Protein AF-A0A2A6BJJ4-F1 (afdb_monomer_lite)

pLDDT: mean 72.89, std 19.57, range [26.64, 95.56]

Organism: Pristionchus pacificus (NCBI:txid54126)

Structure (mmCIF, N/CA/C/O backbone):
data_AF-A0A2A6BJJ4-F1
#
_entry.id   AF-A0A2A6BJJ4-F1
#
loop_
_atom_site.group_PDB
_atom_site.id
_atom_site.type_symbol
_atom_site.label_atom_id
_atom_site.label_alt_id
_atom_site.label_comp_id
_atom_site.label_asym_id
_atom_site.label_entity_id
_atom_site.label_seq_id
_atom_site.pdbx_PDB_ins_code
_atom_site.Cartn_x
_atom_site.Cartn_y
_atom_site.Cartn_z
_atom_site.occupancy
_atom_site.B_iso_or_equiv
_atom_site.auth_seq_id
_atom_site.auth_comp_id
_atom_site.auth_asym_id
_atom_site.auth_atom_id
_atom_site.pdbx_PDB_model_num
ATOM 1 N N . MET A 1 1 ? 28.368 -10.271 -25.961 1.00 36.19 1 MET A N 1
ATOM 2 C CA . MET A 1 1 ? 27.502 -10.555 -27.125 1.00 36.19 1 MET A CA 1
ATOM 3 C C . MET A 1 1 ? 26.217 -11.191 -26.620 1.00 36.19 1 MET A C 1
ATOM 5 O O . MET A 1 1 ? 26.244 -12.324 -26.158 1.00 36.19 1 MET A O 1
ATOM 9 N N . THR A 1 2 ? 25.119 -10.441 -26.602 1.00 39.84 2 THR A N 1
ATOM 10 C CA . THR A 1 2 ? 23.781 -10.942 -26.261 1.00 39.84 2 THR A CA 1
ATOM 11 C C . THR A 1 2 ? 23.322 -11.896 -27.361 1.00 39.84 2 THR A C 1
ATOM 13 O O . THR A 1 2 ? 23.259 -11.510 -28.524 1.00 39.84 2 THR A O 1
ATOM 16 N N . ARG A 1 3 ? 23.049 -13.162 -27.019 1.00 44.22 3 ARG A N 1
ATOM 17 C CA . ARG A 1 3 ? 22.435 -14.106 -27.965 1.00 44.22 3 ARG A CA 1
ATOM 18 C C . ARG A 1 3 ? 21.060 -13.555 -28.358 1.00 44.22 3 ARG A C 1
ATOM 20 O O . ARG A 1 3 ? 20.275 -13.235 -27.464 1.00 44.22 3 ARG A O 1
ATOM 27 N N . ALA A 1 4 ? 20.800 -13.428 -29.660 1.00 49.19 4 ALA A N 1
ATOM 28 C CA . ALA A 1 4 ? 19.480 -13.083 -30.183 1.00 49.19 4 ALA A CA 1
ATOM 29 C C . ALA A 1 4 ? 18.442 -14.075 -29.632 1.00 49.19 4 ALA A C 1
ATOM 31 O O . ALA A 1 4 ? 18.725 -15.270 -29.518 1.00 49.19 4 ALA A O 1
ATOM 32 N N . ARG A 1 5 ? 17.281 -13.570 -29.212 1.00 67.06 5 ARG A N 1
ATOM 33 C CA . ARG A 1 5 ? 16.186 -14.374 -28.660 1.00 67.06 5 ARG A CA 1
ATOM 34 C C . ARG A 1 5 ? 14.905 -13.855 -29.272 1.00 67.06 5 ARG A C 1
ATOM 36 O O . ARG A 1 5 ? 14.560 -12.710 -28.998 1.00 67.06 5 ARG A O 1
ATOM 43 N N . ASP A 1 6 ? 14.204 -14.684 -30.031 1.00 73.25 6 ASP A N 1
ATOM 44 C CA . ASP A 1 6 ? 12.979 -14.218 -30.664 1.00 73.25 6 ASP A CA 1
ATOM 45 C C . ASP A 1 6 ? 11.884 -13.955 -29.617 1.00 73.25 6 ASP A C 1
ATOM 47 O O . ASP A 1 6 ? 11.794 -14.608 -28.566 1.00 73.25 6 ASP A O 1
ATOM 51 N N . TYR A 1 7 ? 11.080 -12.940 -29.900 1.00 79.81 7 TYR A N 1
ATOM 52 C CA . TYR A 1 7 ? 9.912 -12.521 -29.146 1.00 79.81 7 TYR A CA 1
ATOM 53 C C . TYR A 1 7 ? 8.687 -12.614 -30.045 1.00 79.81 7 TYR A C 1
ATOM 55 O O . TYR A 1 7 ? 8.763 -12.366 -31.246 1.00 79.81 7 TYR A O 1
ATOM 63 N N . TYR A 1 8 ? 7.563 -12.950 -29.429 1.00 82.75 8 TYR A N 1
ATOM 64 C CA . TYR A 1 8 ? 6.312 -13.290 -30.085 1.00 82.75 8 TYR A CA 1
ATOM 65 C C . TYR A 1 8 ? 5.222 -12.402 -29.495 1.00 82.75 8 TYR A C 1
ATOM 67 O O . TYR A 1 8 ? 5.025 -12.409 -28.278 1.00 82.75 8 TYR A O 1
ATOM 75 N N . LEU A 1 9 ? 4.555 -11.614 -30.332 1.00 84.00 9 LEU A N 1
ATOM 76 C CA . LEU A 1 9 ? 3.432 -10.765 -29.939 1.00 84.00 9 LEU A CA 1
ATOM 77 C C . LEU A 1 9 ? 2.126 -11.436 -30.349 1.00 84.00 9 LEU A C 1
ATOM 79 O O . LEU A 1 9 ? 1.928 -11.735 -31.525 1.00 84.00 9 LEU A O 1
ATOM 83 N N . PHE A 1 10 ? 1.244 -11.630 -29.379 1.00 87.12 10 PHE A N 1
ATOM 84 C CA . PHE A 1 10 ? -0.080 -12.204 -29.546 1.00 87.12 10 PHE A CA 1
ATOM 85 C C . PHE A 1 10 ? -1.157 -11.134 -29.423 1.00 87.12 10 PHE A C 1
ATOM 87 O O . PHE A 1 10 ? -0.989 -10.178 -28.668 1.00 87.12 10 PHE A O 1
ATOM 94 N N . TYR A 1 11 ? -2.250 -11.339 -30.149 1.00 84.38 11 TYR A N 1
ATOM 95 C CA . TYR A 1 11 ? -3.506 -10.615 -30.040 1.00 84.38 11 TYR A CA 1
ATOM 96 C C . TYR A 1 11 ? -4.592 -11.531 -29.465 1.00 84.38 11 TYR A C 1
ATOM 98 O O . TYR A 1 11 ? -4.704 -12.668 -29.912 1.00 84.38 11 TYR A O 1
ATOM 106 N N . PHE A 1 12 ? -5.402 -11.054 -28.525 1.00 82.88 12 PHE A N 1
ATOM 107 C CA . PHE A 1 12 ? -6.503 -11.794 -27.913 1.00 82.88 12 PHE A CA 1
ATOM 108 C C . PHE A 1 12 ? -7.832 -11.150 -28.300 1.00 82.88 12 PHE A C 1
ATOM 110 O O . PHE A 1 12 ? -8.146 -10.052 -27.849 1.00 82.88 12 PHE A O 1
ATOM 117 N N . SER A 1 13 ? -8.613 -11.819 -29.149 1.00 77.19 13 SER A N 1
ATOM 118 C CA . SER A 1 13 ? -9.833 -11.238 -29.734 1.00 77.19 13 SER A CA 1
ATOM 119 C C . SER A 1 13 ? -10.964 -11.034 -28.731 1.00 77.19 13 SER A C 1
ATOM 121 O O . SER A 1 13 ? -11.836 -10.195 -28.945 1.00 77.19 13 SER A O 1
ATOM 123 N N . ASP A 1 14 ? -10.961 -11.825 -27.661 1.00 75.31 14 ASP A N 1
ATOM 124 C CA . ASP A 1 14 ? -12.081 -11.922 -26.724 1.00 75.31 14 ASP A CA 1
ATOM 125 C C . ASP A 1 14 ? -11.911 -10.977 -25.520 1.00 75.31 14 ASP A C 1
ATOM 127 O O . ASP A 1 14 ? -12.805 -10.849 -24.683 1.00 75.31 14 ASP A O 1
ATOM 131 N N . GLU A 1 15 ? -10.778 -10.273 -25.452 1.00 75.12 15 GLU A N 1
ATOM 132 C CA . GLU A 1 15 ? -10.477 -9.317 -24.393 1.00 75.12 15 GLU A CA 1
ATOM 133 C C . GLU A 1 15 ? -11.175 -7.976 -24.634 1.00 75.12 15 GLU A C 1
ATOM 135 O O . GLU A 1 15 ? -11.113 -7.381 -25.715 1.00 75.12 15 GLU A O 1
ATOM 140 N N . CYS A 1 16 ? -11.852 -7.480 -23.596 1.00 54.28 16 CYS A N 1
ATOM 141 C CA . CYS A 1 16 ? -12.682 -6.277 -23.690 1.00 54.28 16 CYS A CA 1
ATOM 142 C C . CYS A 1 16 ? -11.870 -4.974 -23.692 1.00 54.28 16 CYS A C 1
ATOM 144 O O . CYS A 1 16 ? -12.397 -3.939 -24.105 1.00 54.28 16 CYS A O 1
ATOM 146 N N . SER A 1 17 ? -10.626 -4.987 -23.203 1.00 61.78 17 SER A N 1
ATOM 147 C CA . SER A 1 17 ? -9.784 -3.793 -23.126 1.00 61.78 17 SER A CA 1
ATOM 148 C C . SER A 1 17 ? -8.572 -3.888 -24.054 1.00 61.78 17 SER A C 1
ATOM 150 O O . SER A 1 17 ? -7.916 -4.922 -24.149 1.00 61.78 17 SER A O 1
ATOM 152 N N . LEU A 1 18 ? -8.273 -2.787 -24.753 1.00 59.34 18 LEU A N 1
ATOM 153 C CA . LEU A 1 18 ? -7.217 -2.705 -25.777 1.00 59.34 18 LEU A CA 1
ATOM 154 C C . LEU A 1 18 ? -5.825 -3.096 -25.260 1.00 59.34 18 LEU A C 1
ATOM 156 O O . LEU A 1 18 ? -4.995 -3.566 -26.025 1.00 59.34 18 LEU A O 1
ATOM 160 N N . ASP A 1 19 ? -5.559 -2.908 -23.974 1.00 57.94 19 ASP A N 1
ATOM 161 C CA . ASP A 1 19 ? -4.316 -3.286 -23.300 1.00 57.94 19 ASP A CA 1
ATOM 162 C C . ASP A 1 19 ? -4.248 -4.779 -22.945 1.00 57.94 19 ASP A C 1
ATOM 164 O O . ASP A 1 19 ? -3.161 -5.351 -22.914 1.00 57.94 19 ASP A O 1
ATOM 168 N N . GLN A 1 20 ? -5.395 -5.426 -22.723 1.00 62.53 20 GLN A N 1
ATOM 169 C CA . GLN A 1 20 ? -5.496 -6.871 -22.481 1.00 62.53 20 GLN A CA 1
ATOM 170 C C . GLN A 1 20 ? -5.524 -7.669 -23.782 1.00 62.53 20 GLN A C 1
ATOM 172 O O . GLN A 1 20 ? -5.158 -8.840 -23.801 1.00 62.53 20 GLN A O 1
ATOM 177 N N . GLN A 1 21 ? -5.869 -7.013 -24.889 1.00 74.44 21 GLN A N 1
ATOM 178 C CA . GLN A 1 21 ? -5.858 -7.598 -26.220 1.00 74.44 21 GLN A CA 1
ATOM 179 C C . GLN A 1 21 ? -4.461 -7.964 -26.726 1.00 74.44 21 GLN A C 1
ATOM 181 O O . GLN A 1 21 ? -4.383 -8.600 -27.768 1.00 74.44 21 GLN A O 1
ATOM 186 N N . PHE A 1 22 ? -3.361 -7.623 -26.042 1.00 81.00 22 PHE A N 1
ATOM 187 C CA . PHE A 1 22 ? -2.014 -7.939 -26.523 1.00 81.00 22 PHE A CA 1
ATOM 188 C C . PHE A 1 22 ? -1.105 -8.559 -25.458 1.00 81.00 22 PHE A C 1
ATOM 190 O O . PHE A 1 22 ? -1.091 -8.152 -24.299 1.00 81.00 22 PHE A O 1
ATOM 197 N N . GLY A 1 23 ? -0.281 -9.531 -25.860 1.00 77.44 23 GLY A N 1
ATOM 198 C CA . GLY A 1 23 ? 0.625 -10.241 -24.951 1.00 77.44 23 GLY A CA 1
ATOM 199 C C . GLY A 1 23 ? 1.945 -10.643 -25.596 1.00 77.44 23 GLY A C 1
ATOM 200 O O . GLY A 1 23 ? 2.010 -10.937 -26.784 1.00 77.44 23 GLY A O 1
ATOM 201 N N . PHE A 1 24 ? 3.020 -10.687 -24.804 1.00 82.94 24 PHE A N 1
ATOM 202 C CA . PHE A 1 24 ? 4.353 -11.063 -25.285 1.00 82.94 24 PHE A CA 1
ATOM 203 C C . PHE A 1 24 ? 4.812 -12.399 -24.713 1.00 82.94 24 PHE A C 1
ATOM 205 O O . PHE A 1 24 ? 4.800 -12.579 -23.496 1.00 82.94 24 PHE A O 1
ATOM 212 N N . LEU A 1 25 ? 5.352 -13.265 -25.571 1.00 76.81 25 LEU A N 1
ATOM 213 C CA . LEU A 1 25 ? 6.128 -14.439 -25.173 1.00 76.81 25 LEU A CA 1
ATOM 214 C C . LEU A 1 25 ? 7.572 -14.328 -25.665 1.00 76.81 25 LEU A C 1
ATOM 216 O O . LEU A 1 25 ? 7.857 -13.806 -26.740 1.00 76.81 25 LEU A O 1
ATOM 220 N N . SER A 1 26 ? 8.507 -14.845 -24.874 1.00 79.56 26 SER A N 1
ATOM 221 C CA . SER A 1 26 ? 9.865 -15.152 -25.338 1.00 79.56 26 SER A CA 1
ATOM 222 C C . SER A 1 26 ? 9.900 -16.491 -26.084 1.00 79.56 26 SER A C 1
ATOM 224 O O . SER A 1 26 ? 9.038 -17.338 -25.852 1.00 79.56 26 SER A O 1
ATOM 226 N N . GLN A 1 27 ? 10.944 -16.747 -26.883 1.00 76.06 27 GLN A N 1
ATOM 227 C CA . GLN A 1 27 ? 11.178 -18.035 -27.562 1.00 76.06 27 GLN A CA 1
ATOM 228 C C . GLN A 1 27 ? 10.952 -19.258 -26.670 1.00 76.06 27 GLN A C 1
ATOM 230 O O . GLN A 1 27 ? 10.309 -20.220 -27.072 1.00 76.06 27 GLN A O 1
ATOM 235 N N . LYS A 1 28 ? 11.466 -19.233 -25.436 1.00 75.38 28 LYS A N 1
ATOM 236 C CA . LYS A 1 28 ? 11.336 -20.365 -24.508 1.00 75.38 28 LYS A CA 1
ATOM 237 C C . LYS A 1 28 ? 9.881 -20.615 -24.107 1.00 75.38 28 LYS A C 1
ATOM 239 O O . LYS A 1 28 ? 9.503 -21.758 -23.890 1.00 75.38 28 LYS A O 1
ATOM 244 N N . GLN A 1 29 ? 9.090 -19.556 -23.954 1.00 76.44 29 GLN A N 1
ATOM 245 C CA . GLN A 1 29 ? 7.679 -19.659 -23.577 1.00 76.44 29 GLN A CA 1
ATOM 246 C C . GLN A 1 29 ? 6.823 -20.062 -24.765 1.00 76.44 29 GLN A C 1
ATOM 248 O O . GLN A 1 29 ? 5.957 -20.910 -24.614 1.00 76.44 29 GLN A O 1
ATOM 253 N N . PHE A 1 30 ? 7.124 -19.509 -25.937 1.00 80.50 30 PHE A N 1
ATOM 254 C CA . PHE A 1 30 ? 6.500 -19.912 -27.184 1.00 80.50 30 PHE A CA 1
ATOM 255 C C . PHE A 1 30 ? 6.719 -21.406 -27.465 1.00 80.50 30 PHE A C 1
ATOM 257 O O . PHE A 1 30 ? 5.762 -22.130 -27.700 1.00 80.50 30 PHE A O 1
ATOM 264 N N . ASN A 1 31 ? 7.951 -21.903 -27.308 1.00 78.06 31 ASN A N 1
ATOM 265 C CA . ASN A 1 31 ? 8.271 -23.327 -27.475 1.00 78.06 31 ASN A CA 1
ATOM 266 C C . ASN A 1 31 ? 7.625 -24.238 -26.420 1.00 78.06 31 ASN A C 1
ATOM 268 O O . ASN A 1 31 ? 7.590 -25.449 -26.610 1.00 78.06 31 ASN A O 1
ATOM 272 N N . ALA A 1 32 ? 7.186 -23.679 -25.290 1.00 75.38 32 ALA A N 1
ATOM 273 C CA . ALA A 1 32 ? 6.495 -24.423 -24.243 1.00 75.38 32 ALA A CA 1
ATOM 274 C C . ALA A 1 32 ? 4.976 -24.484 -24.469 1.00 75.38 32 ALA A C 1
ATOM 276 O O . ALA A 1 32 ? 4.293 -25.196 -23.733 1.00 75.38 32 ALA A O 1
ATOM 277 N N . LEU A 1 33 ? 4.443 -23.748 -25.452 1.00 76.06 33 LEU A N 1
ATOM 278 C CA . LEU A 1 33 ? 3.058 -23.913 -25.872 1.00 76.06 33 LEU A CA 1
ATOM 279 C C . LEU A 1 33 ? 2.910 -25.289 -26.522 1.00 76.06 33 LEU A C 1
ATOM 281 O O . LEU A 1 33 ? 3.712 -25.679 -27.370 1.00 76.06 33 LEU A O 1
ATOM 285 N N . LYS A 1 34 ? 1.879 -26.023 -26.094 1.00 59.88 34 LYS A N 1
ATOM 286 C CA . LYS A 1 34 ? 1.576 -27.371 -26.592 1.00 59.88 34 LYS A CA 1
ATOM 287 C C . LYS A 1 34 ? 1.364 -27.374 -28.109 1.00 59.88 34 LYS A C 1
ATOM 289 O O . LYS A 1 34 ? 1.784 -28.312 -28.778 1.00 59.88 34 LYS A O 1
ATOM 294 N N . ASP A 1 35 ? 0.784 -26.289 -28.616 1.00 66.38 35 ASP A N 1
ATOM 295 C CA . ASP A 1 35 ? 0.578 -26.028 -30.030 1.00 66.38 35 ASP A CA 1
ATOM 296 C C . ASP A 1 35 ? 1.406 -24.806 -30.434 1.00 66.38 35 ASP A C 1
ATOM 298 O O . ASP A 1 35 ? 1.242 -23.711 -29.890 1.00 66.38 35 ASP A O 1
ATOM 302 N N . GLN A 1 36 ? 2.318 -24.990 -31.387 1.00 69.62 36 GLN A N 1
ATOM 303 C CA . GLN A 1 36 ? 3.026 -23.868 -31.995 1.00 69.62 36 GLN A CA 1
ATOM 304 C C . GLN A 1 36 ? 2.065 -23.088 -32.903 1.00 69.62 36 GLN A C 1
ATOM 306 O O . GLN A 1 36 ? 1.150 -23.655 -33.512 1.00 69.62 36 GLN A O 1
ATOM 311 N N . PHE A 1 37 ? 2.275 -21.778 -32.975 1.00 77.56 37 PHE A N 1
ATOM 312 C CA . PHE A 1 37 ? 1.482 -20.863 -33.791 1.00 77.56 37 PHE A CA 1
ATOM 313 C C . PHE A 1 37 ? 2.234 -20.521 -35.070 1.00 77.56 37 PHE A C 1
ATOM 315 O O . PHE A 1 37 ? 3.406 -20.148 -35.016 1.00 77.56 37 PHE A O 1
ATOM 322 N N . ALA A 1 38 ? 1.557 -20.566 -36.210 1.00 77.62 38 ALA A N 1
ATOM 323 C CA . ALA A 1 38 ? 2.018 -19.814 -37.366 1.00 77.62 38 ALA A CA 1
ATOM 324 C C . ALA A 1 38 ? 1.688 -18.321 -37.188 1.00 77.62 38 ALA A C 1
ATOM 326 O O . ALA A 1 38 ? 0.741 -17.946 -36.494 1.00 77.62 38 ALA A O 1
ATOM 327 N N . LEU A 1 39 ? 2.485 -17.446 -37.803 1.00 77.75 39 LEU A N 1
ATOM 328 C CA . LEU A 1 39 ? 2.179 -16.017 -37.834 1.00 77.75 39 LEU A CA 1
ATOM 329 C C . LEU A 1 39 ? 0.832 -15.806 -38.554 1.00 77.75 39 LEU A C 1
ATOM 331 O O . LEU A 1 39 ? 0.622 -16.337 -39.639 1.00 77.75 39 LEU A O 1
ATOM 335 N N . GLY A 1 40 ? -0.078 -15.063 -37.929 1.00 74.62 40 GLY A N 1
ATOM 336 C CA . GLY A 1 40 ? -1.454 -14.831 -38.376 1.00 74.62 40 GLY A CA 1
ATOM 337 C C . GLY A 1 40 ? -2.459 -15.888 -37.923 1.00 74.62 40 GLY A C 1
ATOM 338 O O . GLY A 1 40 ? -3.663 -15.659 -38.021 1.00 74.62 40 GLY A O 1
ATOM 339 N N . GLU A 1 41 ? -1.999 -17.023 -37.397 1.00 80.06 41 GLU A N 1
ATOM 340 C CA . GLU A 1 41 ? -2.869 -18.120 -36.987 1.00 80.06 41 GLU A CA 1
ATOM 341 C C . GLU A 1 41 ? -3.529 -17.833 -35.638 1.00 80.06 41 GLU A C 1
ATOM 343 O O . GLU A 1 41 ? -2.868 -17.414 -34.686 1.00 80.06 41 GLU A O 1
ATOM 348 N N . GLU A 1 42 ? -4.835 -18.091 -35.561 1.00 83.88 42 GLU A N 1
ATOM 349 C CA . GLU A 1 42 ? -5.639 -17.936 -34.354 1.00 83.88 42 GLU A CA 1
ATOM 350 C C . GLU A 1 42 ? -6.002 -19.304 -33.770 1.00 83.88 42 GLU A C 1
ATOM 352 O O . GLU A 1 42 ? -6.613 -20.137 -34.442 1.00 83.88 42 GLU A O 1
ATOM 357 N N . LYS A 1 43 ? -5.634 -19.538 -32.510 1.00 85.94 43 LYS A N 1
ATOM 358 C CA . LYS A 1 43 ? -5.922 -20.774 -31.771 1.00 85.94 43 LYS A CA 1
ATOM 359 C C . LYS A 1 43 ? -6.290 -20.452 -30.330 1.00 85.94 43 LYS A C 1
ATOM 361 O O . LYS A 1 43 ? -5.965 -19.388 -29.809 1.00 85.94 43 LYS A O 1
ATOM 366 N N . VAL A 1 44 ? -6.945 -21.402 -29.676 1.00 83.31 44 VAL A N 1
ATOM 367 C CA . VAL A 1 44 ? -7.147 -21.351 -28.228 1.00 83.31 44 VAL A CA 1
ATOM 368 C C . VAL A 1 44 ? -5.861 -21.804 -27.546 1.00 83.31 44 VAL A C 1
ATOM 370 O O . VAL A 1 44 ? -5.326 -22.856 -27.891 1.00 83.31 44 VAL A O 1
ATOM 373 N N . LEU A 1 45 ? -5.355 -21.019 -26.598 1.00 79.81 45 LEU A N 1
ATOM 374 C CA . LEU A 1 45 ? -4.187 -21.380 -25.805 1.00 79.81 45 LEU A CA 1
ATOM 375 C C . LEU A 1 45 ? -4.383 -21.026 -24.336 1.00 79.81 45 LEU A C 1
ATOM 377 O O . LEU A 1 45 ? -4.914 -19.974 -23.989 1.00 79.81 45 LEU A O 1
ATOM 381 N N . THR A 1 46 ? -3.851 -21.885 -23.480 1.00 79.06 46 THR A N 1
ATOM 382 C CA . THR A 1 46 ? -3.698 -21.609 -22.057 1.00 79.06 46 THR A CA 1
ATOM 383 C C . THR A 1 46 ? -2.507 -20.671 -21.851 1.00 79.06 46 THR A C 1
ATOM 385 O O . THR A 1 46 ? -1.354 -21.060 -22.077 1.00 79.06 46 THR A O 1
ATOM 388 N N . TRP A 1 47 ? -2.760 -19.409 -21.493 1.00 77.31 47 TRP A N 1
ATOM 389 C CA . TRP A 1 47 ? -1.699 -18.397 -21.468 1.00 77.31 47 TRP A CA 1
ATOM 390 C C . TRP A 1 47 ? -0.682 -18.722 -20.364 1.00 77.31 47 TRP A C 1
ATOM 392 O O . TRP A 1 47 ? -1.082 -18.920 -19.218 1.00 77.31 47 TRP A O 1
ATOM 402 N N . PRO A 1 48 ? 0.641 -18.747 -20.639 1.00 66.19 48 PRO A N 1
ATOM 403 C CA . PRO A 1 48 ? 1.640 -19.204 -19.663 1.00 66.19 48 PRO A CA 1
ATOM 404 C C . PRO A 1 48 ? 1.674 -18.412 -18.351 1.00 66.19 48 PRO A C 1
ATOM 406 O O . PRO A 1 48 ? 2.254 -18.871 -17.371 1.00 66.19 48 PRO A O 1
ATOM 409 N N . TYR A 1 49 ? 1.103 -17.207 -18.349 1.00 59.59 49 TYR A N 1
ATOM 410 C CA . TYR A 1 49 ? 1.015 -16.334 -17.182 1.00 59.59 49 TYR A CA 1
ATOM 411 C C . TYR A 1 49 ? -0.325 -16.444 -16.435 1.00 59.59 49 TYR A C 1
ATOM 413 O O . TYR A 1 49 ? -0.437 -15.914 -15.335 1.00 59.59 49 TYR A O 1
ATOM 421 N N . MET A 1 50 ? -1.323 -17.115 -17.019 1.00 63.22 50 MET A N 1
ATOM 422 C CA . MET A 1 50 ? -2.650 -17.367 -16.442 1.00 63.22 50 MET A CA 1
ATOM 423 C C . MET A 1 50 ? -3.103 -18.795 -16.805 1.00 63.22 50 MET A C 1
ATOM 425 O O . MET A 1 50 ? -4.016 -18.968 -17.611 1.00 63.22 50 MET A O 1
ATOM 429 N N . PRO A 1 51 ? -2.455 -19.838 -16.246 1.00 65.94 51 PRO A N 1
ATOM 430 C CA . PRO A 1 51 ? -2.660 -21.231 -16.652 1.00 65.94 51 PRO A CA 1
ATOM 431 C C . PRO A 1 51 ? -4.068 -21.789 -16.376 1.00 65.94 51 PRO A C 1
ATOM 433 O O . PRO A 1 51 ? -4.390 -22.894 -16.799 1.00 65.94 51 PRO A O 1
ATOM 436 N N . GLN A 1 52 ? -4.895 -21.044 -15.648 1.00 61.06 52 GLN A N 1
ATOM 437 C CA . GLN A 1 52 ? -6.276 -21.379 -15.320 1.00 61.06 52 GLN A CA 1
ATOM 438 C C . GLN A 1 52 ? -7.306 -20.891 -16.355 1.00 61.06 52 GLN A C 1
ATOM 440 O O . GLN A 1 52 ? -8.494 -21.152 -16.176 1.00 61.06 52 GLN A O 1
ATOM 445 N N . LEU A 1 53 ? -6.882 -20.170 -17.401 1.00 64.38 53 LEU A N 1
ATOM 446 C CA . LEU A 1 53 ? -7.764 -19.599 -18.421 1.00 64.38 53 LEU A CA 1
ATOM 447 C C . LEU A 1 53 ? -7.259 -19.912 -19.834 1.00 64.38 53 LEU A C 1
ATOM 449 O O . LEU A 1 53 ? -6.063 -19.833 -20.123 1.00 64.38 53 LEU A O 1
ATOM 453 N N . ASP A 1 54 ? -8.208 -20.225 -20.712 1.00 79.12 54 ASP A N 1
ATOM 454 C CA . ASP A 1 54 ? -7.977 -20.434 -22.135 1.00 79.12 54 ASP A CA 1
ATOM 455 C C . ASP A 1 54 ? -8.360 -19.172 -22.909 1.00 79.12 54 ASP A C 1
ATOM 457 O O . ASP A 1 54 ? -9.458 -18.639 -22.748 1.00 79.12 54 ASP A O 1
ATOM 461 N N . TYR A 1 55 ? -7.455 -18.712 -23.769 1.00 78.06 55 TYR A N 1
ATOM 462 C CA . TYR A 1 55 ? -7.612 -17.495 -24.556 1.00 78.06 55 TYR A CA 1
ATOM 463 C C . TYR A 1 55 ? -7.625 -17.820 -26.037 1.00 78.06 55 TYR A C 1
ATOM 465 O O . TYR A 1 55 ? -6.772 -18.565 -26.521 1.00 78.06 55 TYR A O 1
ATOM 473 N N . LYS A 1 56 ? -8.536 -17.199 -26.786 1.00 83.44 56 LYS A N 1
ATOM 474 C CA . LYS A 1 56 ? -8.462 -17.177 -28.244 1.00 83.44 56 LYS A CA 1
ATOM 475 C C . LYS A 1 56 ? -7.407 -16.156 -28.663 1.00 83.44 56 LYS A C 1
ATOM 477 O O . LYS A 1 56 ? -7.597 -14.953 -28.501 1.00 83.44 56 LYS A O 1
ATOM 482 N N . ALA A 1 57 ? -6.272 -16.646 -29.143 1.00 85.06 57 ALA A N 1
ATOM 483 C CA . ALA A 1 57 ? -5.083 -15.846 -29.376 1.00 85.06 57 ALA A CA 1
ATOM 484 C C . ALA A 1 57 ? -4.583 -15.995 -30.814 1.00 85.06 57 ALA A C 1
ATOM 486 O O . ALA A 1 57 ? -4.592 -17.091 -31.370 1.00 85.06 57 ALA A O 1
ATOM 487 N N . ARG A 1 58 ? -4.089 -14.903 -31.396 1.00 86.06 58 ARG A N 1
ATOM 488 C CA . ARG A 1 58 ? -3.489 -14.841 -32.729 1.00 86.06 58 ARG A CA 1
ATOM 489 C C . ARG A 1 58 ? -2.048 -14.365 -32.633 1.00 86.06 58 ARG A C 1
ATOM 491 O O . ARG A 1 58 ? -1.802 -13.312 -32.055 1.00 86.06 58 ARG A O 1
ATOM 498 N N . LEU A 1 59 ? -1.089 -15.092 -33.202 1.00 85.75 59 LEU A N 1
ATOM 499 C CA . LEU A 1 59 ? 0.295 -14.604 -33.279 1.00 85.75 59 LEU A CA 1
ATOM 500 C C . LEU A 1 59 ? 0.380 -13.520 -34.360 1.00 85.75 59 LEU A C 1
ATOM 502 O O . LEU A 1 59 ? 0.137 -13.812 -35.521 1.00 85.75 59 LEU A O 1
ATOM 506 N N . ILE A 1 60 ? 0.732 -12.283 -34.017 1.00 85.19 60 ILE A N 1
ATOM 507 C CA . ILE A 1 60 ? 0.682 -11.144 -34.956 1.00 85.19 60 ILE A CA 1
ATOM 508 C C . ILE A 1 60 ? 2.050 -10.549 -35.301 1.00 85.19 60 ILE A C 1
ATOM 510 O O . ILE A 1 60 ? 2.164 -9.814 -36.276 1.00 85.19 60 ILE A O 1
ATOM 514 N N . SER A 1 61 ? 3.108 -10.863 -34.546 1.00 83.12 61 SER A N 1
ATOM 515 C CA . SER A 1 61 ? 4.477 -10.469 -34.907 1.00 83.12 61 SER A CA 1
ATOM 516 C C . SER A 1 61 ? 5.524 -11.365 -34.251 1.00 83.12 61 SER A C 1
ATOM 518 O O . SER A 1 61 ? 5.367 -11.772 -33.099 1.00 83.12 61 SER A O 1
ATOM 520 N N . VAL A 1 62 ? 6.637 -11.585 -34.957 1.00 82.50 62 VAL A N 1
ATOM 521 C CA . VAL A 1 62 ? 7.858 -12.216 -34.431 1.00 82.50 62 VAL A CA 1
ATOM 522 C C . VAL A 1 62 ? 9.041 -11.289 -34.694 1.00 82.50 62 VAL A C 1
ATOM 524 O O . VAL A 1 62 ? 9.176 -10.756 -35.791 1.00 82.50 62 VAL A O 1
ATOM 527 N N . GLY A 1 63 ? 9.889 -11.068 -33.696 1.00 75.56 63 GLY A N 1
ATOM 528 C CA . GLY A 1 63 ? 11.065 -10.198 -33.809 1.00 75.56 63 GLY A CA 1
ATOM 529 C C . GLY A 1 63 ? 12.236 -10.749 -33.012 1.00 75.56 63 GLY A C 1
ATOM 530 O O . GLY A 1 63 ? 12.034 -11.383 -31.980 1.00 75.56 63 GLY A O 1
ATOM 531 N N . LYS A 1 64 ? 13.468 -10.495 -33.462 1.00 67.81 64 LYS A N 1
ATOM 532 C CA . LYS A 1 64 ? 14.691 -11.043 -32.841 1.00 67.81 64 LYS A CA 1
ATOM 533 C C . LYS A 1 64 ? 15.024 -10.390 -31.506 1.00 67.81 64 LYS A C 1
ATOM 535 O O . LYS A 1 64 ? 15.814 -10.925 -30.723 1.00 67.81 64 LYS A O 1
ATOM 540 N N . TYR A 1 65 ? 14.439 -9.221 -31.257 1.00 70.25 65 TYR A N 1
ATOM 541 C CA . TYR A 1 65 ? 14.527 -8.497 -30.000 1.00 70.25 65 TYR A CA 1
ATOM 542 C C . TYR A 1 65 ? 13.172 -7.891 -29.652 1.00 70.25 65 TYR A C 1
ATOM 544 O O . TYR A 1 65 ? 12.440 -7.420 -30.518 1.00 70.25 65 TYR A O 1
ATOM 552 N N . LYS A 1 66 ? 12.867 -7.811 -28.353 1.00 69.25 66 LYS A N 1
ATOM 553 C CA . LYS A 1 66 ? 11.632 -7.183 -27.868 1.00 69.25 66 LYS A CA 1
ATOM 554 C C . LYS A 1 66 ? 11.474 -5.748 -28.386 1.00 69.25 66 LYS A C 1
ATOM 556 O O . LYS A 1 66 ? 10.364 -5.334 -28.699 1.00 69.25 66 LYS A O 1
ATOM 561 N N . GLU A 1 67 ? 12.578 -5.009 -28.499 1.00 72.00 67 GLU A N 1
ATOM 562 C CA . GLU A 1 67 ? 12.589 -3.619 -28.977 1.00 72.00 67 GLU A CA 1
ATOM 563 C C . GLU A 1 67 ? 12.147 -3.466 -30.438 1.00 72.00 67 GLU A C 1
ATOM 565 O O . GLU A 1 67 ? 11.670 -2.399 -30.804 1.00 72.00 67 GLU A O 1
ATOM 570 N N . GLU A 1 68 ? 12.238 -4.519 -31.254 1.00 69.75 68 GLU A N 1
ATOM 571 C CA . GLU A 1 68 ? 11.758 -4.490 -32.643 1.00 69.75 68 GLU A CA 1
ATOM 572 C C . GLU A 1 68 ? 10.225 -4.548 -32.714 1.00 69.75 68 GLU A C 1
ATOM 574 O O . GLU A 1 68 ? 9.626 -4.015 -33.642 1.00 69.75 68 GLU A O 1
ATOM 579 N N . ILE A 1 69 ? 9.578 -5.145 -31.707 1.00 75.88 69 ILE A N 1
ATOM 580 C CA . ILE A 1 69 ? 8.127 -5.384 -31.689 1.00 75.88 69 ILE A CA 1
ATOM 581 C C . ILE A 1 69 ? 7.384 -4.338 -30.841 1.00 75.88 69 ILE A C 1
ATOM 583 O O . ILE A 1 69 ? 6.201 -4.074 -31.052 1.00 75.88 69 ILE A O 1
ATOM 587 N N . LYS A 1 70 ? 8.069 -3.695 -29.884 1.00 73.56 70 LYS A N 1
ATOM 588 C CA . LYS A 1 70 ? 7.475 -2.6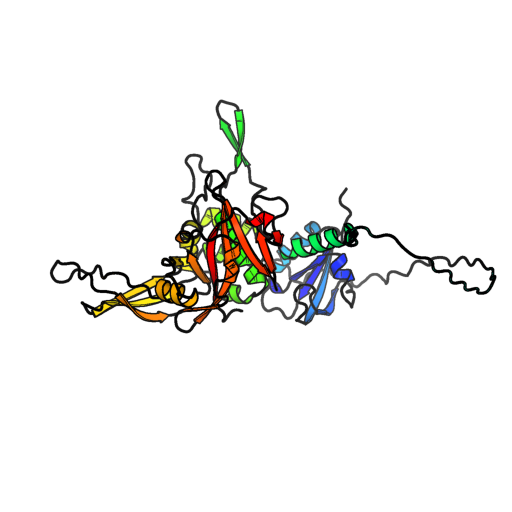51 -29.028 1.00 73.56 70 LYS A CA 1
ATOM 589 C C . LYS A 1 70 ? 6.835 -1.484 -29.795 1.00 73.56 70 LYS A C 1
ATOM 591 O O . LYS A 1 70 ? 5.770 -1.055 -29.352 1.00 73.56 70 LYS A O 1
ATOM 596 N N . PRO A 1 71 ? 7.424 -0.947 -30.883 1.00 77.94 71 PRO A N 1
ATOM 597 C CA . PRO A 1 71 ? 6.789 0.119 -31.653 1.00 77.94 71 PRO A CA 1
ATOM 598 C C . PRO A 1 71 ? 5.439 -0.319 -32.225 1.00 77.94 71 PRO A C 1
ATOM 600 O O . PRO A 1 71 ? 4.463 0.409 -32.099 1.00 77.94 71 PRO A O 1
ATOM 603 N N . LEU A 1 72 ? 5.360 -1.548 -32.748 1.00 74.94 72 LEU A N 1
ATOM 604 C CA . LEU A 1 72 ? 4.125 -2.104 -33.294 1.00 74.94 72 LEU A CA 1
ATOM 605 C C . LEU A 1 72 ? 3.046 -2.271 -32.220 1.00 74.94 72 LEU A C 1
ATOM 607 O O . LEU A 1 72 ? 1.915 -1.843 -32.409 1.00 74.94 72 LEU A O 1
ATOM 611 N N . HIS A 1 73 ? 3.411 -2.836 -31.069 1.00 76.69 73 HIS A N 1
ATOM 612 C CA . HIS A 1 73 ? 2.504 -2.956 -29.927 1.00 76.69 73 HIS A CA 1
ATOM 613 C C . HIS A 1 73 ? 1.982 -1.593 -29.456 1.00 76.69 73 HIS A C 1
ATOM 615 O O . HIS A 1 73 ? 0.796 -1.443 -29.188 1.00 76.69 73 HIS A O 1
ATOM 621 N N . ARG A 1 74 ? 2.856 -0.581 -29.389 1.00 76.94 74 ARG A N 1
ATOM 622 C CA . ARG A 1 74 ? 2.466 0.788 -29.031 1.00 76.94 74 ARG A CA 1
ATOM 623 C C . ARG A 1 74 ? 1.470 1.368 -30.035 1.00 76.94 74 ARG A C 1
ATOM 625 O O . ARG A 1 74 ? 0.506 2.000 -29.615 1.00 76.94 74 ARG A O 1
ATOM 632 N N . ASP A 1 75 ? 1.695 1.165 -31.329 1.00 75.50 75 ASP A N 1
ATOM 633 C CA . ASP A 1 75 ? 0.781 1.639 -32.370 1.00 75.50 75 ASP A CA 1
ATOM 634 C C . ASP A 1 75 ? -0.591 0.957 -32.278 1.00 75.50 75 ASP A C 1
ATOM 636 O O . ASP A 1 75 ? -1.608 1.632 -32.420 1.00 75.50 75 ASP A O 1
ATOM 640 N N . LEU A 1 76 ? -0.622 -0.346 -31.985 1.00 77.25 76 LEU A N 1
ATOM 641 C CA . LEU A 1 76 ? -1.854 -1.125 -31.827 1.00 77.25 76 LEU A CA 1
ATOM 642 C C . LEU A 1 76 ? -2.649 -0.717 -30.573 1.00 77.25 76 LEU A C 1
ATOM 644 O O . LEU A 1 76 ? -3.841 -0.440 -30.665 1.00 77.25 76 LEU A O 1
ATOM 648 N N . VAL A 1 77 ? -1.992 -0.600 -29.413 1.00 73.81 77 VAL A N 1
ATOM 649 C CA . VAL A 1 77 ? -2.644 -0.211 -28.144 1.00 73.81 77 VAL A CA 1
ATOM 650 C C . VAL A 1 77 ? -3.172 1.226 -28.188 1.00 73.81 77 VAL A C 1
ATOM 652 O O . VAL A 1 77 ? -4.230 1.515 -27.635 1.00 73.81 77 VAL A O 1
ATOM 655 N N . ASN A 1 78 ? -2.469 2.128 -28.877 1.00 75.44 78 ASN A N 1
ATOM 656 C CA . ASN A 1 78 ? -2.904 3.517 -29.043 1.00 75.44 78 ASN A CA 1
ATOM 657 C C . ASN A 1 78 ? -3.957 3.702 -30.151 1.00 75.44 78 ASN A C 1
ATOM 659 O O . ASN A 1 78 ? -4.398 4.828 -30.376 1.00 75.44 78 ASN A O 1
ATOM 663 N N . GLY A 1 79 ? -4.339 2.634 -30.862 1.00 72.38 79 GLY A N 1
ATOM 664 C CA . GLY A 1 79 ? -5.280 2.699 -31.984 1.00 72.38 79 GLY A CA 1
ATOM 665 C C . GLY A 1 79 ? -4.735 3.419 -33.223 1.00 72.38 79 GLY A C 1
ATOM 666 O O . GLY A 1 79 ? -5.507 3.802 -34.097 1.00 72.38 79 GLY A O 1
ATOM 667 N N . ASN A 1 80 ? -3.415 3.610 -33.315 1.00 74.19 80 ASN A N 1
ATOM 668 C CA . ASN A 1 80 ? -2.752 4.173 -34.497 1.00 74.19 80 ASN A CA 1
ATOM 669 C C . ASN A 1 80 ? -2.673 3.158 -35.650 1.00 74.19 80 ASN A C 1
ATOM 671 O O . ASN A 1 80 ? -2.453 3.548 -36.796 1.00 74.19 80 ASN A O 1
ATOM 675 N N . LYS A 1 81 ? -2.816 1.866 -35.334 1.00 74.69 81 LYS A N 1
ATOM 676 C CA . LYS A 1 81 ? -2.966 0.742 -36.264 1.00 74.69 81 LYS A CA 1
ATOM 677 C C . LYS A 1 81 ? -4.003 -0.226 -35.710 1.00 74.69 81 LYS A C 1
ATOM 679 O O . LYS A 1 81 ? -4.104 -0.374 -34.493 1.00 74.69 81 LYS A O 1
ATOM 684 N N . THR A 1 82 ? -4.726 -0.915 -36.580 1.00 77.38 82 THR A N 1
ATOM 685 C CA . THR A 1 82 ? -5.554 -2.064 -36.200 1.00 77.38 82 THR A CA 1
ATOM 686 C C . THR A 1 82 ? -4.835 -3.371 -36.523 1.00 77.38 82 THR A C 1
ATOM 688 O O . THR A 1 82 ? -3.876 -3.397 -37.295 1.00 77.38 82 THR A O 1
ATOM 691 N N . VAL A 1 83 ? -5.276 -4.472 -35.913 1.00 71.62 83 VAL A N 1
ATOM 692 C CA . VAL A 1 83 ? -4.736 -5.809 -36.216 1.00 71.62 83 VAL A CA 1
ATOM 693 C C . VAL A 1 83 ? -5.008 -6.196 -37.672 1.00 71.62 83 VAL A C 1
ATOM 695 O O . VAL A 1 83 ? -4.192 -6.890 -38.272 1.00 71.62 83 VAL A O 1
ATOM 698 N N . ASP A 1 84 ? -6.102 -5.695 -38.249 1.00 74.50 84 ASP A N 1
ATOM 699 C CA . ASP A 1 84 ? -6.477 -5.923 -39.647 1.00 74.50 84 ASP A CA 1
ATOM 700 C C . ASP A 1 84 ? -5.609 -5.116 -40.635 1.00 74.50 84 ASP A C 1
ATOM 702 O O . ASP A 1 84 ? -5.531 -5.472 -41.807 1.00 74.50 84 ASP A O 1
ATOM 706 N N . ASP A 1 85 ? -4.910 -4.073 -40.165 1.00 69.31 85 ASP A N 1
ATOM 707 C CA . ASP A 1 85 ? -3.957 -3.280 -40.963 1.00 69.31 85 ASP A CA 1
ATOM 708 C C . ASP A 1 85 ? -2.554 -3.911 -41.026 1.00 69.31 85 ASP A C 1
ATOM 710 O O . ASP A 1 85 ? -1.632 -3.350 -41.628 1.00 69.31 85 ASP A O 1
ATOM 714 N N . LEU A 1 86 ? -2.340 -5.041 -40.346 1.00 73.00 86 LEU A N 1
ATOM 715 C CA . LEU A 1 86 ? -1.064 -5.742 -40.371 1.00 73.00 86 LEU A CA 1
ATOM 716 C C . LEU A 1 86 ? -0.983 -6.582 -41.648 1.00 73.00 86 LEU A C 1
ATOM 718 O O . LEU A 1 86 ? -1.725 -7.550 -41.798 1.00 73.00 86 LEU A O 1
ATOM 722 N N . ASP A 1 87 ? -0.032 -6.253 -42.530 1.00 59.25 87 ASP A N 1
ATOM 723 C CA . ASP A 1 87 ? 0.405 -7.135 -43.620 1.00 59.25 87 ASP A CA 1
ATOM 724 C C . ASP A 1 87 ? 1.072 -8.375 -43.006 1.00 59.25 87 ASP A C 1
ATOM 726 O O . ASP A 1 87 ? 2.297 -8.476 -42.893 1.00 59.25 87 ASP A O 1
ATOM 730 N N . VAL A 1 88 ? 0.253 -9.312 -42.534 1.00 55.53 88 VAL A N 1
ATOM 731 C CA . VAL A 1 88 ? 0.714 -10.615 -42.084 1.00 55.53 88 VAL A CA 1
ATOM 732 C C . VAL A 1 88 ? 0.916 -11.464 -43.336 1.00 55.53 88 VAL A C 1
ATOM 734 O O . VAL A 1 88 ? -0.067 -11.779 -44.008 1.00 55.53 88 VAL A O 1
ATOM 737 N N . PRO A 1 89 ? 2.158 -11.824 -43.706 1.00 44.84 89 PRO A N 1
ATOM 738 C CA . PRO A 1 89 ? 2.373 -12.653 -44.881 1.00 44.84 89 PRO A CA 1
ATOM 739 C C . PRO A 1 89 ? 1.652 -13.995 -44.701 1.00 44.84 89 PRO A C 1
ATOM 741 O O . PRO A 1 89 ? 1.887 -14.695 -43.715 1.00 44.84 89 PRO A O 1
ATOM 744 N N . GLU A 1 90 ? 0.800 -14.364 -45.662 1.00 42.06 90 GLU A N 1
ATOM 745 C CA . GLU A 1 90 ? 0.248 -15.717 -45.785 1.00 42.06 90 GLU A CA 1
ATOM 746 C C . GLU A 1 90 ? 1.399 -16.702 -46.085 1.00 42.06 90 GLU A C 1
ATOM 748 O O . GLU A 1 90 ? 1.688 -17.007 -47.236 1.00 42.06 90 GLU A O 1
ATOM 753 N N . PHE A 1 91 ? 2.065 -17.177 -45.027 1.00 32.00 91 PHE A N 1
ATOM 754 C CA . PHE A 1 91 ? 3.104 -18.221 -44.990 1.00 32.00 91 PHE A CA 1
ATOM 755 C C . PHE A 1 91 ? 4.407 -18.023 -45.799 1.00 32.00 91 PHE A C 1
ATOM 757 O O . PHE A 1 91 ? 4.457 -17.505 -46.912 1.00 32.00 91 PHE A O 1
ATOM 764 N N . PRO A 1 92 ? 5.509 -18.563 -45.246 1.00 29.31 92 PRO A N 1
ATOM 765 C CA . PRO A 1 92 ? 6.295 -19.564 -45.977 1.00 29.31 92 PRO A CA 1
ATOM 766 C C . PRO A 1 92 ? 6.525 -20.853 -45.129 1.00 29.31 92 PRO A C 1
ATOM 768 O O . PRO A 1 92 ? 6.137 -20.892 -43.963 1.00 29.31 92 PRO A O 1
ATOM 771 N N . PRO A 1 93 ? 7.055 -21.945 -45.726 1.00 29.22 93 PRO A N 1
ATOM 772 C CA . PRO A 1 93 ? 6.642 -23.343 -45.515 1.00 29.22 93 PRO A CA 1
ATOM 773 C C . PRO A 1 93 ? 7.217 -24.004 -44.243 1.00 29.22 93 PRO A C 1
ATOM 775 O O . PRO A 1 93 ? 8.044 -23.396 -43.561 1.00 29.22 93 PRO A O 1
ATOM 778 N N . PRO A 1 94 ? 6.812 -25.256 -43.919 1.00 30.75 94 PRO A N 1
ATOM 779 C CA . PRO A 1 94 ? 7.311 -25.977 -42.753 1.00 30.75 94 PRO A CA 1
ATOM 780 C C . PRO A 1 94 ? 8.834 -26.064 -42.783 1.00 30.75 94 PRO A C 1
ATOM 782 O O . PRO A 1 94 ? 9.434 -26.334 -43.826 1.00 30.75 94 PRO A O 1
ATOM 785 N N . ILE A 1 95 ? 9.456 -25.879 -41.622 1.00 31.59 95 ILE A N 1
ATOM 786 C CA . ILE A 1 95 ? 10.860 -26.224 -41.423 1.00 31.59 95 ILE A CA 1
ATOM 787 C C . ILE A 1 95 ? 10.946 -27.748 -41.570 1.00 31.59 95 ILE A C 1
ATOM 789 O O . ILE A 1 95 ? 10.555 -28.483 -40.665 1.00 31.59 95 ILE A O 1
ATOM 793 N N . ASN A 1 96 ? 11.405 -28.220 -42.732 1.00 31.89 96 ASN A N 1
ATOM 794 C CA . ASN A 1 96 ? 11.806 -29.610 -42.912 1.00 31.89 96 ASN A CA 1
ATOM 795 C C . ASN A 1 96 ? 12.854 -29.948 -41.847 1.00 31.89 96 ASN A C 1
ATOM 797 O O . ASN A 1 96 ? 13.835 -29.218 -41.679 1.00 31.89 96 ASN A O 1
ATOM 801 N N . HIS A 1 97 ? 12.630 -31.059 -41.148 1.00 33.44 97 HIS A N 1
ATOM 802 C CA . HIS A 1 97 ? 13.654 -31.744 -40.376 1.00 33.44 97 HIS A CA 1
ATOM 803 C C . HIS A 1 97 ? 14.899 -31.887 -41.258 1.00 33.44 97 HIS A C 1
ATOM 805 O O . HIS A 1 97 ? 14.831 -32.482 -42.329 1.00 33.44 97 HIS A O 1
ATOM 811 N N . MET A 1 98 ? 16.013 -31.284 -40.844 1.00 27.39 98 MET A N 1
ATOM 812 C CA . MET A 1 98 ? 17.307 -31.668 -41.386 1.00 27.39 98 MET A CA 1
ATOM 813 C C . MET A 1 98 ? 17.586 -33.082 -40.893 1.00 27.39 98 MET A C 1
ATOM 815 O O . MET A 1 98 ? 17.655 -33.309 -39.682 1.00 27.39 98 MET A O 1
ATOM 819 N N . ASP A 1 99 ? 17.689 -33.992 -41.856 1.00 33.62 99 ASP A N 1
ATOM 820 C CA . ASP A 1 99 ? 18.209 -35.343 -41.718 1.00 33.62 99 ASP A CA 1
ATOM 821 C C . ASP A 1 99 ? 19.491 -35.317 -40.875 1.00 33.62 99 ASP A C 1
ATOM 823 O O . ASP A 1 99 ? 20.475 -34.657 -41.219 1.00 33.62 99 ASP A O 1
ATOM 827 N N . VA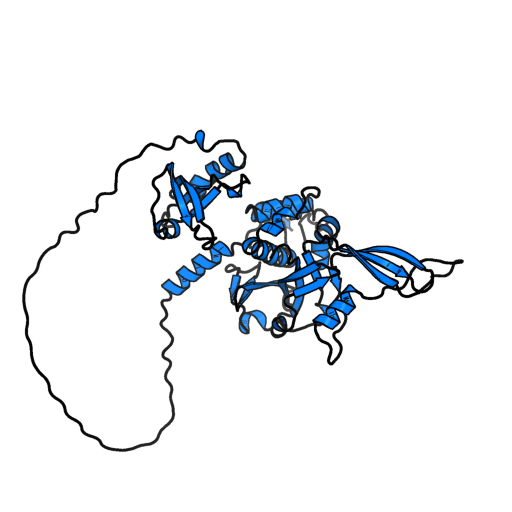L A 1 100 ? 19.456 -36.006 -39.736 1.00 34.12 100 VAL A N 1
ATOM 828 C CA . VAL A 1 100 ? 20.671 -36.434 -39.048 1.00 34.12 100 VAL A CA 1
ATOM 829 C C . VAL A 1 100 ? 20.952 -37.820 -39.599 1.00 34.12 100 VAL A C 1
ATOM 831 O O . VAL A 1 100 ? 20.164 -38.733 -39.375 1.00 34.12 100 VAL A O 1
ATOM 834 N N . ASP A 1 101 ? 22.033 -37.928 -40.368 1.00 31.22 101 ASP A N 1
ATOM 835 C CA . ASP A 1 101 ? 22.558 -39.186 -40.887 1.00 31.22 101 ASP A CA 1
ATOM 836 C C . ASP A 1 101 ? 22.717 -40.207 -39.748 1.00 31.22 101 ASP A C 1
ATOM 838 O O . ASP A 1 101 ? 23.572 -40.057 -38.869 1.00 31.22 101 ASP A O 1
ATOM 842 N N . ASP A 1 102 ? 21.906 -41.263 -39.801 1.00 34.97 102 ASP A N 1
ATOM 843 C CA . ASP A 1 102 ? 22.192 -42.540 -39.161 1.00 34.97 102 ASP A CA 1
ATOM 844 C C . ASP A 1 102 ? 23.413 -43.146 -39.870 1.00 34.97 102 ASP A C 1
ATOM 846 O O . ASP A 1 102 ? 23.313 -43.682 -40.975 1.00 34.97 102 ASP A O 1
ATOM 850 N N . GLN A 1 103 ? 24.589 -43.055 -39.247 1.00 35.31 103 GLN A N 1
ATOM 851 C CA . GLN A 1 103 ? 25.669 -43.995 -39.534 1.00 35.31 103 GLN A CA 1
ATOM 852 C C . GLN A 1 103 ? 25.639 -45.116 -38.504 1.00 35.31 103 GLN A C 1
ATOM 854 O O . GLN A 1 103 ? 26.106 -44.986 -37.373 1.00 35.31 103 GLN A O 1
ATOM 859 N N . GLU A 1 104 ? 25.056 -46.217 -38.970 1.00 35.38 104 GLU A N 1
ATOM 860 C CA . GLU A 1 104 ? 25.223 -47.577 -38.486 1.00 35.38 104 GLU A CA 1
ATOM 861 C C . GLU A 1 104 ? 26.700 -47.886 -38.197 1.00 35.38 104 GLU A C 1
ATOM 863 O O . GLU A 1 104 ? 27.569 -47.754 -39.062 1.00 35.38 104 GLU A O 1
ATOM 868 N N . HIS A 1 105 ? 26.966 -48.377 -36.989 1.00 33.84 105 HIS A N 1
ATOM 869 C CA . HIS A 1 105 ? 28.055 -49.313 -36.757 1.00 33.84 105 HIS A CA 1
ATOM 870 C C . HIS A 1 105 ? 27.562 -50.419 -35.817 1.00 33.84 105 HIS A C 1
ATOM 872 O O . HIS A 1 105 ? 27.493 -50.242 -34.601 1.00 33.84 105 HIS A O 1
ATOM 878 N N . ASP A 1 106 ? 27.219 -51.552 -36.435 1.00 31.70 106 ASP A N 1
ATOM 879 C CA . ASP A 1 106 ? 27.339 -52.912 -35.891 1.00 31.70 106 ASP A CA 1
ATOM 880 C C . ASP A 1 106 ? 28.741 -53.072 -35.254 1.00 31.70 106 ASP A C 1
ATOM 882 O O . ASP A 1 106 ? 29.716 -52.512 -35.762 1.00 31.70 106 ASP A O 1
ATOM 886 N N . ASP A 1 107 ? 28.978 -53.755 -34.131 1.00 33.22 107 ASP A N 1
ATOM 887 C CA . ASP A 1 107 ? 28.706 -55.165 -33.790 1.00 33.22 107 ASP A CA 1
ATOM 888 C C . ASP A 1 107 ? 29.411 -55.438 -32.406 1.00 33.22 107 ASP A C 1
ATOM 890 O O . ASP A 1 107 ? 30.123 -54.555 -31.919 1.00 33.22 107 ASP A O 1
ATOM 894 N N . PRO A 1 108 ? 29.404 -56.639 -31.781 1.00 40.88 108 PRO A N 1
ATOM 895 C CA . PRO A 1 108 ? 28.322 -57.282 -31.039 1.00 40.88 108 PRO A CA 1
ATOM 896 C C . PRO A 1 108 ? 28.720 -57.677 -29.581 1.00 40.88 108 PRO A C 1
ATOM 898 O O . PRO A 1 108 ? 29.782 -57.341 -29.064 1.00 40.88 108 PRO A O 1
ATOM 901 N N . MET A 1 109 ? 27.796 -58.397 -28.932 1.00 36.28 109 MET A N 1
ATOM 902 C CA . MET A 1 109 ? 27.766 -58.971 -27.574 1.00 36.28 109 MET A CA 1
ATOM 903 C C . MET A 1 109 ? 29.049 -59.597 -26.991 1.00 36.28 109 MET A C 1
ATOM 905 O O . MET A 1 109 ? 29.774 -60.292 -27.693 1.00 36.28 109 MET A O 1
ATOM 909 N N . GLU A 1 110 ? 29.145 -59.575 -25.652 1.00 30.88 110 GLU A N 1
ATOM 910 C CA . GLU A 1 110 ? 29.570 -60.745 -24.861 1.00 30.88 110 GLU A CA 1
ATOM 911 C C . GLU A 1 110 ? 28.900 -60.768 -23.465 1.00 30.88 110 GLU A C 1
ATOM 913 O O . GLU A 1 110 ? 28.945 -59.799 -22.707 1.00 30.88 110 GLU A O 1
ATOM 918 N N . GLU A 1 111 ? 28.238 -61.889 -23.155 1.00 33.44 111 GLU A N 1
ATOM 919 C CA . GLU A 1 111 ? 27.716 -62.280 -21.837 1.00 33.44 111 GLU A CA 1
ATOM 920 C C . GLU A 1 111 ? 28.841 -62.831 -20.942 1.00 33.44 111 GLU A C 1
ATOM 922 O O . GLU A 1 111 ? 29.678 -63.579 -21.438 1.00 33.44 111 GLU A O 1
ATOM 927 N N . ALA A 1 112 ? 28.783 -62.603 -19.619 1.00 29.30 112 ALA A N 1
ATOM 928 C CA . ALA A 1 112 ? 29.222 -63.588 -18.612 1.00 29.30 112 ALA A CA 1
ATOM 929 C C . ALA A 1 112 ? 28.797 -63.223 -17.166 1.00 29.30 112 ALA A C 1
ATOM 931 O O . ALA A 1 112 ? 29.337 -62.313 -16.547 1.00 29.30 112 ALA A O 1
ATOM 932 N N . THR A 1 113 ? 27.809 -63.975 -16.665 1.00 29.89 113 THR A N 1
ATOM 933 C CA . THR A 1 113 ? 27.748 -64.719 -15.379 1.00 29.89 113 THR A CA 1
ATOM 934 C C . THR A 1 113 ? 28.181 -64.111 -14.025 1.00 29.89 113 THR A C 1
ATOM 936 O O . THR A 1 113 ? 29.320 -63.706 -13.826 1.00 29.89 113 THR A O 1
ATOM 939 N N . ASN A 1 114 ? 27.241 -64.238 -13.072 1.00 30.31 114 ASN A N 1
ATOM 940 C CA . ASN A 1 114 ? 27.312 -64.483 -11.614 1.00 30.31 114 ASN A CA 1
ATOM 941 C C . ASN A 1 114 ? 28.679 -64.760 -10.947 1.00 30.31 114 ASN A C 1
ATOM 943 O O . ASN A 1 114 ? 29.437 -65.588 -11.433 1.00 30.31 114 ASN A O 1
ATOM 947 N N . ASP A 1 115 ? 28.880 -64.228 -9.731 1.00 28.80 115 ASP A N 1
ATOM 948 C CA . ASP A 1 115 ? 28.842 -65.043 -8.498 1.00 28.80 115 ASP A CA 1
ATOM 949 C C . ASP A 1 115 ? 28.907 -64.202 -7.205 1.00 28.80 115 ASP A C 1
ATOM 951 O O . ASP A 1 115 ? 29.520 -63.138 -7.122 1.00 28.80 115 ASP A O 1
ATOM 955 N N . THR A 1 116 ? 28.197 -64.708 -6.199 1.00 33.59 116 THR A N 1
ATOM 956 C CA . THR A 1 116 ? 28.146 -64.309 -4.786 1.00 33.59 116 THR A CA 1
ATOM 957 C C . THR A 1 116 ? 29.457 -64.578 -4.046 1.00 33.59 116 THR A C 1
ATOM 959 O O . THR A 1 116 ? 30.071 -65.601 -4.311 1.00 33.59 116 THR A O 1
ATOM 962 N N . ASP A 1 117 ? 29.794 -63.778 -3.022 1.00 29.22 117 ASP A N 1
ATOM 963 C CA . ASP A 1 117 ? 30.112 -64.345 -1.700 1.00 29.22 117 ASP A CA 1
ATOM 964 C C . ASP A 1 117 ? 30.167 -63.325 -0.550 1.00 29.22 117 ASP A C 1
ATOM 966 O O . ASP A 1 117 ? 30.573 -62.171 -0.680 1.00 29.22 117 ASP A O 1
ATOM 970 N N . VAL A 1 118 ? 29.711 -63.822 0.599 1.00 34.25 118 VAL A N 1
ATOM 971 C CA . VAL A 1 118 ? 29.564 -63.183 1.909 1.00 34.25 118 VAL A CA 1
ATOM 972 C C . VAL A 1 118 ? 30.786 -63.506 2.769 1.00 34.25 118 VAL A C 1
ATOM 974 O O . VAL A 1 118 ? 31.076 -64.682 2.959 1.00 34.25 118 VAL A O 1
ATOM 977 N N . VAL A 1 119 ? 31.408 -62.510 3.415 1.00 32.69 119 VAL A N 1
ATOM 978 C CA . VAL A 1 119 ? 32.165 -62.722 4.668 1.00 32.69 119 VAL A CA 1
ATOM 979 C C . VAL A 1 119 ? 31.964 -61.535 5.620 1.00 32.69 119 VAL A C 1
ATOM 981 O O . VAL A 1 119 ? 32.334 -60.402 5.323 1.00 32.69 119 VAL A O 1
ATOM 984 N N . ASN A 1 120 ? 31.382 -61.832 6.784 1.00 30.19 120 ASN A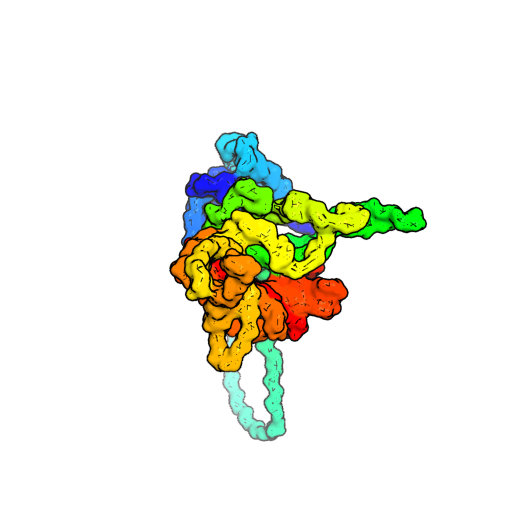 N 1
ATOM 985 C CA . ASN A 1 120 ? 31.341 -60.993 7.985 1.00 30.19 120 ASN A CA 1
ATOM 986 C C . ASN A 1 120 ? 32.694 -61.023 8.714 1.00 30.19 120 ASN A C 1
ATOM 988 O O . ASN A 1 120 ? 33.241 -62.112 8.869 1.00 30.19 120 ASN A O 1
ATOM 992 N N . GLN A 1 121 ? 33.127 -59.899 9.304 1.00 28.94 121 GLN A N 1
ATOM 993 C CA . GLN A 1 121 ? 33.644 -59.880 10.685 1.00 28.94 121 GLN A CA 1
ATOM 994 C C . GLN A 1 121 ? 33.760 -58.457 11.277 1.00 28.94 121 GLN A C 1
ATOM 996 O O . GLN A 1 121 ? 34.520 -57.616 10.814 1.00 28.94 121 GLN A O 1
ATOM 1001 N N . GLU A 1 122 ? 32.918 -58.242 12.290 1.00 27.30 122 GLU A N 1
ATOM 1002 C CA . GLU A 1 122 ? 33.067 -57.510 13.560 1.00 27.30 122 GLU A CA 1
ATOM 1003 C C . GLU A 1 122 ? 34.081 -56.352 13.725 1.00 27.30 122 GLU A C 1
ATOM 1005 O O . GLU A 1 122 ? 35.288 -56.549 13.792 1.00 27.30 122 GLU A O 1
ATOM 1010 N N . GLY A 1 123 ? 33.521 -55.178 14.059 1.00 26.64 123 GLY A N 1
ATOM 1011 C CA . GLY A 1 123 ? 33.811 -54.495 15.329 1.00 26.64 123 GLY A CA 1
ATOM 1012 C C . GLY A 1 123 ? 34.778 -53.307 15.301 1.00 26.64 123 GLY A C 1
ATOM 1013 O O . GLY A 1 123 ? 35.984 -53.505 15.299 1.00 26.64 123 GLY A O 1
ATOM 1014 N N . SER A 1 124 ? 34.258 -52.077 15.432 1.00 29.44 124 SER A N 1
ATOM 1015 C CA . SER A 1 124 ? 34.784 -51.046 16.354 1.00 29.44 124 SER A CA 1
ATOM 1016 C C . SER A 1 124 ? 33.962 -49.752 16.256 1.00 29.44 124 SER A C 1
ATOM 1018 O O . SER A 1 124 ? 33.677 -49.249 15.174 1.00 29.44 124 SER A O 1
ATOM 1020 N N . GLU A 1 125 ? 33.568 -49.236 17.415 1.00 36.81 125 GLU A N 1
ATOM 1021 C CA . GLU A 1 125 ? 32.827 -47.998 17.646 1.00 36.81 125 GLU A CA 1
ATOM 1022 C C . GLU A 1 125 ? 33.549 -46.756 17.090 1.00 36.81 125 GLU A C 1
ATOM 1024 O O . GLU A 1 125 ? 34.698 -46.504 17.459 1.00 36.81 125 GLU A O 1
ATOM 1029 N N . ARG A 1 126 ? 32.858 -45.902 16.314 1.00 29.33 126 ARG A N 1
ATOM 1030 C CA . ARG A 1 126 ? 33.064 -44.440 16.364 1.00 29.33 126 ARG A CA 1
ATOM 1031 C C . ARG A 1 126 ? 32.052 -43.643 15.534 1.00 29.33 126 ARG A C 1
ATOM 1033 O O . ARG A 1 126 ? 31.942 -43.857 14.340 1.00 29.33 126 ARG A O 1
ATOM 1040 N N . ALA A 1 127 ? 31.422 -42.692 16.226 1.00 29.14 127 ALA A N 1
ATOM 1041 C CA . ALA A 1 127 ? 30.922 -41.389 15.777 1.00 29.14 127 ALA A CA 1
ATOM 1042 C C . ALA A 1 127 ? 30.108 -41.315 14.469 1.00 29.14 127 ALA A C 1
ATOM 1044 O O . ALA A 1 127 ? 30.626 -41.464 13.369 1.00 29.14 127 ALA A O 1
ATOM 1045 N N . GLU A 1 128 ? 28.833 -40.956 14.625 1.00 31.89 128 GLU A N 1
ATOM 1046 C CA . GLU A 1 128 ? 27.952 -40.471 13.563 1.00 31.89 128 GLU A CA 1
ATOM 1047 C C . GLU A 1 128 ? 28.574 -39.261 12.844 1.00 31.89 128 GLU A C 1
ATOM 1049 O O . GLU A 1 128 ? 28.653 -38.161 13.390 1.00 31.89 128 GLU A O 1
ATOM 1054 N N . GLU A 1 129 ? 28.990 -39.473 11.599 1.00 29.06 129 GLU A N 1
ATOM 1055 C CA . GLU A 1 129 ? 29.289 -38.433 10.619 1.00 29.06 129 GLU A CA 1
ATOM 1056 C C . GLU A 1 129 ? 28.287 -38.628 9.469 1.00 29.06 129 GLU A C 1
ATOM 1058 O O . GLU A 1 129 ? 28.483 -39.433 8.559 1.00 29.06 129 GLU A O 1
ATOM 1063 N N . VAL A 1 130 ? 27.131 -37.962 9.566 1.00 29.62 130 VAL A N 1
ATOM 1064 C CA . VAL A 1 130 ? 26.161 -37.889 8.466 1.00 29.62 130 VAL A CA 1
ATOM 1065 C C . VAL A 1 130 ? 26.723 -36.894 7.458 1.00 29.62 130 VAL A C 1
ATOM 1067 O O . VAL A 1 130 ? 26.596 -35.684 7.617 1.00 29.62 130 VAL A O 1
ATOM 1070 N N . VAL A 1 131 ? 27.424 -37.431 6.464 1.00 32.47 131 VAL A N 1
ATOM 1071 C CA . VAL A 1 131 ? 28.010 -36.687 5.351 1.00 32.47 131 VAL A CA 1
ATOM 1072 C C . VAL A 1 131 ? 26.903 -36.127 4.459 1.00 32.47 131 VAL A C 1
ATOM 1074 O O . VAL A 1 131 ? 26.050 -36.871 3.969 1.00 32.47 131 VAL A O 1
ATOM 1077 N N . ASP A 1 132 ? 26.981 -34.813 4.242 1.00 36.12 132 ASP A N 1
ATOM 1078 C CA . ASP A 1 132 ? 26.273 -34.018 3.241 1.00 36.12 132 ASP A CA 1
ATOM 1079 C C . ASP A 1 132 ? 26.076 -34.767 1.915 1.00 36.12 132 ASP A C 1
ATOM 1081 O O . ASP A 1 132 ? 27.015 -35.052 1.166 1.00 36.12 132 ASP A O 1
ATOM 1085 N N . ARG A 1 133 ? 24.814 -35.033 1.585 1.00 32.41 133 ARG A N 1
ATOM 1086 C CA . ARG A 1 133 ? 24.364 -35.359 0.231 1.00 32.41 133 ARG A CA 1
ATOM 1087 C C . ARG A 1 133 ? 23.140 -34.517 -0.080 1.00 32.41 133 ARG A C 1
ATOM 1089 O O . ARG A 1 133 ? 22.047 -35.051 -0.088 1.00 32.41 133 ARG A O 1
ATOM 1096 N N . ASP A 1 134 ? 23.339 -33.220 -0.298 1.00 36.47 134 ASP A N 1
ATOM 1097 C CA . ASP A 1 134 ? 22.349 -32.342 -0.940 1.00 36.47 134 ASP A CA 1
ATOM 1098 C C . ASP A 1 134 ? 22.997 -31.041 -1.459 1.00 36.47 134 ASP A C 1
ATOM 1100 O O . ASP A 1 134 ? 22.482 -29.945 -1.290 1.00 36.47 134 ASP A O 1
ATOM 1104 N N . GLU A 1 135 ? 24.141 -31.132 -2.143 1.00 41.69 135 GLU A N 1
ATOM 1105 C CA . GLU A 1 135 ? 24.648 -30.011 -2.949 1.00 41.69 135 GLU A CA 1
ATOM 1106 C C . GLU A 1 135 ? 25.165 -30.517 -4.291 1.00 41.69 135 GLU A C 1
ATOM 1108 O O . GLU A 1 135 ? 26.354 -30.746 -4.495 1.00 41.69 135 GLU A O 1
ATOM 1113 N N . LYS A 1 136 ? 24.224 -30.731 -5.212 1.00 34.47 136 LYS A N 1
ATOM 1114 C CA . LYS A 1 136 ? 24.420 -30.617 -6.667 1.00 34.47 136 LYS A CA 1
ATOM 1115 C C . LYS A 1 136 ? 23.055 -30.588 -7.356 1.00 34.47 136 LYS A C 1
ATOM 1117 O O . LYS A 1 136 ? 22.737 -31.405 -8.211 1.00 34.47 136 LYS A O 1
ATOM 1122 N N . ILE A 1 137 ? 22.219 -29.638 -6.943 1.00 36.91 137 ILE A N 1
ATOM 1123 C CA . ILE A 1 137 ? 21.110 -29.189 -7.784 1.00 36.91 137 ILE A CA 1
ATOM 1124 C C . ILE A 1 137 ? 21.712 -28.166 -8.744 1.00 36.91 137 ILE A C 1
ATOM 1126 O O . ILE A 1 137 ? 22.189 -27.119 -8.314 1.00 36.91 137 ILE A O 1
ATOM 1130 N N . ASP A 1 138 ? 21.727 -28.533 -10.023 1.00 39.38 138 ASP A N 1
ATOM 1131 C CA . ASP A 1 138 ? 22.237 -27.781 -11.171 1.00 39.38 138 ASP A CA 1
ATOM 1132 C C . ASP A 1 138 ? 22.118 -26.254 -11.019 1.00 39.38 138 ASP A C 1
ATOM 1134 O O . ASP A 1 138 ? 21.021 -25.677 -11.009 1.00 39.38 138 ASP A O 1
ATOM 1138 N N . GLU A 1 139 ? 23.268 -25.578 -10.969 1.00 37.09 139 GLU A N 1
ATOM 1139 C CA . GLU A 1 139 ? 23.360 -24.114 -10.941 1.00 37.09 139 GLU A CA 1
ATOM 1140 C C . GLU A 1 139 ? 22.676 -23.471 -12.165 1.00 37.09 139 GLU A C 1
ATOM 1142 O O . GLU A 1 139 ? 22.156 -22.355 -12.075 1.00 37.09 139 GLU A O 1
ATOM 1147 N N . GLU A 1 140 ? 22.584 -24.186 -13.293 1.00 33.03 140 GLU A N 1
ATOM 1148 C CA . GLU A 1 140 ? 21.884 -23.732 -14.501 1.00 33.03 140 GLU A CA 1
ATOM 1149 C C . GLU A 1 140 ? 20.353 -23.837 -14.392 1.00 33.03 140 GLU A C 1
ATOM 1151 O O . GLU A 1 140 ? 19.640 -22.937 -14.852 1.00 33.03 140 GLU A O 1
ATOM 1156 N N . GLY A 1 141 ? 19.833 -24.862 -13.708 1.00 29.97 141 GLY A N 1
ATOM 1157 C CA . GLY A 1 141 ? 18.406 -25.005 -13.401 1.00 29.97 141 GLY A CA 1
ATOM 1158 C C . GLY A 1 141 ? 17.921 -23.939 -12.413 1.00 29.97 141 GLY A C 1
ATOM 1159 O O . GLY A 1 141 ? 16.882 -23.312 -12.634 1.00 29.97 141 GLY A O 1
ATOM 1160 N N . SER A 1 142 ? 18.728 -23.643 -11.386 1.00 38.75 142 SER A N 1
ATOM 1161 C CA . SER A 1 142 ? 18.468 -22.569 -10.412 1.00 38.75 142 SER A CA 1
ATOM 1162 C C . SER A 1 142 ? 18.478 -21.181 -11.063 1.00 38.75 142 SER A C 1
ATOM 1164 O O . SER A 1 142 ? 17.647 -20.333 -10.743 1.00 38.75 142 SER A O 1
ATOM 1166 N N . LYS A 1 143 ? 19.380 -20.937 -12.020 1.00 33.69 143 LYS A N 1
ATOM 1167 C CA . LYS A 1 143 ? 19.480 -19.657 -12.737 1.00 33.69 143 LYS A CA 1
ATOM 1168 C C . LYS A 1 143 ? 18.333 -19.448 -13.732 1.00 33.69 143 LYS A C 1
ATOM 1170 O O . LYS A 1 143 ? 17.798 -18.348 -13.820 1.00 33.69 143 LYS A O 1
ATOM 1175 N N . ALA A 1 144 ? 17.894 -20.502 -14.421 1.00 31.06 144 ALA A N 1
ATOM 1176 C CA . ALA A 1 144 ? 16.769 -20.440 -15.355 1.00 31.06 144 ALA A CA 1
ATOM 1177 C C . ALA A 1 144 ? 15.391 -20.329 -14.669 1.00 31.06 144 ALA A C 1
ATOM 1179 O O . ALA A 1 144 ? 14.458 -19.804 -15.283 1.00 31.06 144 ALA A O 1
ATOM 1180 N N . LEU A 1 145 ? 15.258 -20.815 -13.428 1.00 32.00 145 LEU A N 1
ATOM 1181 C CA . LEU A 1 145 ? 14.111 -20.562 -12.543 1.00 32.00 145 LEU A CA 1
ATOM 1182 C C . LEU A 1 145 ? 14.145 -19.134 -11.980 1.00 32.00 145 LEU A C 1
ATOM 1184 O O . LEU A 1 145 ? 13.141 -18.434 -12.088 1.00 32.00 145 LEU A O 1
ATOM 1188 N N . LYS A 1 146 ? 15.315 -18.654 -11.527 1.00 38.34 146 LYS A N 1
ATOM 1189 C CA . LYS A 1 146 ? 15.522 -17.253 -11.113 1.00 38.34 146 LYS A CA 1
ATOM 1190 C C . LYS A 1 146 ? 15.161 -16.268 -12.230 1.00 38.34 146 LYS A C 1
ATOM 1192 O O . LYS A 1 146 ? 14.391 -15.347 -11.996 1.00 38.34 146 LYS A O 1
ATOM 1197 N N . ASP A 1 147 ? 15.612 -16.493 -13.464 1.00 32.44 147 ASP A N 1
ATOM 1198 C CA . ASP A 1 147 ? 15.292 -15.618 -14.605 1.00 32.44 147 ASP A CA 1
ATOM 1199 C C . ASP A 1 147 ? 13.803 -15.675 -15.025 1.00 32.44 147 ASP A C 1
ATOM 1201 O O . ASP A 1 147 ? 13.279 -14.701 -15.573 1.00 32.44 147 ASP A O 1
ATOM 1205 N N . ARG A 1 148 ? 13.104 -16.796 -14.767 1.00 34.75 148 ARG A N 1
ATOM 1206 C CA . ARG A 1 148 ? 11.654 -16.966 -15.007 1.00 34.75 148 ARG A CA 1
ATOM 1207 C C . ARG A 1 148 ? 10.808 -16.243 -13.952 1.00 34.75 148 ARG A C 1
ATOM 1209 O O . ARG A 1 148 ? 9.835 -15.591 -14.323 1.00 34.75 148 ARG A O 1
ATOM 1216 N N . GLU A 1 149 ? 11.195 -16.312 -12.679 1.00 39.91 149 GLU A N 1
ATOM 1217 C CA . GLU A 1 149 ? 10.542 -15.591 -11.577 1.00 39.91 149 GLU A CA 1
ATOM 1218 C C . GLU A 1 149 ? 10.778 -14.072 -11.692 1.00 39.91 149 GLU A C 1
ATOM 1220 O O . GLU A 1 149 ? 9.835 -13.289 -11.602 1.00 39.91 149 GLU A O 1
ATOM 1225 N N . ILE A 1 150 ? 11.995 -13.620 -12.019 1.00 39.50 150 ILE A N 1
ATOM 1226 C CA . ILE A 1 150 ? 12.345 -12.185 -12.113 1.00 39.50 150 ILE A CA 1
ATOM 1227 C C . ILE A 1 150 ? 11.508 -11.425 -13.168 1.00 39.50 150 ILE A C 1
ATOM 1229 O O . ILE A 1 150 ? 11.274 -10.223 -13.026 1.00 39.50 150 ILE A O 1
ATOM 1233 N N . GLY A 1 151 ? 11.018 -12.101 -14.214 1.00 39.19 151 GLY A N 1
ATOM 1234 C CA . GLY A 1 151 ? 10.141 -11.505 -15.230 1.00 39.19 151 GLY A CA 1
ATOM 1235 C C . GLY A 1 151 ? 8.719 -11.217 -14.731 1.00 39.19 151 GLY A C 1
ATOM 1236 O O . GLY A 1 151 ? 8.220 -10.111 -14.946 1.00 39.19 151 GLY A O 1
ATOM 1237 N N . PHE A 1 152 ? 8.095 -12.176 -14.032 1.00 43.31 152 PHE A N 1
ATOM 1238 C CA . PHE A 1 152 ? 6.787 -12.000 -13.377 1.00 43.31 152 PHE A CA 1
ATOM 1239 C C . PHE A 1 152 ? 6.851 -10.943 -12.273 1.00 43.31 152 PHE A C 1
ATOM 1241 O O . PHE A 1 152 ? 5.864 -10.272 -12.005 1.00 43.31 152 PHE A O 1
ATOM 1248 N N . TRP A 1 153 ? 8.031 -10.750 -11.684 1.00 52.91 153 TRP A N 1
ATOM 1249 C CA . TRP A 1 153 ? 8.309 -9.811 -10.604 1.00 52.91 153 TRP A CA 1
ATOM 1250 C C . TRP A 1 153 ? 9.057 -8.552 -11.059 1.00 52.91 153 TRP A C 1
ATOM 1252 O O . TRP A 1 153 ? 9.678 -7.881 -10.235 1.00 52.91 153 TRP A O 1
ATOM 1262 N N . ARG A 1 154 ? 8.999 -8.176 -12.350 1.00 55.38 154 ARG A N 1
ATOM 1263 C CA . ARG A 1 154 ? 9.548 -6.886 -12.804 1.00 55.38 154 ARG A CA 1
ATOM 1264 C C . ARG A 1 154 ? 8.797 -5.751 -12.112 1.00 55.38 154 ARG A C 1
ATOM 1266 O O . ARG A 1 154 ? 7.713 -5.350 -12.522 1.00 55.38 154 ARG A O 1
ATOM 1273 N N . VAL A 1 155 ? 9.372 -5.297 -11.018 1.00 57.59 155 VAL A N 1
ATOM 1274 C CA . VAL A 1 155 ? 9.009 -4.122 -10.240 1.00 57.59 155 VAL A CA 1
ATOM 1275 C C . VAL A 1 155 ? 10.164 -3.136 -10.444 1.00 57.59 155 VAL A C 1
ATOM 1277 O O . VAL A 1 155 ? 11.306 -3.578 -10.670 1.00 57.59 155 VAL A O 1
ATOM 1280 N N . PRO A 1 156 ? 9.908 -1.820 -10.511 1.00 52.41 156 PRO A N 1
ATOM 1281 C CA . PRO A 1 156 ? 10.953 -0.872 -10.884 1.00 52.41 156 PRO A CA 1
ATOM 1282 C C . PRO A 1 156 ? 12.123 -0.984 -9.894 1.00 52.41 156 PRO A C 1
ATOM 1284 O O . PRO A 1 156 ? 11.913 -1.282 -8.728 1.00 52.41 156 PRO A O 1
ATOM 1287 N N . SER A 1 157 ? 13.368 -0.836 -10.348 1.00 53.66 157 SER A N 1
ATOM 1288 C CA . SER A 1 157 ? 14.514 -0.594 -9.451 1.00 53.66 157 SER A CA 1
ATOM 1289 C C . SER A 1 157 ? 14.872 0.836 -9.707 1.00 53.66 157 SER A C 1
ATOM 1291 O O . SER A 1 157 ? 15.010 1.229 -10.863 1.00 53.66 157 SER A O 1
ATOM 1293 N N . TRP A 1 158 ? 15.040 1.608 -8.653 1.00 58.53 158 TRP A N 1
ATOM 1294 C CA . TRP A 1 158 ? 15.549 2.957 -8.802 1.00 58.53 158 TRP A CA 1
ATOM 1295 C C . TRP A 1 158 ? 17.038 2.978 -8.489 1.00 58.53 158 TRP A C 1
ATOM 1297 O O . TRP A 1 158 ? 17.520 3.700 -7.626 1.00 58.53 158 TRP A O 1
ATOM 1307 N N . GLY A 1 159 ? 17.760 2.165 -9.267 1.00 42.81 159 GLY A N 1
ATOM 1308 C CA . GLY A 1 159 ? 19.211 2.236 -9.426 1.00 42.81 159 GLY A CA 1
ATOM 1309 C C . GLY A 1 159 ? 19.649 2.974 -10.701 1.00 42.81 159 GLY A C 1
ATOM 1310 O O . GLY A 1 159 ? 20.802 3.373 -10.796 1.00 42.81 159 GLY A O 1
ATOM 1311 N N . GLY A 1 160 ? 18.753 3.191 -11.675 1.00 45.69 160 GLY A N 1
ATOM 1312 C CA . GLY A 1 160 ? 19.056 3.899 -12.925 1.00 45.69 160 GLY A CA 1
ATOM 1313 C C . GLY A 1 160 ? 18.361 5.251 -12.956 1.00 45.69 160 GLY A C 1
ATOM 1314 O O . GLY A 1 160 ? 17.185 5.319 -13.290 1.00 45.69 160 GLY A O 1
ATOM 1315 N N . MET A 1 161 ? 19.052 6.316 -12.558 1.00 53.56 161 MET A N 1
ATOM 1316 C CA . MET A 1 161 ? 18.463 7.652 -12.475 1.00 53.56 161 MET A CA 1
ATOM 1317 C C . MET A 1 161 ? 18.938 8.529 -13.622 1.00 53.56 161 MET A C 1
ATOM 1319 O O . MET A 1 161 ? 20.087 8.455 -14.050 1.00 53.56 161 MET A O 1
ATOM 1323 N N . LYS A 1 162 ? 18.035 9.394 -14.085 1.00 55.59 162 LYS A N 1
ATOM 1324 C CA . LYS A 1 162 ? 18.389 10.582 -14.847 1.00 55.59 162 LYS A CA 1
ATOM 1325 C C . LYS A 1 162 ? 19.301 11.418 -13.949 1.00 55.59 162 LYS A C 1
ATOM 1327 O O . LYS A 1 162 ? 18.884 11.919 -12.902 1.00 55.59 162 LYS A O 1
ATOM 1332 N N . GLU A 1 163 ? 20.580 11.434 -14.289 1.00 65.31 163 GLU A N 1
ATOM 1333 C CA . GLU A 1 163 ? 21.569 12.228 -13.582 1.00 65.31 163 GLU A CA 1
ATOM 1334 C C . GLU A 1 163 ? 21.514 13.649 -14.131 1.00 65.31 163 GLU A C 1
ATOM 1336 O O . GLU A 1 163 ? 21.519 13.871 -15.343 1.00 65.31 163 GLU A O 1
ATOM 1341 N N . VAL A 1 164 ? 21.425 14.616 -13.229 1.00 64.00 164 VAL A N 1
ATOM 1342 C CA . VAL A 1 164 ? 21.596 16.022 -13.564 1.00 64.00 164 VAL A CA 1
ATOM 1343 C C . VAL A 1 164 ? 23.047 16.396 -13.320 1.00 64.00 164 VAL A C 1
ATOM 1345 O O . VAL A 1 164 ? 23.614 16.121 -12.260 1.00 64.00 164 VAL A O 1
ATOM 1348 N N . GLU A 1 165 ? 23.658 17.023 -14.319 1.00 72.06 165 GLU A N 1
ATOM 1349 C CA . GLU A 1 165 ? 24.951 17.666 -14.150 1.00 72.06 165 GLU A CA 1
ATOM 1350 C C . GLU A 1 165 ? 24.770 18.917 -13.295 1.00 72.06 165 GLU A C 1
ATOM 1352 O O . GLU A 1 165 ? 24.095 19.872 -13.684 1.00 72.06 165 GLU A O 1
ATOM 1357 N N . ILE A 1 166 ? 25.401 18.923 -12.129 1.00 66.31 166 ILE A N 1
ATOM 1358 C CA . ILE A 1 166 ? 25.524 20.110 -11.296 1.00 66.31 166 ILE A CA 1
ATOM 1359 C C . ILE A 1 166 ? 26.984 20.544 -11.243 1.00 66.31 166 ILE A C 1
ATOM 1361 O O . ILE A 1 166 ? 27.900 19.723 -11.218 1.00 66.31 166 ILE A O 1
ATOM 1365 N N . VAL A 1 167 ? 27.222 21.853 -11.215 1.00 68.38 167 VAL A N 1
ATOM 1366 C CA . VAL A 1 167 ? 28.573 22.405 -11.083 1.00 68.38 167 VAL A CA 1
ATOM 1367 C C . VAL A 1 167 ? 28.759 22.893 -9.654 1.00 68.38 167 VAL A C 1
ATOM 1369 O O . VAL A 1 167 ? 28.149 23.878 -9.248 1.00 68.38 167 VAL A O 1
ATOM 1372 N N . VAL A 1 168 ? 29.626 22.219 -8.900 1.00 66.81 168 VAL A N 1
ATOM 1373 C CA . VAL A 1 168 ? 30.006 22.605 -7.534 1.00 66.81 168 VAL A CA 1
ATOM 1374 C C . VAL A 1 168 ? 31.498 22.915 -7.534 1.00 66.81 168 VAL A C 1
ATOM 1376 O O . VAL A 1 168 ? 32.304 22.071 -7.925 1.00 66.81 168 VAL A O 1
ATOM 1379 N N . ASP A 1 169 ? 31.870 24.138 -7.151 1.00 77.81 169 ASP A N 1
ATOM 1380 C CA . ASP A 1 169 ? 33.263 24.619 -7.140 1.00 77.81 169 ASP A CA 1
ATOM 1381 C C . ASP A 1 169 ? 34.007 24.417 -8.478 1.00 77.81 169 ASP A C 1
ATOM 1383 O O . ASP A 1 169 ? 35.186 24.063 -8.519 1.00 77.81 169 ASP A O 1
ATOM 1387 N N . GLY A 1 170 ? 33.301 24.599 -9.601 1.00 72.56 170 GLY A N 1
ATOM 1388 C CA . GLY A 1 170 ? 33.855 24.420 -10.949 1.00 72.56 170 GLY A CA 1
ATOM 1389 C C . GLY A 1 170 ? 34.038 22.960 -11.386 1.00 72.56 170 GLY A C 1
ATOM 1390 O O . GLY A 1 170 ? 34.601 22.718 -12.453 1.00 72.56 170 GLY A O 1
ATOM 1391 N N . LYS A 1 171 ? 33.563 21.984 -10.601 1.00 68.38 171 LYS A N 1
ATOM 1392 C CA . LYS A 1 171 ? 33.548 20.560 -10.962 1.00 68.38 171 LYS A CA 1
ATOM 1393 C C . LYS A 1 171 ? 32.131 20.112 -11.296 1.00 68.38 171 LYS A C 1
ATOM 1395 O O . LYS A 1 171 ? 31.216 20.335 -10.506 1.00 68.38 171 LYS A O 1
ATOM 1400 N N . VAL A 1 172 ? 31.977 19.447 -12.439 1.00 74.88 172 VAL A N 1
ATOM 1401 C CA . VAL A 1 172 ? 30.739 18.743 -12.792 1.00 74.88 172 VAL A CA 1
ATOM 1402 C C . VAL A 1 172 ? 30.611 17.524 -11.881 1.00 74.88 172 VAL A C 1
ATOM 1404 O O . VAL A 1 172 ? 31.518 16.691 -11.816 1.00 74.88 172 VAL A O 1
ATOM 1407 N N . LYS A 1 173 ? 29.499 17.435 -11.160 1.00 72.56 173 LYS A N 1
ATOM 1408 C CA . LYS A 1 173 ? 29.042 16.238 -10.461 1.00 72.56 173 LYS A CA 1
ATOM 1409 C C . LYS A 1 173 ? 27.738 15.790 -11.099 1.00 72.56 173 LYS A C 1
ATOM 1411 O O . LYS A 1 173 ? 26.874 16.614 -11.381 1.00 72.56 173 LYS A O 1
ATOM 1416 N N . LEU A 1 174 ? 27.615 14.490 -11.303 1.00 65.56 174 LEU A N 1
ATOM 1417 C CA . LEU A 1 174 ? 26.363 13.861 -11.687 1.00 65.56 174 LEU A CA 1
ATOM 1418 C C . LEU A 1 174 ? 25.615 13.525 -10.402 1.00 65.56 174 LEU A C 1
ATOM 1420 O O . LEU A 1 174 ? 26.132 12.799 -9.551 1.00 65.56 174 LEU A O 1
ATOM 1424 N N . GLU A 1 175 ? 24.436 14.112 -10.228 1.00 68.25 175 GLU A N 1
ATOM 1425 C CA . GLU A 1 175 ? 23.580 13.843 -9.078 1.00 68.25 175 GLU A CA 1
ATOM 1426 C C . GLU A 1 175 ? 22.206 13.350 -9.516 1.00 68.25 175 GLU A C 1
ATOM 1428 O O . GLU A 1 175 ? 21.704 13.666 -10.591 1.00 68.25 175 GLU A O 1
ATOM 1433 N N . LYS A 1 176 ? 21.590 12.547 -8.654 1.00 73.00 176 LYS A N 1
ATOM 1434 C CA . LYS A 1 176 ? 20.287 11.928 -8.886 1.00 73.00 176 LYS A CA 1
ATOM 1435 C C . LYS A 1 176 ? 19.184 12.998 -8.894 1.00 73.00 176 LYS A C 1
ATOM 1437 O O . LYS A 1 176 ? 19.013 13.693 -7.895 1.00 73.00 176 LYS A O 1
ATOM 1442 N N . GLU A 1 177 ? 18.416 13.119 -9.984 1.00 77.44 177 GLU A N 1
ATOM 1443 C CA . GLU A 1 177 ? 17.294 14.080 -10.085 1.00 77.44 177 GLU A CA 1
ATOM 1444 C C . GLU A 1 177 ? 16.156 13.768 -9.093 1.00 77.44 177 GLU A C 1
ATOM 1446 O O . GLU A 1 177 ? 15.439 14.661 -8.641 1.00 77.44 177 GLU A O 1
ATOM 1451 N N . ILE A 1 178 ? 16.001 12.497 -8.727 1.00 80.31 178 ILE A N 1
ATOM 1452 C CA . ILE A 1 178 ? 14.984 11.979 -7.810 1.00 80.31 178 ILE A CA 1
ATOM 1453 C C . ILE A 1 178 ? 15.692 10.998 -6.874 1.00 80.31 178 ILE A C 1
ATOM 1455 O O . ILE A 1 178 ? 16.441 10.154 -7.348 1.00 80.31 178 ILE A O 1
ATOM 1459 N N . TYR A 1 179 ? 15.484 11.077 -5.561 1.00 79.75 179 TYR A N 1
ATOM 1460 C CA . TYR A 1 179 ? 16.153 10.204 -4.591 1.00 79.75 179 TYR A CA 1
ATOM 1461 C C . TYR A 1 179 ? 15.286 9.935 -3.349 1.00 79.75 179 TYR A C 1
ATOM 1463 O O . TYR A 1 179 ? 14.238 10.555 -3.150 1.00 79.75 179 TYR A O 1
ATOM 1471 N N . ASN A 1 180 ? 15.719 8.976 -2.518 1.00 82.00 180 ASN A N 1
ATOM 1472 C CA . ASN A 1 180 ? 15.000 8.485 -1.331 1.00 82.00 180 ASN A CA 1
ATOM 1473 C C . ASN A 1 180 ? 13.604 7.909 -1.643 1.00 82.00 180 ASN A C 1
ATOM 1475 O O . ASN A 1 180 ? 12.634 8.178 -0.938 1.00 82.00 180 ASN A O 1
ATOM 1479 N N . THR A 1 181 ? 13.494 7.112 -2.709 1.00 82.88 181 THR A N 1
ATOM 1480 C CA . THR A 1 181 ? 12.219 6.571 -3.217 1.00 82.88 181 THR A CA 1
ATOM 1481 C C . THR A 1 181 ? 11.757 5.283 -2.534 1.00 82.88 181 THR A C 1
ATOM 1483 O O . THR A 1 181 ? 10.630 4.858 -2.762 1.00 82.88 181 THR A O 1
ATOM 1486 N N . CYS A 1 182 ? 12.578 4.672 -1.674 1.00 84.75 182 CYS A N 1
ATOM 1487 C CA . CYS A 1 182 ? 12.389 3.313 -1.144 1.00 84.75 182 CYS A CA 1
ATOM 1488 C C . CYS A 1 182 ? 10.996 3.022 -0.554 1.00 84.75 182 CYS A C 1
ATOM 1490 O O . CYS A 1 182 ? 10.466 1.920 -0.705 1.00 84.75 182 CYS A O 1
ATOM 1492 N N . SER A 1 183 ? 10.381 4.017 0.081 1.00 85.62 183 SER A N 1
ATOM 1493 C CA . SER A 1 183 ? 9.024 3.944 0.622 1.00 85.62 183 SER A CA 1
ATOM 1494 C C . SER A 1 183 ? 7.951 3.807 -0.475 1.00 85.62 183 SER A C 1
ATOM 1496 O O . SER A 1 183 ? 7.114 2.901 -0.435 1.00 85.62 183 SER A O 1
ATOM 1498 N N . LEU A 1 184 ? 8.016 4.660 -1.505 1.00 85.50 184 LEU A N 1
ATOM 1499 C CA . LEU A 1 184 ? 7.137 4.581 -2.674 1.00 85.50 184 LEU A CA 1
ATOM 1500 C C . LEU A 1 184 ? 7.383 3.281 -3.452 1.00 85.50 184 LEU A C 1
ATOM 1502 O O . LEU A 1 184 ? 6.435 2.635 -3.887 1.00 85.50 184 LEU A O 1
ATOM 1506 N N . ASP A 1 185 ? 8.645 2.877 -3.579 1.00 85.94 185 ASP A N 1
ATOM 1507 C CA . ASP A 1 185 ? 9.057 1.672 -4.305 1.00 85.94 185 ASP A CA 1
ATOM 1508 C C . ASP A 1 185 ? 8.469 0.424 -3.668 1.00 85.94 185 ASP A C 1
ATOM 1510 O O . ASP A 1 185 ? 7.882 -0.410 -4.354 1.00 85.94 185 ASP A O 1
ATOM 1514 N N . SER A 1 186 ? 8.565 0.334 -2.343 1.00 88.19 186 SER A N 1
ATOM 1515 C CA . SER A 1 186 ? 8.013 -0.778 -1.579 1.00 88.19 186 SER A CA 1
ATOM 1516 C C . SER A 1 186 ? 6.491 -0.854 -1.719 1.00 88.19 186 SER A C 1
ATOM 1518 O O . SER A 1 186 ? 5.941 -1.936 -1.915 1.00 88.19 186 SER A O 1
ATOM 1520 N N . PHE A 1 187 ? 5.794 0.285 -1.688 1.00 88.44 187 PHE A N 1
ATOM 1521 C CA . PHE A 1 187 ? 4.355 0.308 -1.943 1.00 88.44 187 PHE A CA 1
ATOM 1522 C C . PHE A 1 187 ? 3.999 -0.137 -3.363 1.00 88.44 187 PHE A C 1
ATOM 1524 O O . PHE A 1 187 ? 3.132 -0.994 -3.529 1.00 88.44 187 PHE A O 1
ATOM 1531 N N . LEU A 1 188 ? 4.660 0.415 -4.384 1.00 88.00 188 LEU A N 1
ATOM 1532 C CA . LEU A 1 188 ? 4.397 0.047 -5.774 1.00 88.00 188 LEU A CA 1
ATOM 1533 C C . LEU A 1 188 ? 4.715 -1.429 -6.023 1.00 88.00 188 LEU A C 1
ATOM 1535 O O . LEU A 1 188 ? 3.972 -2.089 -6.741 1.00 88.00 188 LEU A O 1
ATOM 1539 N N . ALA A 1 189 ? 5.751 -1.974 -5.382 1.00 87.44 189 ALA A N 1
ATOM 1540 C CA . ALA A 1 189 ? 6.052 -3.400 -5.408 1.00 87.44 189 ALA A CA 1
ATOM 1541 C C . ALA A 1 189 ? 4.876 -4.239 -4.908 1.00 87.44 189 ALA A C 1
ATOM 1543 O O . ALA A 1 189 ? 4.453 -5.167 -5.596 1.00 87.44 189 ALA A O 1
ATOM 1544 N N . ILE A 1 190 ? 4.323 -3.884 -3.747 1.00 90.50 190 ILE A N 1
ATOM 1545 C CA . ILE A 1 190 ? 3.163 -4.559 -3.157 1.00 90.50 190 ILE A CA 1
ATOM 1546 C C . ILE A 1 190 ? 1.944 -4.426 -4.073 1.00 90.50 190 ILE A C 1
ATOM 1548 O O . ILE A 1 190 ? 1.301 -5.425 -4.379 1.00 90.50 190 ILE A O 1
ATOM 1552 N N . LEU A 1 191 ? 1.647 -3.216 -4.554 1.00 88.69 191 LEU A N 1
ATOM 1553 C CA . LEU A 1 191 ? 0.474 -2.953 -5.385 1.00 88.69 191 LEU A CA 1
ATOM 1554 C C . LEU A 1 191 ? 0.536 -3.680 -6.734 1.00 88.69 191 LEU A C 1
ATOM 1556 O O . LEU A 1 191 ? -0.430 -4.336 -7.110 1.00 88.69 191 LEU A O 1
ATOM 1560 N N . ILE A 1 192 ? 1.658 -3.582 -7.454 1.00 85.75 192 ILE A N 1
ATOM 1561 C CA . ILE A 1 192 ? 1.859 -4.256 -8.746 1.00 85.75 192 ILE A CA 1
ATOM 1562 C C . ILE A 1 192 ? 1.730 -5.768 -8.564 1.00 85.75 192 ILE A C 1
ATOM 1564 O O . ILE A 1 192 ? 1.089 -6.441 -9.366 1.00 85.75 192 ILE A O 1
ATOM 1568 N N . SER A 1 193 ? 2.323 -6.299 -7.498 1.00 85.25 193 SER A N 1
ATOM 1569 C CA . SER A 1 193 ? 2.266 -7.727 -7.196 1.00 85.25 193 SER A CA 1
ATOM 1570 C C . SER A 1 193 ? 0.849 -8.181 -6.886 1.00 85.25 193 SER A C 1
ATOM 1572 O O . SER A 1 193 ? 0.370 -9.143 -7.474 1.00 85.25 193 SER A O 1
ATOM 1574 N N . HIS A 1 194 ? 0.146 -7.443 -6.028 1.00 85.69 194 HIS A N 1
ATOM 1575 C CA . HIS A 1 194 ? -1.243 -7.732 -5.710 1.00 85.69 194 HIS A CA 1
ATOM 1576 C C . HIS A 1 194 ? -2.134 -7.649 -6.957 1.00 85.69 194 HIS A C 1
ATOM 1578 O O . HIS A 1 194 ? -2.936 -8.544 -7.183 1.00 85.69 194 HIS A O 1
ATOM 1584 N N . HIS A 1 195 ? -1.942 -6.645 -7.817 1.00 83.94 195 HIS A N 1
ATOM 1585 C CA . HIS A 1 195 ? -2.663 -6.520 -9.086 1.00 83.94 195 HIS A CA 1
ATOM 1586 C C . HIS A 1 195 ? -2.410 -7.694 -10.042 1.00 83.94 195 HIS A C 1
ATOM 1588 O O . HIS A 1 195 ? -3.331 -8.130 -10.724 1.00 83.94 195 HIS A O 1
ATOM 1594 N N . ARG A 1 196 ? -1.189 -8.239 -10.079 1.00 79.56 196 ARG A N 1
ATOM 1595 C CA . ARG A 1 196 ? -0.874 -9.423 -10.895 1.00 79.56 196 ARG A CA 1
ATOM 1596 C C . ARG A 1 196 ? -1.618 -10.670 -10.426 1.00 79.56 196 ARG A C 1
ATOM 1598 O O . ARG A 1 196 ? -2.004 -11.476 -11.264 1.00 79.56 196 ARG A O 1
ATOM 1605 N N . PHE A 1 197 ? -1.827 -10.818 -9.119 1.00 77.38 197 PHE A N 1
ATOM 1606 C CA . PHE A 1 197 ? -2.662 -11.893 -8.576 1.00 77.38 197 PHE A CA 1
ATOM 1607 C C . PHE A 1 197 ? -4.154 -11.609 -8.753 1.00 77.38 197 PHE A C 1
ATOM 1609 O O . PHE A 1 197 ? -4.925 -12.524 -9.022 1.00 77.38 197 PHE A O 1
ATOM 1616 N N . TYR A 1 198 ? -4.538 -10.337 -8.653 1.00 79.94 198 TYR A N 1
ATOM 1617 C CA . TYR A 1 198 ? -5.924 -9.892 -8.590 1.00 79.94 198 TYR A CA 1
ATOM 1618 C C . TYR A 1 198 ? -6.157 -8.674 -9.499 1.00 79.94 198 TYR A C 1
ATOM 1620 O O . TYR A 1 198 ? -6.198 -7.525 -9.036 1.00 79.94 198 TYR A O 1
ATOM 1628 N N . PRO A 1 199 ? -6.336 -8.885 -10.818 1.00 75.12 199 PRO A N 1
ATOM 1629 C CA . PRO A 1 199 ? -6.411 -7.791 -11.787 1.00 75.12 199 PRO A CA 1
ATOM 1630 C C . PRO A 1 199 ? -7.589 -6.835 -11.563 1.00 75.12 199 PRO A C 1
ATOM 1632 O O . PRO A 1 199 ? -7.513 -5.653 -11.908 1.00 75.12 199 PRO A O 1
ATOM 1635 N N . HIS A 1 200 ? -8.667 -7.312 -10.930 1.00 75.56 200 HIS A N 1
ATOM 1636 C CA . HIS A 1 200 ? -9.910 -6.565 -10.728 1.00 75.56 200 HIS A CA 1
ATOM 1637 C C . HIS A 1 200 ? -9.751 -5.270 -9.922 1.00 75.56 200 HIS A C 1
ATOM 1639 O O . HIS A 1 200 ? -10.552 -4.349 -10.110 1.00 75.56 200 HIS A O 1
ATOM 1645 N N . ILE A 1 201 ? -8.697 -5.141 -9.107 1.00 72.81 201 ILE A N 1
ATOM 1646 C CA . ILE A 1 201 ? -8.354 -3.896 -8.397 1.00 72.81 201 ILE A CA 1
ATOM 1647 C C . ILE A 1 201 ? -8.257 -2.686 -9.345 1.00 72.81 201 ILE A C 1
ATOM 1649 O O . ILE A 1 201 ? -8.672 -1.579 -9.000 1.00 72.81 201 ILE A O 1
ATOM 1653 N N . PHE A 1 202 ? -7.807 -2.908 -10.586 1.00 72.75 202 PHE A N 1
ATOM 1654 C CA . PHE A 1 202 ? -7.667 -1.879 -11.618 1.00 72.75 202 PHE A CA 1
ATOM 1655 C C . PHE A 1 202 ? -8.997 -1.213 -11.990 1.00 72.75 202 PHE A C 1
ATOM 1657 O O . PHE A 1 202 ? -9.036 -0.039 -12.352 1.00 72.75 202 PHE A O 1
ATOM 1664 N N . THR A 1 203 ? -10.116 -1.930 -11.866 1.00 72.31 203 THR A N 1
ATOM 1665 C CA . THR A 1 203 ? -11.455 -1.404 -12.185 1.00 72.31 203 THR A CA 1
ATOM 1666 C C . THR A 1 203 ? -11.973 -0.399 -11.153 1.00 72.31 203 THR A C 1
ATOM 1668 O O . THR A 1 203 ? -12.969 0.280 -11.399 1.00 72.31 203 THR A O 1
ATOM 1671 N N . LYS A 1 204 ? -11.317 -0.305 -9.990 1.00 73.50 204 LYS A N 1
ATOM 1672 C CA . LYS A 1 204 ? -11.721 0.553 -8.866 1.00 73.50 204 LYS A CA 1
ATOM 1673 C C . LYS A 1 204 ? -10.844 1.778 -8.689 1.00 73.50 204 LYS A C 1
ATOM 1675 O O . LYS A 1 204 ? -11.288 2.742 -8.071 1.00 73.50 204 LYS A O 1
ATOM 1680 N N . ILE A 1 205 ? -9.640 1.750 -9.247 1.00 78.75 205 ILE A N 1
ATOM 1681 C CA . ILE A 1 205 ? -8.802 2.937 -9.362 1.00 78.75 205 ILE A CA 1
ATOM 1682 C C . ILE A 1 205 ? -9.471 3.841 -10.396 1.00 78.75 205 ILE A C 1
ATOM 1684 O O . ILE A 1 205 ? -9.601 3.455 -11.562 1.00 78.75 205 ILE A O 1
ATOM 1688 N N . GLY A 1 206 ? -9.941 5.007 -9.950 1.00 75.31 206 GLY A N 1
ATOM 1689 C CA . GLY A 1 206 ? -10.638 5.973 -10.791 1.00 75.31 206 GLY A CA 1
ATOM 1690 C C . GLY A 1 206 ? -9.748 6.553 -11.889 1.00 75.31 206 GLY A C 1
ATOM 1691 O O . GLY A 1 206 ? -8.644 6.088 -12.156 1.00 75.31 206 GLY A O 1
ATOM 1692 N N . THR A 1 207 ? -10.228 7.592 -12.554 1.00 77.31 207 THR A N 1
ATOM 1693 C CA . THR A 1 207 ? -9.456 8.327 -13.574 1.00 77.31 207 THR A CA 1
ATOM 1694 C C . THR A 1 207 ? -9.448 9.829 -13.311 1.00 77.31 207 THR A C 1
ATOM 1696 O O . THR A 1 207 ? -8.996 10.609 -14.151 1.00 77.31 207 THR A O 1
ATOM 1699 N N . ASP A 1 208 ? -9.971 10.237 -12.157 1.00 78.31 208 ASP A N 1
ATOM 1700 C CA . ASP A 1 208 ? -10.304 11.629 -11.876 1.00 78.31 208 ASP A CA 1
ATOM 1701 C C . ASP A 1 208 ? -9.077 12.399 -11.388 1.00 78.31 208 ASP A C 1
ATOM 1703 O O . ASP A 1 208 ? -8.902 13.571 -11.727 1.00 78.31 208 ASP A O 1
ATOM 1707 N N . SER A 1 209 ? -8.199 11.739 -10.629 1.00 81.25 209 SER A N 1
ATOM 1708 C CA . SER A 1 209 ? -6.958 12.337 -10.138 1.00 81.25 209 SER A CA 1
ATOM 1709 C C . SER A 1 209 ? -5.742 11.949 -10.978 1.00 81.25 209 SER A C 1
ATOM 1711 O O . SER A 1 209 ? -5.655 10.847 -11.522 1.00 81.25 209 SER A O 1
ATOM 1713 N N . ASP A 1 210 ? -4.755 12.845 -11.047 1.00 82.81 210 ASP A N 1
ATOM 1714 C CA . ASP A 1 210 ? -3.479 12.570 -11.721 1.00 82.81 210 ASP A CA 1
ATOM 1715 C C . ASP A 1 210 ? -2.756 11.374 -11.093 1.00 82.81 210 ASP A C 1
ATOM 1717 O O . ASP A 1 210 ? -2.154 10.567 -11.798 1.00 82.81 210 ASP A O 1
ATOM 1721 N N . TYR A 1 211 ? -2.921 11.187 -9.781 1.00 83.00 211 TYR A N 1
ATOM 1722 C CA . TYR A 1 211 ? -2.401 10.018 -9.084 1.00 83.00 211 TYR A CA 1
ATOM 1723 C C . TYR A 1 211 ? -3.006 8.719 -9.624 1.00 83.00 211 TYR A C 1
ATOM 1725 O O . TYR A 1 211 ? -2.285 7.766 -9.912 1.00 83.00 211 TYR A O 1
ATOM 1733 N N . GLU A 1 212 ? -4.327 8.665 -9.782 1.00 84.56 212 GLU A N 1
ATOM 1734 C CA . GLU A 1 212 ? -5.006 7.478 -10.296 1.00 84.56 212 GLU A CA 1
ATOM 1735 C C . GLU A 1 212 ? -4.639 7.182 -11.749 1.00 84.56 212 GLU A C 1
ATOM 1737 O O . GLU A 1 212 ? -4.417 6.024 -12.094 1.00 84.56 212 GLU A O 1
ATOM 1742 N N . LYS A 1 213 ? -4.496 8.214 -12.588 1.00 85.38 213 LYS A N 1
ATOM 1743 C CA . LYS A 1 213 ? -4.007 8.049 -13.966 1.00 85.38 213 LYS A CA 1
ATOM 1744 C C . LYS A 1 213 ? -2.600 7.451 -13.984 1.00 85.38 213 LYS A C 1
ATOM 1746 O O . LYS A 1 213 ? -2.360 6.499 -14.724 1.00 85.38 213 LYS A O 1
ATOM 1751 N N . CYS A 1 214 ? -1.701 7.956 -13.136 1.00 86.38 214 CYS A N 1
ATOM 1752 C CA . CYS A 1 214 ? -0.348 7.416 -13.012 1.00 86.38 214 CYS A CA 1
ATOM 1753 C C . CYS A 1 214 ? -0.369 5.967 -12.513 1.00 86.38 214 CYS A C 1
ATOM 1755 O O . CYS A 1 214 ? 0.303 5.116 -13.085 1.00 86.38 214 CYS A O 1
ATOM 1757 N N . LEU A 1 215 ? -1.184 5.647 -11.500 1.00 85.56 215 LEU A N 1
ATOM 1758 C CA . LEU A 1 215 ? -1.348 4.268 -11.036 1.00 85.56 215 LEU A CA 1
ATOM 1759 C C . LEU A 1 215 ? -1.842 3.342 -12.137 1.00 85.56 215 LEU A C 1
ATOM 1761 O O . LEU A 1 215 ? -1.301 2.255 -12.297 1.00 85.56 215 LEU A O 1
ATOM 1765 N N . ARG A 1 216 ? -2.848 3.760 -12.907 1.00 84.00 216 ARG A N 1
ATOM 1766 C CA . ARG A 1 216 ? -3.349 2.954 -14.019 1.00 84.00 216 ARG A CA 1
ATOM 1767 C C . ARG A 1 216 ? -2.267 2.731 -15.074 1.00 84.00 216 ARG A C 1
ATOM 1769 O O . ARG A 1 216 ? -2.128 1.605 -15.528 1.00 84.00 216 ARG A O 1
ATOM 1776 N N . SER A 1 217 ? -1.467 3.750 -15.386 1.00 83.62 217 SER A N 1
ATOM 1777 C CA . SER A 1 217 ? -0.307 3.622 -16.283 1.00 83.62 217 SER A CA 1
ATOM 1778 C C . SER A 1 217 ? 0.724 2.602 -15.767 1.00 83.62 217 SER A C 1
ATOM 1780 O O . SER A 1 217 ? 1.179 1.720 -16.493 1.00 83.62 217 SER A O 1
ATOM 1782 N N . ILE A 1 218 ? 1.035 2.649 -14.468 1.00 84.44 218 ILE A N 1
ATOM 1783 C CA . ILE A 1 218 ? 1.956 1.695 -13.834 1.00 84.44 218 ILE A CA 1
ATOM 1784 C C . ILE A 1 218 ? 1.397 0.269 -13.902 1.00 84.44 218 ILE A C 1
ATOM 1786 O O . ILE A 1 218 ? 2.126 -0.673 -14.217 1.00 84.44 218 ILE A O 1
ATOM 1790 N N . LEU A 1 219 ? 0.107 0.099 -13.608 1.00 82.94 219 LEU A N 1
ATOM 1791 C CA . LEU A 1 219 ? -0.547 -1.208 -13.571 1.00 82.94 219 LEU A CA 1
ATOM 1792 C C . LEU A 1 219 ? -0.785 -1.800 -14.966 1.00 82.94 219 LEU A C 1
ATOM 1794 O O . LEU A 1 219 ? -0.708 -3.016 -15.103 1.00 82.94 219 LEU A O 1
ATOM 1798 N N . SER A 1 220 ? -0.958 -0.971 -16.001 1.00 77.69 220 SER A N 1
ATOM 1799 C CA . SER A 1 220 ? -1.009 -1.418 -17.402 1.00 77.69 220 SER A CA 1
ATOM 1800 C C . SER A 1 220 ? 0.365 -1.801 -17.971 1.00 77.69 220 SER A C 1
ATOM 1802 O O . SER A 1 220 ? 0.463 -2.293 -19.094 1.00 77.69 220 SER A O 1
ATOM 1804 N N . GLY A 1 221 ? 1.439 -1.622 -17.196 1.00 73.75 221 GLY A N 1
ATOM 1805 C CA . GLY A 1 221 ? 2.780 -2.097 -17.528 1.00 73.75 221 GLY A CA 1
ATOM 1806 C C . GLY A 1 221 ? 3.772 -1.008 -17.929 1.00 73.75 221 GLY A C 1
ATOM 1807 O O . GLY A 1 221 ? 4.948 -1.333 -18.120 1.00 73.75 221 GLY A O 1
ATOM 1808 N N . ASP A 1 222 ? 3.363 0.264 -17.985 1.00 77.12 222 ASP A N 1
ATOM 1809 C CA . ASP A 1 222 ? 4.276 1.401 -18.166 1.00 77.12 222 ASP A CA 1
ATOM 1810 C C . ASP A 1 222 ? 4.850 1.866 -16.819 1.00 77.12 222 ASP A C 1
ATOM 1812 O O . ASP A 1 222 ? 4.648 2.977 -16.330 1.00 77.12 222 ASP A O 1
ATOM 1816 N N . ILE A 1 223 ? 5.529 0.928 -16.164 1.00 76.69 223 ILE A N 1
ATOM 1817 C CA . ILE A 1 223 ? 5.945 1.032 -14.766 1.00 76.69 223 ILE A CA 1
ATOM 1818 C C . ILE A 1 223 ? 6.928 2.187 -14.539 1.00 76.69 223 ILE A C 1
ATOM 1820 O O . ILE A 1 223 ? 6.784 2.925 -13.564 1.00 76.69 223 ILE A O 1
ATOM 1824 N N . ASP A 1 224 ? 7.943 2.318 -15.396 1.00 75.56 224 ASP A N 1
ATOM 1825 C CA . ASP A 1 224 ? 9.022 3.290 -15.194 1.00 75.56 224 ASP A CA 1
ATOM 1826 C C . ASP A 1 224 ? 8.522 4.717 -15.481 1.00 75.56 224 ASP A C 1
ATOM 1828 O O . ASP A 1 224 ? 8.624 5.584 -14.612 1.00 75.56 224 ASP A O 1
ATOM 1832 N N . GLN A 1 225 ? 7.878 4.940 -16.635 1.00 76.19 225 GLN A N 1
ATOM 1833 C CA . GLN A 1 225 ? 7.332 6.252 -16.998 1.00 76.19 225 GLN A CA 1
ATOM 1834 C C . GLN A 1 225 ? 6.155 6.651 -16.104 1.00 76.19 225 GLN A C 1
ATOM 1836 O O . GLN A 1 225 ? 6.101 7.782 -15.630 1.00 76.19 225 GLN A O 1
ATOM 1841 N N . GLY A 1 226 ? 5.231 5.730 -15.810 1.00 82.19 226 GLY A N 1
ATOM 1842 C CA . GLY A 1 226 ? 4.091 6.015 -14.940 1.00 82.19 226 GLY A CA 1
ATOM 1843 C C . GLY A 1 226 ? 4.519 6.415 -13.525 1.00 82.19 226 GLY A C 1
ATOM 1844 O O . GLY A 1 226 ? 3.854 7.224 -12.875 1.00 82.19 226 GLY A O 1
ATOM 1845 N N . LYS A 1 227 ? 5.659 5.902 -13.049 1.00 81.69 227 LYS A N 1
ATOM 1846 C CA . LYS A 1 227 ? 6.245 6.323 -11.777 1.00 81.69 227 LYS A CA 1
ATOM 1847 C C . LYS A 1 227 ? 6.940 7.686 -11.873 1.00 81.69 227 LYS A C 1
ATOM 1849 O O . LYS A 1 227 ? 6.754 8.492 -10.961 1.00 81.69 227 LYS A O 1
ATOM 1854 N N . ASP A 1 228 ? 7.694 7.968 -12.935 1.00 79.62 228 ASP A N 1
ATOM 1855 C CA . ASP A 1 228 ? 8.259 9.308 -13.181 1.00 79.62 228 ASP A CA 1
ATOM 1856 C C . ASP A 1 228 ? 7.154 10.368 -13.192 1.00 79.62 228 ASP A C 1
ATOM 1858 O O . ASP A 1 228 ? 7.219 11.368 -12.469 1.00 79.62 228 ASP A O 1
ATOM 1862 N N . ASP A 1 229 ? 6.088 10.094 -13.940 1.00 84.31 229 ASP A N 1
ATOM 1863 C CA . ASP A 1 229 ? 4.905 10.940 -14.033 1.00 84.31 229 ASP A CA 1
ATOM 1864 C C . ASP A 1 229 ? 4.255 11.127 -12.662 1.00 84.31 229 ASP A C 1
ATOM 1866 O O . ASP A 1 229 ? 3.935 12.254 -12.279 1.00 84.31 229 ASP A O 1
ATOM 1870 N N . MET A 1 230 ? 4.140 10.056 -11.870 1.00 85.81 230 MET A N 1
ATOM 1871 C CA . MET A 1 230 ? 3.634 10.141 -10.503 1.00 85.81 230 MET A CA 1
ATOM 1872 C C . MET A 1 230 ? 4.478 11.091 -9.647 1.00 85.81 230 MET A C 1
ATOM 1874 O O . MET A 1 230 ? 3.923 11.933 -8.940 1.00 85.81 230 MET A O 1
ATOM 1878 N N . ILE A 1 231 ? 5.807 10.995 -9.700 1.00 84.06 231 ILE A N 1
ATOM 1879 C CA . ILE A 1 231 ? 6.712 11.847 -8.913 1.00 84.06 231 ILE A CA 1
ATOM 1880 C C . ILE A 1 231 ? 6.597 13.306 -9.353 1.00 84.06 231 ILE A C 1
ATOM 1882 O O . ILE A 1 231 ? 6.430 14.202 -8.519 1.00 84.06 231 ILE A O 1
ATOM 1886 N N . VAL A 1 232 ? 6.605 13.552 -10.660 1.00 83.31 232 VAL A N 1
ATOM 1887 C CA . VAL A 1 232 ? 6.522 14.905 -11.211 1.00 83.31 232 VAL A CA 1
ATOM 1888 C C . VAL A 1 232 ? 5.174 15.555 -10.901 1.00 83.31 232 VAL A C 1
ATOM 1890 O O . VAL A 1 232 ? 5.145 16.697 -10.432 1.00 83.31 232 VAL A O 1
ATOM 1893 N N . GLN A 1 233 ? 4.071 14.836 -11.125 1.00 83.94 233 GLN A N 1
ATOM 1894 C CA . GLN A 1 233 ? 2.711 15.369 -11.022 1.00 83.94 233 GLN A CA 1
ATOM 1895 C C . GLN A 1 233 ? 2.221 15.415 -9.570 1.00 83.94 233 GLN A C 1
ATOM 1897 O O . GLN A 1 233 ? 1.688 16.433 -9.125 1.00 83.94 233 GLN A O 1
ATOM 1902 N N . CYS A 1 234 ? 2.456 14.353 -8.795 1.00 80.75 234 CYS A N 1
ATOM 1903 C CA . CYS A 1 234 ? 1.892 14.209 -7.448 1.00 80.75 234 CYS A CA 1
ATOM 1904 C C . CYS A 1 234 ? 2.850 14.672 -6.340 1.00 80.75 234 CYS A C 1
ATOM 1906 O O . CYS A 1 234 ? 2.409 15.104 -5.275 1.00 80.75 234 CYS A O 1
ATOM 1908 N N . TYR A 1 235 ? 4.165 14.651 -6.583 1.00 80.88 235 TYR A N 1
ATOM 1909 C CA . TYR A 1 235 ? 5.183 15.019 -5.592 1.00 80.88 235 TYR A CA 1
ATOM 1910 C C . TYR A 1 235 ? 5.964 16.285 -5.966 1.00 80.88 235 TYR A C 1
ATOM 1912 O O . TYR A 1 235 ? 7.050 16.529 -5.448 1.00 80.88 235 TYR A O 1
ATOM 1920 N N . SER A 1 236 ? 5.380 17.165 -6.785 1.00 79.56 236 SER A N 1
ATOM 1921 C CA . SER A 1 236 ? 5.962 18.461 -7.186 1.00 79.56 236 SER A CA 1
ATOM 1922 C C . SER A 1 236 ? 6.468 19.330 -6.022 1.00 79.56 236 SER A C 1
ATOM 1924 O O . SER A 1 236 ? 7.423 20.087 -6.183 1.00 79.56 236 SER A O 1
ATOM 1926 N N . LYS A 1 237 ? 5.869 19.199 -4.831 1.00 83.31 237 LYS A N 1
ATOM 1927 C CA . LYS A 1 237 ? 6.250 19.932 -3.608 1.00 83.31 237 LYS A CA 1
ATOM 1928 C C . LYS A 1 237 ? 7.414 19.311 -2.829 1.00 83.31 237 LYS A C 1
ATOM 1930 O O . LYS A 1 237 ? 7.848 19.894 -1.843 1.00 83.31 237 LYS A O 1
ATOM 1935 N N . LYS A 1 238 ? 7.900 18.135 -3.229 1.00 84.69 238 LYS A N 1
ATOM 1936 C CA . LYS A 1 238 ? 9.006 17.415 -2.577 1.00 84.69 238 LYS A CA 1
ATOM 1937 C C . LYS A 1 238 ? 10.370 17.775 -3.171 1.00 84.69 238 LYS A C 1
ATOM 1939 O O . LYS A 1 238 ? 11.318 17.011 -3.027 1.00 84.69 238 LYS A O 1
ATOM 1944 N N . LYS A 1 239 ? 10.475 18.922 -3.846 1.00 85.31 239 LYS A N 1
ATOM 1945 C CA . LYS A 1 239 ? 11.752 19.407 -4.364 1.00 85.31 239 LYS A CA 1
ATOM 1946 C C . LYS A 1 239 ? 12.621 19.973 -3.244 1.00 85.31 239 LYS A C 1
ATOM 1948 O O . LYS A 1 239 ? 12.121 20.708 -2.393 1.00 85.31 239 LYS A O 1
ATOM 1953 N N . ASP A 1 240 ? 13.899 19.617 -3.245 1.00 83.75 240 ASP A N 1
ATOM 1954 C CA . ASP A 1 240 ? 14.912 20.235 -2.395 1.00 83.75 240 ASP A CA 1
ATOM 1955 C C . ASP A 1 240 ? 15.334 21.613 -2.931 1.00 83.75 240 ASP A C 1
ATOM 1957 O O . ASP A 1 240 ? 14.769 22.132 -3.899 1.00 83.75 240 ASP A O 1
ATOM 1961 N N . MET A 1 241 ? 16.302 22.244 -2.261 1.00 83.94 241 MET A N 1
ATOM 1962 C CA . MET A 1 241 ? 16.777 23.580 -2.635 1.00 83.94 241 MET A CA 1
ATOM 1963 C C . MET A 1 241 ? 17.478 23.586 -3.998 1.00 83.94 241 MET A C 1
ATOM 1965 O O . MET A 1 241 ? 17.512 24.621 -4.661 1.00 83.94 241 MET A O 1
ATOM 1969 N N . GLU A 1 242 ? 17.985 22.432 -4.432 1.00 82.19 242 GLU A N 1
ATOM 1970 C CA . GLU A 1 242 ? 18.610 22.222 -5.734 1.00 82.19 242 GLU A CA 1
ATOM 1971 C C . GLU A 1 242 ? 17.586 21.861 -6.829 1.00 82.19 242 GLU A C 1
ATOM 1973 O O . GLU A 1 242 ? 17.951 21.687 -7.990 1.00 82.19 242 GLU A O 1
ATOM 1978 N N . GLY A 1 243 ? 16.294 21.779 -6.491 1.00 81.12 243 GLY A N 1
ATOM 1979 C CA . GLY A 1 243 ? 15.211 21.492 -7.431 1.00 81.12 243 GLY A CA 1
ATOM 1980 C C . GLY A 1 243 ? 15.020 20.007 -7.754 1.00 81.12 243 GLY A C 1
ATOM 1981 O O . GLY A 1 243 ? 14.207 19.689 -8.629 1.00 81.12 243 GLY A O 1
ATOM 1982 N N . ARG A 1 244 ? 15.717 19.114 -7.044 1.00 84.31 244 ARG A N 1
ATOM 1983 C CA . ARG A 1 244 ? 15.633 17.651 -7.175 1.00 84.31 244 ARG A CA 1
ATOM 1984 C C . ARG A 1 244 ? 14.536 17.099 -6.281 1.00 84.31 244 ARG A C 1
ATOM 1986 O O . ARG A 1 244 ? 14.257 17.654 -5.224 1.00 84.31 244 ARG A O 1
ATOM 1993 N N . TYR A 1 245 ? 13.927 15.983 -6.652 1.00 84.31 245 TYR A N 1
ATOM 1994 C CA . TYR A 1 245 ? 12.879 15.366 -5.843 1.00 84.31 245 TYR A CA 1
ATOM 1995 C C . TYR A 1 245 ? 13.468 14.531 -4.703 1.00 84.31 245 TYR A C 1
ATOM 1997 O O . TYR A 1 245 ? 14.117 13.514 -4.933 1.00 84.31 245 TYR A O 1
ATOM 2005 N N . ASN A 1 246 ? 13.167 14.921 -3.468 1.00 85.94 246 ASN A N 1
ATOM 2006 C CA . ASN A 1 246 ? 13.515 14.186 -2.261 1.00 85.94 246 ASN A CA 1
ATOM 2007 C C . ASN A 1 246 ? 12.264 13.537 -1.659 1.00 85.94 246 ASN A C 1
ATOM 2009 O O . ASN A 1 246 ? 11.452 14.197 -1.003 1.00 85.94 246 ASN A O 1
ATOM 2013 N N . LEU A 1 247 ? 12.115 12.228 -1.856 1.00 83.12 247 LEU A N 1
ATOM 2014 C CA . LEU A 1 247 ? 10.975 11.470 -1.336 1.00 83.12 247 LEU A CA 1
ATOM 2015 C C . LEU A 1 247 ? 11.208 10.880 0.061 1.00 83.12 247 LEU A C 1
ATOM 2017 O O . LEU A 1 247 ? 10.427 10.038 0.509 1.00 83.12 247 LEU A O 1
ATOM 2021 N N . ALA A 1 248 ? 12.219 11.368 0.790 1.00 82.38 248 ALA A N 1
ATOM 2022 C CA . ALA A 1 248 ? 12.431 10.978 2.177 1.00 82.38 248 ALA A CA 1
ATOM 2023 C C . ALA A 1 248 ? 11.156 11.180 3.013 1.00 82.38 248 ALA A C 1
ATOM 2025 O O . ALA A 1 248 ? 10.494 12.227 2.969 1.00 82.38 248 ALA A O 1
ATOM 2026 N N . GLY A 1 249 ? 10.815 10.159 3.794 1.00 74.06 249 GLY A N 1
ATOM 2027 C CA . GLY A 1 249 ? 9.621 10.155 4.625 1.00 74.06 249 GLY A CA 1
ATOM 2028 C C . GLY A 1 249 ? 9.075 8.753 4.857 1.00 74.06 249 GLY A C 1
ATOM 2029 O O . GLY A 1 249 ? 9.534 7.781 4.265 1.00 74.06 249 GLY A O 1
ATOM 2030 N N . ALA A 1 250 ? 8.093 8.666 5.752 1.00 63.56 250 ALA A N 1
ATOM 2031 C CA . ALA A 1 250 ? 7.360 7.432 6.005 1.00 63.56 250 ALA A CA 1
ATOM 2032 C C . ALA A 1 250 ? 6.378 7.114 4.862 1.00 63.56 250 ALA A C 1
ATOM 2034 O O . ALA A 1 250 ? 5.849 8.033 4.231 1.00 63.56 250 ALA A O 1
ATOM 2035 N N . ASP A 1 251 ? 6.068 5.824 4.687 1.00 65.06 251 ASP A N 1
ATOM 2036 C CA . ASP A 1 251 ? 5.077 5.302 3.726 1.00 65.06 251 ASP A CA 1
ATOM 2037 C C . ASP A 1 251 ? 3.766 6.076 3.751 1.00 65.06 251 ASP A C 1
ATOM 2039 O O . ASP A 1 251 ? 3.266 6.515 2.718 1.00 65.06 251 ASP A O 1
ATOM 2043 N N . THR A 1 252 ? 3.249 6.323 4.948 1.00 65.94 252 THR A N 1
ATOM 2044 C CA . THR A 1 252 ? 1.987 7.030 5.169 1.00 65.94 252 THR A CA 1
ATOM 2045 C C . THR A 1 252 ? 2.026 8.468 4.652 1.00 65.94 252 THR A C 1
ATOM 2047 O O . THR A 1 252 ? 1.094 8.915 3.990 1.00 65.94 252 THR A O 1
ATOM 2050 N N . ALA A 1 253 ? 3.126 9.191 4.882 1.00 68.62 253 ALA A N 1
ATOM 2051 C CA . ALA A 1 253 ? 3.278 10.579 4.446 1.00 68.62 253 ALA A CA 1
ATOM 2052 C C . ALA A 1 253 ? 3.447 10.698 2.927 1.00 68.62 253 ALA A C 1
ATOM 2054 O O . ALA A 1 253 ? 2.982 11.662 2.319 1.00 68.62 253 ALA A O 1
ATOM 2055 N N . ASN A 1 254 ? 4.115 9.726 2.307 1.00 69.62 254 ASN A N 1
ATOM 2056 C CA . ASN A 1 254 ? 4.248 9.700 0.859 1.00 69.62 254 ASN A CA 1
ATOM 2057 C C . ASN A 1 254 ? 2.928 9.287 0.195 1.00 69.62 254 ASN A C 1
ATOM 2059 O O . ASN A 1 254 ? 2.595 9.811 -0.860 1.00 69.62 254 ASN A O 1
ATOM 2063 N N . LEU A 1 255 ? 2.122 8.424 0.808 1.00 76.00 255 LEU A N 1
ATOM 2064 C CA . LEU A 1 255 ? 0.906 7.889 0.186 1.00 76.00 255 LEU A CA 1
ATOM 2065 C C . LEU A 1 255 ? -0.375 8.645 0.569 1.00 76.00 255 LEU A C 1
ATOM 2067 O O . LEU A 1 255 ? -1.436 8.360 0.024 1.00 76.00 255 LEU A O 1
ATOM 2071 N N . GLU A 1 256 ? -0.296 9.643 1.451 1.00 74.19 256 GLU A N 1
ATOM 2072 C CA . GLU A 1 256 ? -1.460 10.389 1.947 1.00 74.19 256 GLU A CA 1
ATOM 2073 C C . GLU A 1 256 ? -2.334 10.964 0.821 1.00 74.19 256 GLU A C 1
ATOM 2075 O O . GLU A 1 256 ? -3.557 10.840 0.873 1.00 74.19 256 GLU A O 1
ATOM 2080 N N . GLN A 1 257 ? -1.725 11.548 -0.218 1.00 66.50 257 GLN A N 1
ATOM 2081 C CA . GLN A 1 257 ? -2.477 12.132 -1.336 1.00 66.50 257 GLN A CA 1
ATOM 2082 C C . GLN A 1 257 ? -3.216 11.074 -2.163 1.00 66.50 257 GLN A C 1
ATOM 2084 O O . GLN A 1 257 ? -4.380 11.278 -2.498 1.00 66.50 257 GLN A O 1
ATOM 2089 N N . LEU A 1 258 ? -2.588 9.927 -2.441 1.00 69.12 258 LEU A N 1
ATOM 2090 C CA . LEU A 1 258 ? -3.257 8.795 -3.091 1.00 69.12 258 LEU A CA 1
ATOM 2091 C C . LEU A 1 258 ? -4.491 8.373 -2.305 1.00 69.12 258 LEU A C 1
ATOM 2093 O O . LEU A 1 258 ? -5.601 8.241 -2.821 1.00 69.12 258 LEU A O 1
ATOM 2097 N N . LEU A 1 259 ? -4.251 8.129 -1.029 1.00 70.69 259 LEU A N 1
ATOM 2098 C CA . LEU A 1 259 ? -5.185 7.485 -0.141 1.00 70.69 259 LEU A CA 1
ATOM 2099 C C . LEU A 1 259 ? -6.403 8.366 0.143 1.00 70.69 259 LEU A C 1
ATOM 2101 O O . LEU A 1 259 ? -7.530 7.877 0.166 1.00 70.69 259 LEU A O 1
ATOM 2105 N N . ALA A 1 260 ? -6.191 9.675 0.282 1.00 70.56 260 ALA A N 1
ATOM 2106 C CA . ALA A 1 260 ? -7.257 10.642 0.510 1.00 70.56 260 ALA A CA 1
ATOM 2107 C C . ALA A 1 260 ? -8.212 10.806 -0.685 1.00 70.56 260 ALA A C 1
ATOM 2109 O O . ALA A 1 260 ? -9.355 11.226 -0.484 1.00 70.56 260 ALA A O 1
ATOM 2110 N N . HIS A 1 261 ? -7.767 10.496 -1.907 1.00 69.25 261 HIS A N 1
ATOM 2111 C CA . HIS A 1 261 ? -8.552 10.706 -3.124 1.00 69.25 261 HIS A CA 1
ATOM 2112 C C . HIS A 1 261 ? -9.118 9.417 -3.719 1.00 69.25 261 HIS A C 1
ATOM 2114 O O . HIS A 1 261 ? -10.264 9.425 -4.160 1.00 69.25 261 HIS A O 1
ATOM 2120 N N . SER A 1 262 ? -8.361 8.319 -3.682 1.00 74.12 262 SER A N 1
ATOM 2121 C CA . SER A 1 262 ? -8.721 7.098 -4.411 1.00 74.12 262 SER A CA 1
ATOM 2122 C C . SER A 1 262 ? -9.294 5.989 -3.526 1.00 74.12 262 SER A C 1
ATOM 2124 O O . SER A 1 262 ? -10.111 5.197 -3.989 1.00 74.12 262 SER A O 1
ATOM 2126 N N . SER A 1 263 ? -8.915 5.916 -2.243 1.00 85.31 263 SER A N 1
ATOM 2127 C CA . SER A 1 263 ? -9.298 4.792 -1.377 1.00 85.31 263 SER A CA 1
ATOM 2128 C C . SER A 1 263 ? -9.669 5.231 0.039 1.00 85.31 263 SER A C 1
ATOM 2130 O O . SER A 1 263 ? -8.871 5.168 0.975 1.00 85.31 263 SER A O 1
ATOM 2132 N N . VAL A 1 264 ? -10.919 5.677 0.203 1.00 86.44 264 VAL A N 1
ATOM 2133 C CA . VAL A 1 264 ? -11.415 6.271 1.454 1.00 86.44 264 VAL A CA 1
ATOM 2134 C C . VAL A 1 264 ? -12.547 5.452 2.070 1.00 86.44 264 VAL A C 1
ATOM 2136 O O . VAL A 1 264 ? -13.578 5.192 1.451 1.00 86.44 264 VAL A O 1
ATOM 2139 N N . ILE A 1 265 ? -12.398 5.145 3.356 1.00 88.31 265 ILE A N 1
ATOM 2140 C CA . ILE A 1 265 ? -13.454 4.663 4.243 1.00 88.31 265 ILE A CA 1
ATOM 2141 C C . ILE A 1 265 ? -14.129 5.862 4.901 1.00 88.31 265 ILE A C 1
ATOM 2143 O O . ILE A 1 265 ? -13.499 6.627 5.633 1.00 88.31 265 ILE A O 1
ATOM 2147 N N . LYS A 1 266 ? -15.437 6.025 4.691 1.00 89.25 266 LYS A N 1
ATOM 2148 C CA . LYS A 1 266 ? -16.201 7.081 5.368 1.00 89.25 266 LYS A CA 1
ATOM 2149 C C . LYS A 1 266 ? -16.809 6.527 6.646 1.00 89.25 266 LYS A C 1
ATOM 2151 O O . LYS A 1 266 ? -17.662 5.645 6.608 1.00 89.25 266 LYS A O 1
ATOM 2156 N N . MET A 1 267 ? -16.393 7.067 7.787 1.00 89.88 267 MET A N 1
ATOM 2157 C CA . MET A 1 267 ? -16.955 6.704 9.086 1.00 89.88 267 MET A CA 1
ATOM 2158 C C . MET A 1 267 ? -17.909 7.787 9.576 1.00 89.88 267 MET A C 1
ATOM 2160 O O . MET A 1 267 ? -17.524 8.945 9.722 1.00 89.88 267 MET A O 1
ATOM 2164 N N . ILE A 1 268 ? -19.148 7.425 9.892 1.00 90.19 268 ILE A N 1
ATOM 2165 C CA . ILE A 1 268 ? -20.076 8.326 10.574 1.00 90.19 268 ILE A CA 1
ATOM 2166 C C . ILE A 1 268 ? -19.853 8.166 12.072 1.00 90.19 268 ILE A C 1
ATOM 2168 O O . ILE A 1 268 ? -20.078 7.096 12.643 1.00 90.19 268 ILE A O 1
ATOM 2172 N N . VAL A 1 269 ? -19.415 9.245 12.717 1.00 90.50 269 VAL A N 1
ATOM 2173 C CA . VAL A 1 269 ? -19.134 9.276 14.151 1.00 90.50 269 VAL A CA 1
ATOM 2174 C C . VAL A 1 269 ? -20.120 10.166 14.894 1.00 90.50 269 VAL A C 1
ATOM 2176 O O . VAL A 1 269 ? -20.400 11.292 14.480 1.00 90.50 269 VAL A O 1
ATOM 2179 N N . LYS A 1 270 ? -20.609 9.684 16.039 1.00 91.12 270 LYS A N 1
ATOM 2180 C CA . LYS A 1 270 ? -21.498 10.418 16.944 1.00 91.12 270 LYS A CA 1
ATOM 2181 C C . LYS A 1 270 ? -20.792 10.715 18.259 1.00 91.12 270 LYS A C 1
ATOM 2183 O O . LYS A 1 270 ? -20.250 9.814 18.896 1.00 91.12 270 LYS A O 1
ATOM 2188 N N . CYS A 1 271 ? -20.810 11.976 18.683 1.00 90.69 271 CYS A N 1
ATOM 2189 C CA . CYS A 1 271 ? -20.371 12.348 20.026 1.00 90.69 271 CYS A CA 1
ATOM 2190 C C . CYS A 1 271 ? -21.371 11.827 21.067 1.00 90.69 271 CYS A C 1
ATOM 2192 O O . CYS A 1 271 ? -22.554 12.158 21.000 1.00 90.69 271 CYS A O 1
ATOM 2194 N N . SER A 1 272 ? -20.894 11.079 22.060 1.00 88.94 272 SER A N 1
ATOM 2195 C CA . SER A 1 272 ? -21.716 10.554 23.157 1.00 88.94 272 SER A CA 1
ATOM 2196 C C . SER A 1 272 ? -22.292 11.644 24.064 1.00 88.94 272 SER A C 1
ATOM 2198 O O . SER A 1 272 ? -23.318 11.421 24.696 1.00 88.94 272 SER A O 1
ATOM 2200 N N . LYS A 1 273 ? -21.656 12.824 24.118 1.00 89.88 273 LYS A N 1
ATOM 2201 C CA . LYS A 1 273 ? -22.030 13.919 25.026 1.00 89.88 273 LYS A CA 1
ATOM 2202 C C . LYS A 1 273 ? -22.917 14.985 24.382 1.00 89.88 273 LYS A C 1
ATOM 2204 O O . LYS A 1 273 ? -23.950 15.319 24.938 1.00 89.88 273 LYS A O 1
ATOM 2209 N N . CYS A 1 274 ? -22.524 15.539 23.233 1.00 89.62 274 CYS A N 1
ATOM 2210 C CA . CYS A 1 274 ? -23.310 16.580 22.548 1.00 89.62 274 CYS A CA 1
ATOM 2211 C C . CYS A 1 274 ? -24.169 16.048 21.393 1.00 89.62 274 CYS A C 1
ATOM 2213 O O . CYS A 1 274 ? -24.798 16.832 20.695 1.00 89.62 274 CYS A O 1
ATOM 2215 N N . GLY A 1 275 ? -24.140 14.740 21.122 1.00 88.00 275 GLY A N 1
ATOM 2216 C CA . GLY A 1 275 ? -24.919 14.127 20.045 1.00 88.00 275 GLY A CA 1
ATOM 2217 C C . GLY A 1 275 ? -24.453 14.460 18.626 1.00 88.00 275 GLY A C 1
ATOM 2218 O O . GLY A 1 275 ? -24.974 13.865 17.686 1.00 88.00 275 GLY A O 1
ATOM 2219 N N . ASN A 1 276 ? -23.472 15.355 18.451 1.00 88.94 276 ASN A N 1
ATOM 2220 C CA . ASN A 1 276 ? -23.035 15.794 17.131 1.00 88.94 276 ASN A CA 1
ATOM 2221 C C . ASN A 1 276 ? -22.587 14.625 16.249 1.00 88.94 276 ASN A C 1
ATOM 2223 O O . ASN A 1 276 ? -21.698 13.856 16.632 1.00 88.94 276 ASN A O 1
ATOM 2227 N N . LEU A 1 277 ? -23.117 14.606 15.029 1.00 90.69 277 LEU A N 1
ATOM 2228 C CA . LEU A 1 277 ? -22.737 13.703 13.954 1.00 90.69 277 LEU A CA 1
ATOM 2229 C C . LEU A 1 277 ? -21.675 14.345 13.058 1.00 90.69 277 LEU A C 1
ATOM 2231 O O . LEU A 1 277 ? -21.736 15.535 12.753 1.00 90.69 277 LEU A O 1
ATOM 2235 N N . LYS A 1 278 ? -20.667 13.570 12.663 1.00 88.00 278 LYS A N 1
ATOM 2236 C CA . LYS A 1 278 ? -19.641 14.001 11.710 1.00 88.00 278 LYS A CA 1
ATOM 2237 C C . LYS A 1 278 ? -19.243 12.825 10.821 1.00 88.00 278 LYS A C 1
ATOM 2239 O O . LYS A 1 278 ? -19.073 11.722 11.328 1.00 88.00 278 LYS A O 1
ATOM 2244 N N . THR A 1 279 ? -19.014 13.088 9.541 1.00 89.38 279 THR A N 1
ATOM 2245 C CA . THR A 1 279 ? -18.313 12.162 8.644 1.00 89.38 279 THR A CA 1
ATOM 2246 C C . THR A 1 279 ? -16.799 12.327 8.812 1.00 89.38 279 THR A C 1
ATOM 2248 O O . THR A 1 279 ? -16.270 13.439 8.733 1.00 89.38 279 THR A O 1
ATOM 2251 N N . ASP A 1 280 ? -16.110 11.228 9.096 1.00 86.50 280 ASP A N 1
ATOM 2252 C CA . ASP A 1 280 ? -14.665 11.123 9.301 1.00 86.50 280 ASP A CA 1
ATOM 2253 C C . ASP A 1 280 ? -14.096 10.221 8.191 1.00 86.50 280 ASP A C 1
ATOM 2255 O O . ASP A 1 280 ? -14.147 8.996 8.324 1.00 86.50 280 ASP A O 1
ATOM 2259 N N . PRO A 1 281 ? -13.646 10.790 7.057 1.00 86.75 281 PRO A N 1
ATOM 2260 C CA . PRO A 1 281 ? -12.967 10.018 6.025 1.00 86.75 281 PRO A CA 1
ATOM 2261 C C . PRO A 1 281 ? -11.616 9.533 6.560 1.00 86.75 281 PRO A C 1
ATOM 2263 O O . PRO A 1 281 ? -10.866 10.304 7.161 1.00 86.75 281 PRO A O 1
ATOM 2266 N N . ARG A 1 282 ? -11.321 8.251 6.361 1.00 86.75 282 ARG A N 1
ATOM 2267 C CA . ARG A 1 282 ? -10.066 7.609 6.752 1.00 86.75 282 ARG A CA 1
ATOM 2268 C C . ARG A 1 282 ? -9.583 6.698 5.642 1.00 86.75 282 ARG A C 1
ATOM 2270 O O . ARG A 1 282 ? -10.379 6.097 4.938 1.00 86.75 282 ARG A O 1
ATOM 2277 N N . TRP A 1 283 ? -8.278 6.580 5.530 1.00 81.88 283 TRP A N 1
ATOM 2278 C CA . TRP A 1 283 ? -7.604 5.768 4.516 1.00 81.88 283 TRP A CA 1
ATOM 2279 C C . TRP A 1 283 ? -6.365 5.055 5.075 1.00 81.88 283 TRP A C 1
ATOM 2281 O O . TRP A 1 283 ? -5.815 4.143 4.466 1.00 81.88 283 TRP A O 1
ATOM 2291 N N . GLN A 1 284 ? -5.964 5.453 6.284 1.00 87.56 284 GLN A N 1
ATOM 2292 C CA . GLN A 1 284 ? -4.913 4.847 7.080 1.00 87.56 284 GLN A CA 1
ATOM 2293 C C . GLN A 1 284 ? -5.374 4.749 8.536 1.00 87.56 284 GLN A C 1
ATOM 2295 O O . GLN A 1 284 ? -6.129 5.603 9.025 1.00 87.56 284 GLN A O 1
ATOM 2300 N N . PHE A 1 285 ? -4.881 3.733 9.231 1.00 89.38 285 PHE A N 1
ATOM 2301 C CA . PHE A 1 285 ? -5.133 3.494 10.642 1.00 89.38 285 PHE A CA 1
ATOM 2302 C C . PHE A 1 285 ? -3.807 3.324 11.367 1.00 89.38 285 PHE A C 1
ATOM 2304 O O . PHE A 1 285 ? -3.001 2.473 11.015 1.00 89.38 285 PHE A O 1
ATOM 2311 N N . GLU A 1 286 ? -3.582 4.136 12.392 1.00 90.31 286 GLU A N 1
ATOM 2312 C CA . GLU A 1 286 ? -2.455 3.944 13.297 1.00 90.31 286 GLU A CA 1
ATOM 2313 C C . GLU A 1 286 ? -2.835 2.871 14.317 1.00 90.31 286 GLU A C 1
ATOM 2315 O O . GLU A 1 286 ? -3.849 2.995 15.010 1.00 90.31 286 GLU A O 1
ATOM 2320 N N . CYS A 1 287 ? -2.045 1.804 14.383 1.00 91.19 287 CYS A N 1
ATOM 2321 C CA . CYS A 1 287 ? -2.288 0.694 15.283 1.00 91.19 287 CYS A CA 1
ATOM 2322 C C . CYS A 1 287 ? -1.970 1.096 16.724 1.00 91.19 287 CYS A C 1
ATOM 2324 O O . CYS A 1 287 ? -0.831 1.439 17.060 1.00 91.19 287 CYS A O 1
ATOM 2326 N N . SER A 1 288 ? -2.958 0.972 17.609 1.00 86.75 288 SER A N 1
ATOM 2327 C CA . SER A 1 288 ? -2.743 1.104 19.046 1.00 86.75 288 SER A CA 1
ATOM 2328 C C . SER A 1 288 ? -1.758 0.054 19.554 1.00 86.75 288 SER A C 1
ATOM 2330 O O . SER A 1 288 ? -1.576 -1.004 18.950 1.00 86.75 288 SER A O 1
ATOM 2332 N N . LYS A 1 289 ? -1.105 0.330 20.687 1.00 89.69 289 LYS A N 1
ATOM 2333 C CA . LYS A 1 289 ? -0.275 -0.660 21.383 1.00 89.69 289 LYS A CA 1
ATOM 2334 C C . LYS A 1 289 ? -1.087 -1.936 21.631 1.00 89.69 289 LYS A C 1
ATOM 2336 O O . LYS A 1 289 ? -2.179 -1.849 22.183 1.00 89.69 289 LYS A O 1
ATOM 2341 N N . LYS A 1 290 ? -0.542 -3.085 21.229 1.00 92.44 290 LYS A N 1
ATOM 2342 C CA . LYS A 1 290 ? -1.145 -4.393 21.507 1.00 92.44 290 LYS A CA 1
ATOM 2343 C C . LYS A 1 290 ? -1.041 -4.708 22.997 1.00 92.44 290 LYS A C 1
ATOM 2345 O O . LYS A 1 290 ? 0.062 -4.682 23.555 1.00 92.44 290 LYS A O 1
ATOM 2350 N N . GLU A 1 291 ? -2.171 -4.993 23.635 1.00 91.75 291 GLU A N 1
ATOM 2351 C CA . GLU A 1 291 ? -2.205 -5.324 25.062 1.00 91.75 291 GLU A CA 1
ATOM 2352 C C . GLU A 1 291 ? -1.879 -6.814 25.311 1.00 91.75 291 GLU A C 1
ATOM 2354 O O . GLU A 1 291 ? -2.054 -7.658 24.424 1.00 91.75 291 GLU A O 1
ATOM 2359 N N . PRO A 1 292 ? -1.370 -7.189 26.503 1.00 91.44 292 PRO A N 1
ATOM 2360 C CA . PRO A 1 292 ? -1.116 -8.589 26.836 1.00 91.44 292 PRO A CA 1
ATOM 2361 C C . PRO A 1 292 ? -2.389 -9.443 26.743 1.00 91.44 292 PRO A C 1
ATOM 2363 O O . PRO A 1 292 ? -3.412 -9.102 27.329 1.00 91.44 292 PRO A O 1
ATOM 2366 N N . GLY A 1 293 ? -2.308 -10.572 26.034 1.00 90.56 293 GLY A N 1
ATOM 2367 C CA . GLY A 1 293 ? -3.435 -11.492 25.830 1.00 90.56 293 GLY A CA 1
ATOM 2368 C C . GLY A 1 293 ? -4.399 -11.103 24.704 1.00 90.56 293 GLY A C 1
ATOM 2369 O O . GLY A 1 293 ? -5.262 -11.903 24.369 1.00 90.56 293 GLY A O 1
ATOM 2370 N N . GLU A 1 294 ? -4.231 -9.927 24.097 1.00 93.62 294 GLU A N 1
ATOM 2371 C CA . GLU A 1 294 ? -5.034 -9.477 22.959 1.00 93.62 294 GLU A CA 1
ATOM 2372 C C . GLU A 1 294 ? -4.570 -10.138 21.650 1.00 93.62 294 GLU A C 1
ATOM 2374 O O . GLU A 1 294 ? -3.368 -10.342 21.437 1.00 93.62 294 GLU A O 1
ATOM 2379 N N . SER A 1 295 ? -5.506 -10.464 20.762 1.00 94.12 295 SER A N 1
ATOM 2380 C CA . SER A 1 295 ? -5.225 -10.880 19.379 1.00 94.12 295 SER A CA 1
ATOM 2381 C C . SER A 1 295 ? -4.943 -9.677 18.469 1.00 94.12 295 SER A C 1
ATOM 2383 O O . SER A 1 295 ? -5.295 -8.544 18.788 1.00 94.12 295 SER A O 1
ATOM 2385 N N . TRP A 1 296 ? -4.299 -9.891 17.318 1.00 94.38 296 TRP A N 1
ATOM 2386 C CA . TRP A 1 296 ? -4.112 -8.797 16.355 1.00 94.38 296 TRP A CA 1
ATOM 2387 C C . TRP A 1 296 ? -5.436 -8.309 15.758 1.00 94.38 296 TRP A C 1
ATOM 2389 O O . TRP A 1 296 ? -5.577 -7.107 15.541 1.00 94.38 296 TRP A O 1
ATOM 2399 N N . ASP A 1 297 ? -6.419 -9.197 15.592 1.00 93.06 297 ASP A N 1
ATOM 2400 C CA . ASP A 1 297 ? -7.781 -8.842 15.185 1.00 93.06 297 ASP A CA 1
ATOM 2401 C C . ASP A 1 297 ? -8.419 -7.830 16.141 1.00 93.06 297 ASP A C 1
ATOM 2403 O O . ASP A 1 297 ? -8.870 -6.766 15.715 1.00 93.06 297 ASP A O 1
ATOM 2407 N N . GLU A 1 298 ? -8.386 -8.109 17.448 1.00 92.50 298 GLU A N 1
ATOM 2408 C CA . GLU A 1 298 ? -8.917 -7.203 18.472 1.00 92.50 298 GLU A CA 1
ATOM 2409 C C . GLU A 1 298 ? -8.155 -5.871 18.504 1.00 92.50 298 GLU A C 1
ATOM 2411 O O . GLU A 1 298 ? -8.771 -4.801 18.581 1.00 92.50 298 GLU A O 1
ATOM 2416 N N . THR A 1 299 ? -6.820 -5.905 18.402 1.00 93.69 299 THR A N 1
ATOM 2417 C CA . THR A 1 299 ? -6.003 -4.683 18.363 1.00 93.69 299 THR A CA 1
ATOM 2418 C C . THR A 1 299 ? -6.356 -3.822 17.143 1.00 93.69 299 THR A C 1
ATOM 2420 O O . THR A 1 299 ? -6.481 -2.595 17.255 1.00 93.69 299 THR A O 1
ATOM 2423 N N . PHE A 1 300 ? -6.537 -4.432 15.969 1.00 93.75 300 PHE A N 1
ATOM 2424 C CA . PHE A 1 300 ? -6.905 -3.721 14.745 1.00 93.75 300 PHE A CA 1
ATOM 2425 C C . PHE A 1 300 ? -8.326 -3.188 14.806 1.00 93.75 300 PHE A C 1
ATOM 2427 O O . PHE A 1 300 ? -8.533 -2.013 14.499 1.00 93.75 300 PHE A O 1
ATOM 2434 N N . GLU A 1 301 ? -9.285 -3.976 15.289 1.00 90.50 301 GLU A N 1
ATOM 2435 C CA . GLU A 1 301 ? -10.657 -3.519 15.494 1.00 90.50 301 GLU A CA 1
ATOM 2436 C C . GLU A 1 301 ? -10.690 -2.286 16.409 1.00 90.50 301 GLU A C 1
ATOM 2438 O O . GLU A 1 301 ? -11.295 -1.267 16.059 1.00 90.50 301 GLU A O 1
ATOM 2443 N N . LYS A 1 302 ? -9.960 -2.305 17.533 1.00 89.56 302 LYS A N 1
ATOM 2444 C CA . LYS A 1 302 ? -9.840 -1.140 18.427 1.00 89.56 302 LYS A CA 1
ATOM 2445 C C . LYS A 1 302 ? -9.188 0.062 17.755 1.00 89.56 302 LYS A C 1
ATOM 2447 O O . LYS A 1 302 ? -9.613 1.189 18.003 1.00 89.56 302 LYS A O 1
ATOM 2452 N N . SER A 1 303 ? -8.182 -0.154 16.914 1.00 89.62 303 SER A N 1
ATOM 2453 C CA . SER A 1 303 ? -7.490 0.920 16.188 1.00 89.62 303 SER A CA 1
ATOM 2454 C C . SER A 1 303 ? -8.408 1.573 15.148 1.00 89.62 303 SER A C 1
ATOM 2456 O O . SER A 1 303 ? -8.508 2.800 15.057 1.00 89.62 303 SER A O 1
ATOM 2458 N N . ILE A 1 304 ? -9.160 0.754 14.414 1.00 88.19 304 ILE A N 1
ATOM 2459 C CA . ILE A 1 304 ? -10.093 1.170 13.364 1.00 88.19 304 ILE A CA 1
ATOM 2460 C C . ILE A 1 304 ? -11.296 1.898 13.975 1.00 88.19 304 ILE A C 1
ATOM 2462 O O . ILE A 1 304 ? -11.637 3.009 13.553 1.00 88.19 304 ILE A O 1
ATOM 2466 N N . LEU A 1 305 ? -11.892 1.323 15.023 1.00 86.00 305 LEU A N 1
ATOM 2467 C CA . LEU A 1 305 ? -13.045 1.878 15.742 1.00 86.00 305 LEU A CA 1
ATOM 2468 C C . LEU A 1 305 ? -12.662 2.913 16.813 1.00 86.00 305 LEU A C 1
ATOM 2470 O O . LEU A 1 305 ? -13.540 3.467 17.4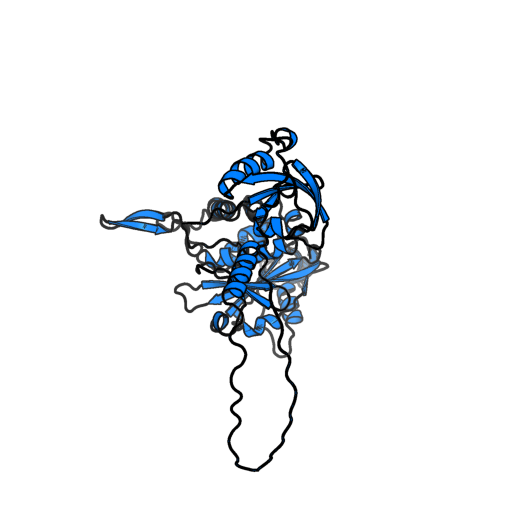85 1.00 86.00 305 LEU A O 1
ATOM 2474 N N . GLY A 1 306 ? -11.365 3.189 16.968 1.00 76.38 306 GLY A N 1
ATOM 2475 C CA . GLY A 1 306 ? -10.791 3.992 18.041 1.00 76.38 306 GLY A CA 1
ATOM 2476 C C . GLY A 1 306 ? -11.473 5.347 18.237 1.00 76.38 306 GLY A C 1
ATOM 2477 O O . GLY A 1 306 ? -11.762 6.091 17.289 1.00 76.38 306 GLY A O 1
ATOM 2478 N N . GLN A 1 307 ? -11.723 5.686 19.504 1.00 68.31 307 GLN A N 1
ATOM 2479 C CA . GLN A 1 307 ? -12.496 6.863 19.894 1.00 68.31 307 GLN A CA 1
ATOM 2480 C C . GLN A 1 307 ? -11.634 8.129 19.871 1.00 68.31 307 GLN A C 1
ATOM 2482 O O . GLN A 1 307 ? -10.674 8.276 20.624 1.00 68.31 307 GLN A O 1
ATOM 2487 N N . ARG A 1 308 ? -12.020 9.110 19.049 1.00 74.75 308 ARG A N 1
ATOM 2488 C CA . ARG A 1 308 ? -11.449 10.466 19.098 1.00 74.75 308 ARG A CA 1
ATOM 2489 C C . ARG A 1 308 ? -12.304 11.362 19.992 1.00 74.75 308 ARG A C 1
ATOM 2491 O O . ARG A 1 308 ? -13.531 11.320 19.935 1.00 74.75 308 ARG A O 1
ATOM 2498 N N . LYS A 1 309 ? -11.678 12.246 20.770 1.00 85.12 309 LYS A N 1
ATOM 2499 C CA . LYS A 1 309 ? -12.417 13.226 21.583 1.00 85.12 309 LYS A CA 1
ATOM 2500 C C . LYS A 1 309 ? -13.128 14.259 20.700 1.00 85.12 309 LYS A C 1
ATOM 2502 O O . LYS A 1 309 ? -12.602 14.728 19.685 1.00 85.12 309 LYS A O 1
ATOM 2507 N N . CYS A 1 310 ? -14.340 14.639 21.091 1.00 85.06 310 CYS A N 1
ATOM 2508 C CA . CYS A 1 310 ? -15.109 15.681 20.430 1.00 85.06 310 CYS A CA 1
ATOM 2509 C C . CYS A 1 310 ? -14.497 17.061 20.689 1.00 85.06 310 CYS A C 1
ATOM 2511 O O . CYS A 1 310 ? -14.339 17.465 21.838 1.00 85.06 310 CYS A O 1
ATOM 2513 N N . LYS A 1 311 ? -14.191 17.793 19.611 1.00 86.19 311 LYS A N 1
ATOM 2514 C CA . LYS A 1 311 ? -13.609 19.148 19.653 1.00 86.19 311 LYS A CA 1
ATOM 2515 C C . LYS A 1 311 ? -14.639 20.265 19.425 1.00 86.19 311 LYS A C 1
ATOM 2517 O O . LYS A 1 311 ? -14.265 21.420 19.260 1.00 86.19 311 LYS A O 1
ATOM 2522 N N . ILE A 1 312 ? -15.927 19.928 19.355 1.00 86.94 312 ILE A N 1
ATOM 2523 C CA . ILE A 1 312 ? -16.985 20.916 19.110 1.00 86.94 312 ILE A CA 1
ATOM 2524 C C . ILE A 1 312 ? -17.161 21.778 20.344 1.00 86.94 312 ILE A C 1
ATOM 2526 O O . ILE A 1 312 ? -17.208 21.255 21.457 1.00 86.94 312 ILE A O 1
ATOM 2530 N N . LYS A 1 313 ? -17.272 23.087 20.128 1.00 86.62 313 LYS A N 1
ATOM 2531 C CA . LYS A 1 313 ? -17.615 24.032 21.182 1.00 86.62 313 LYS A CA 1
ATOM 2532 C C . LYS A 1 313 ? -19.131 24.057 21.365 1.00 86.62 313 LYS A C 1
ATOM 2534 O O . LYS A 1 313 ? -19.856 24.277 20.403 1.00 86.62 313 LYS A O 1
ATOM 2539 N N . VAL A 1 314 ? -19.579 23.831 22.592 1.00 79.19 314 VAL A N 1
ATOM 2540 C CA . VAL A 1 314 ? -20.961 24.011 23.049 1.00 79.19 314 VAL A CA 1
ATOM 2541 C C . VAL A 1 314 ? -20.886 25.032 24.180 1.00 79.19 314 VAL A C 1
ATOM 2543 O O . VAL A 1 314 ? -20.076 24.864 25.092 1.00 79.19 314 VAL A O 1
ATOM 2546 N N . ASP A 1 315 ? -21.624 26.135 24.067 1.00 84.06 315 ASP A N 1
ATOM 2547 C CA . ASP A 1 315 ? -21.614 27.242 25.040 1.00 84.06 315 ASP A CA 1
ATOM 2548 C C . ASP A 1 315 ? -20.203 27.773 25.358 1.00 84.06 315 ASP A C 1
ATOM 2550 O O . ASP A 1 315 ? -19.803 27.962 26.506 1.00 84.06 315 ASP A O 1
ATOM 2554 N N . GLY A 1 316 ? -19.384 27.942 24.314 1.00 83.38 316 GLY A N 1
ATOM 2555 C CA . GLY A 1 316 ? -18.009 28.441 24.428 1.00 83.38 316 GLY A CA 1
ATOM 2556 C C . GLY A 1 316 ? -16.985 27.433 24.971 1.00 83.38 316 GLY A C 1
ATOM 2557 O O . GLY A 1 316 ? -15.786 27.707 24.907 1.00 83.38 316 GLY A O 1
ATOM 2558 N N . LYS A 1 317 ? -17.405 26.245 25.431 1.00 84.19 317 LYS A N 1
ATOM 2559 C CA . LYS A 1 317 ? -16.524 25.191 25.967 1.00 84.19 317 LYS A CA 1
ATOM 2560 C C . LYS A 1 317 ? -16.427 24.005 25.012 1.00 84.19 317 LYS A C 1
ATOM 2562 O O . LYS A 1 317 ? -17.413 23.576 24.424 1.00 84.19 317 LYS A O 1
ATOM 2567 N N . SER A 1 318 ? -15.233 23.439 24.861 1.00 87.31 318 SER A N 1
ATOM 2568 C CA . SER A 1 318 ? -15.050 22.218 24.070 1.00 87.31 318 SER A CA 1
ATOM 2569 C C . SER A 1 318 ? -15.753 21.029 24.743 1.00 87.31 318 SER A C 1
ATOM 2571 O O . SER A 1 318 ? -15.681 20.845 25.957 1.00 87.31 318 SER A O 1
ATOM 2573 N N . CYS A 1 319 ? -16.465 20.224 23.954 1.00 88.75 319 CYS A N 1
ATOM 2574 C CA . CYS A 1 319 ? -17.321 19.146 24.438 1.00 88.75 319 CYS A CA 1
ATOM 2575 C C . CYS A 1 319 ? -16.526 18.033 25.144 1.00 88.75 319 CYS A C 1
ATOM 2577 O O . CYS A 1 319 ? -16.941 17.565 26.208 1.00 88.75 319 CYS A O 1
ATOM 2579 N N . HIS A 1 320 ? -15.403 17.611 24.549 1.00 87.19 320 HIS A N 1
ATOM 2580 C CA . HIS A 1 320 ? -14.537 16.504 24.985 1.00 87.19 320 HIS A CA 1
ATOM 2581 C C . HIS A 1 320 ? -15.230 15.139 25.167 1.00 87.19 320 HIS A C 1
ATOM 2583 O O . HIS A 1 320 ? -14.617 14.216 25.692 1.00 87.19 320 HIS A O 1
ATOM 2589 N N . GLY A 1 321 ? -16.477 14.980 24.710 1.00 86.75 321 GLY A N 1
ATOM 2590 C CA . GLY A 1 321 ? -17.160 13.685 24.707 1.00 86.75 321 GLY A CA 1
ATOM 2591 C C . GLY A 1 321 ? -16.517 12.691 23.743 1.00 86.75 321 GLY A C 1
ATOM 2592 O O . GLY A 1 321 ? -15.927 13.091 22.736 1.00 86.75 321 GLY A O 1
ATOM 2593 N N . ASP A 1 322 ? -16.644 11.404 24.035 1.00 88.00 322 ASP A N 1
ATOM 2594 C CA . ASP A 1 322 ? -16.137 10.344 23.168 1.00 88.00 322 ASP A CA 1
ATOM 2595 C C . ASP A 1 322 ? -16.939 10.253 21.875 1.00 88.00 322 ASP A C 1
ATOM 2597 O O . ASP A 1 322 ? -18.171 10.313 21.875 1.00 88.00 322 ASP A O 1
ATOM 2601 N N . LYS A 1 323 ? -16.241 10.110 20.751 1.00 86.31 323 LYS A N 1
ATOM 2602 C CA . LYS A 1 323 ? -16.877 9.811 19.472 1.00 86.31 323 LYS A CA 1
ATOM 2603 C C . LYS A 1 323 ? -16.941 8.309 19.281 1.00 86.31 323 LYS A C 1
ATOM 2605 O O . LYS A 1 323 ? -15.909 7.646 19.313 1.00 86.31 323 LYS A O 1
ATOM 2610 N N . LYS A 1 324 ? -18.145 7.804 19.032 1.00 88.06 324 LYS A N 1
ATOM 2611 C CA . LYS A 1 324 ? -18.383 6.418 18.633 1.00 88.06 324 LYS A CA 1
ATOM 2612 C C . LYS A 1 324 ? -18.658 6.364 17.139 1.00 88.06 324 LYS A C 1
ATOM 2614 O O . LYS A 1 324 ? -19.432 7.182 16.640 1.00 88.06 324 LYS A O 1
ATOM 2619 N N . VAL A 1 325 ? -18.036 5.419 16.445 1.00 87.94 325 VAL A N 1
ATOM 2620 C CA . VAL A 1 325 ? -18.424 5.060 15.077 1.00 87.94 325 VAL A CA 1
ATOM 2621 C C . VAL A 1 325 ? -19.807 4.415 15.149 1.00 87.94 325 VAL A C 1
ATOM 2623 O O . VAL A 1 325 ? -20.016 3.501 15.941 1.00 87.94 325 VAL A O 1
ATOM 2626 N N . ILE A 1 326 ? -20.764 4.934 14.382 1.00 89.00 326 ILE A N 1
ATOM 2627 C CA . ILE A 1 326 ? -22.134 4.400 14.318 1.00 89.00 326 ILE A CA 1
ATOM 2628 C C . ILE A 1 326 ? -22.459 3.792 12.953 1.00 89.00 326 ILE A C 1
ATOM 2630 O O . ILE A 1 326 ? -23.386 2.997 12.847 1.00 89.00 326 ILE A O 1
ATOM 2634 N N . HIS A 1 327 ? -21.714 4.170 11.913 1.00 88.88 327 HIS A N 1
ATOM 2635 C CA . HIS A 1 327 ? -21.851 3.625 10.570 1.00 88.88 327 HIS A CA 1
ATOM 2636 C C . HIS A 1 327 ? -20.522 3.749 9.820 1.00 88.88 327 HIS A C 1
ATOM 2638 O O . HIS A 1 327 ? -19.750 4.681 10.064 1.00 88.88 327 HIS A O 1
ATOM 2644 N N . ILE A 1 328 ? -20.265 2.809 8.917 1.00 87.75 328 ILE A N 1
ATOM 2645 C CA . ILE A 1 328 ? -19.078 2.750 8.066 1.00 87.75 328 ILE A CA 1
ATOM 2646 C C . ILE A 1 328 ? -19.573 2.528 6.640 1.00 87.75 328 ILE A C 1
ATOM 2648 O O . 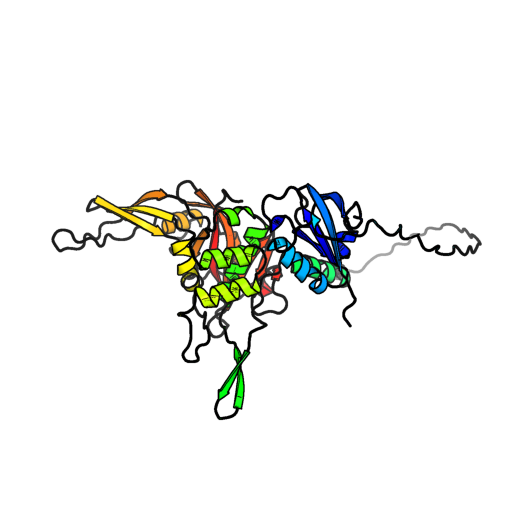ILE A 1 328 ? -20.308 1.573 6.404 1.00 87.75 328 ILE A O 1
ATOM 2652 N N . GLU A 1 329 ? -19.146 3.377 5.708 1.00 85.31 329 GLU A N 1
ATOM 2653 C CA . GLU A 1 329 ? -19.309 3.158 4.271 1.00 85.31 329 GLU A CA 1
ATOM 2654 C C . GLU A 1 329 ? -17.978 2.630 3.710 1.00 85.31 329 GLU A C 1
ATOM 2656 O O . GLU A 1 329 ? -17.028 3.411 3.535 1.00 85.31 329 GLU A O 1
ATOM 2661 N N . PRO A 1 330 ? -17.863 1.317 3.452 1.00 67.44 330 PRO A N 1
ATOM 2662 C CA . PRO A 1 330 ? -16.640 0.747 2.922 1.00 67.44 330 PRO A CA 1
ATOM 2663 C C . PRO A 1 330 ? -16.642 0.878 1.395 1.00 67.44 330 PRO A C 1
ATOM 2665 O O . PRO A 1 330 ? -17.207 0.058 0.684 1.00 67.44 330 PRO A O 1
ATOM 2668 N N . LYS A 1 331 ? -16.051 1.956 0.876 1.00 75.44 331 LYS A N 1
ATOM 2669 C CA . LYS A 1 331 ? -15.810 2.135 -0.572 1.00 75.44 331 LYS A CA 1
ATOM 2670 C C . LYS A 1 331 ? -14.320 2.188 -0.921 1.00 75.44 331 LYS A C 1
ATOM 2672 O O . LYS A 1 331 ? -13.960 2.586 -2.021 1.00 75.44 331 LYS A O 1
ATOM 2677 N N . ALA A 1 332 ? -13.467 1.806 0.023 1.00 86.94 332 ALA A N 1
ATOM 2678 C CA . ALA A 1 332 ? -12.030 1.738 -0.173 1.00 86.94 332 ALA A CA 1
ATOM 2679 C C . ALA A 1 332 ? -11.661 0.417 -0.855 1.00 86.94 332 ALA A C 1
ATOM 2681 O O . ALA A 1 332 ? -12.117 -0.642 -0.429 1.00 86.94 332 ALA A O 1
ATOM 2682 N N . TRP A 1 333 ? -10.818 0.477 -1.883 1.00 86.81 333 TRP A N 1
ATOM 2683 C CA . TRP A 1 333 ? -10.208 -0.711 -2.486 1.00 86.81 333 TRP A CA 1
ATOM 2684 C C . TRP A 1 333 ? -8.944 -1.156 -1.737 1.00 86.81 333 TRP A C 1
ATOM 2686 O O . TRP A 1 333 ? -8.484 -2.284 -1.893 1.00 86.81 333 TRP A O 1
ATOM 2696 N N . PHE A 1 334 ? -8.417 -0.281 -0.881 1.00 88.25 334 PHE A N 1
ATOM 2697 C CA . PHE A 1 334 ? -7.160 -0.443 -0.164 1.00 88.25 334 PHE A CA 1
ATOM 2698 C C . PHE A 1 334 ? -7.131 0.356 1.150 1.00 88.25 334 PHE A C 1
ATOM 2700 O O . PHE A 1 334 ? -7.631 1.482 1.215 1.00 88.25 334 PHE A O 1
ATOM 2707 N N . VAL A 1 335 ? -6.516 -0.198 2.194 1.00 89.94 335 VAL A N 1
ATOM 2708 C CA . VAL A 1 335 ? -6.264 0.481 3.471 1.00 89.94 335 VAL A CA 1
ATOM 2709 C C . VAL A 1 335 ? -4.879 0.165 4.020 1.00 89.94 335 VAL A C 1
ATOM 2711 O O . VAL A 1 335 ? -4.348 -0.933 3.845 1.00 89.94 335 VAL A O 1
ATOM 2714 N N . GLN A 1 336 ? -4.320 1.132 4.747 1.00 91.50 336 GLN A N 1
ATOM 2715 C CA . GLN A 1 336 ? -3.061 0.971 5.471 1.00 91.50 336 GLN A CA 1
ATOM 2716 C C . GLN A 1 336 ? -3.288 0.830 6.969 1.00 91.50 336 GLN A C 1
ATOM 2718 O O . GLN A 1 336 ? -4.049 1.601 7.560 1.00 91.50 336 GLN A O 1
ATOM 2723 N N . ILE A 1 337 ? -2.562 -0.098 7.589 1.00 92.81 337 ILE A N 1
ATOM 2724 C CA . ILE A 1 337 ? -2.419 -0.163 9.045 1.00 92.81 337 ILE A CA 1
ATOM 2725 C C . ILE A 1 337 ? -0.952 0.084 9.402 1.00 92.81 337 ILE A C 1
ATOM 2727 O O . ILE A 1 337 ? -0.086 -0.744 9.126 1.00 92.81 337 ILE A O 1
ATOM 2731 N N . ASP A 1 338 ? -0.672 1.231 10.015 1.00 92.31 338 ASP A N 1
ATOM 2732 C CA . ASP A 1 338 ? 0.654 1.591 10.519 1.00 92.31 338 ASP A CA 1
ATOM 2733 C C . ASP A 1 338 ? 0.892 0.904 11.868 1.00 92.31 338 ASP A C 1
ATOM 2735 O O . ASP A 1 338 ? 0.232 1.200 12.865 1.00 92.31 338 ASP A O 1
ATOM 2739 N N . VAL A 1 339 ? 1.848 -0.022 11.899 1.00 93.75 339 VAL A N 1
ATOM 2740 C CA . VAL A 1 339 ? 2.282 -0.760 13.094 1.00 93.75 339 VAL A CA 1
ATOM 2741 C C . VAL A 1 339 ? 3.705 -0.376 13.518 1.00 93.75 339 VAL A C 1
ATOM 2743 O O . VAL A 1 339 ? 4.287 -1.008 14.403 1.00 93.75 339 VAL A O 1
ATOM 2746 N N . SER A 1 340 ? 4.282 0.676 12.934 1.00 90.38 340 SER A N 1
ATOM 2747 C CA . SER A 1 340 ? 5.692 1.050 13.095 1.00 90.38 340 SER A CA 1
ATOM 2748 C C . SER A 1 340 ? 6.072 1.347 14.552 1.00 90.38 340 SER A C 1
ATOM 2750 O O . SER A 1 340 ? 7.182 1.033 15.003 1.00 90.38 340 SER A O 1
ATOM 2752 N N . LEU A 1 341 ? 5.127 1.874 15.339 1.00 88.62 341 LEU A N 1
ATOM 2753 C CA . LEU A 1 341 ? 5.305 2.151 16.767 1.00 88.62 341 LEU A CA 1
ATOM 2754 C C . LEU A 1 341 ? 5.436 0.883 17.625 1.00 88.62 341 LEU A C 1
ATOM 2756 O O . LEU A 1 341 ? 6.023 0.945 18.708 1.00 88.62 341 LEU A O 1
ATOM 2760 N N . GLN A 1 342 ? 4.972 -0.271 17.133 1.00 89.75 342 GLN A N 1
ATOM 2761 C CA . GLN A 1 342 ? 5.094 -1.559 17.823 1.00 89.75 342 GLN A CA 1
ATOM 2762 C C . GLN A 1 342 ? 6.532 -2.104 17.781 1.00 89.75 342 GLN A C 1
ATOM 2764 O O . GLN A 1 342 ? 6.902 -2.942 18.603 1.00 89.75 342 GLN A O 1
ATOM 2769 N N . LYS A 1 343 ? 7.371 -1.625 16.844 1.00 90.31 343 LYS A N 1
ATOM 2770 C CA . LYS A 1 343 ? 8.788 -2.021 16.675 1.00 90.31 343 LYS A CA 1
ATOM 2771 C C . LYS A 1 343 ? 8.999 -3.541 16.551 1.00 90.31 343 LYS A C 1
ATOM 2773 O O . LYS A 1 343 ? 10.012 -4.089 17.015 1.00 90.31 343 LYS A O 1
ATOM 2778 N N . LEU A 1 344 ? 8.054 -4.220 15.906 1.00 93.06 344 LEU A N 1
ATOM 2779 C CA . LEU A 1 344 ? 8.035 -5.675 15.777 1.00 93.06 344 LEU A CA 1
ATOM 2780 C C . LEU A 1 344 ? 9.128 -6.167 14.821 1.00 93.06 344 LEU A C 1
ATOM 2782 O O . LEU A 1 344 ? 9.379 -5.528 13.798 1.00 93.06 344 LEU A O 1
ATOM 2786 N N . PRO A 1 345 ? 9.816 -7.278 15.135 1.00 92.75 345 PRO A N 1
ATOM 2787 C CA . PRO A 1 345 ? 10.717 -7.919 14.187 1.00 92.75 345 PRO A CA 1
ATOM 2788 C C . PRO A 1 345 ? 9.928 -8.613 13.072 1.00 92.75 345 PRO A C 1
ATOM 2790 O O . PRO A 1 345 ? 8.819 -9.089 13.295 1.00 92.75 345 PRO A O 1
ATOM 2793 N N . THR A 1 346 ? 10.549 -8.761 11.905 1.00 90.88 346 THR A N 1
ATOM 2794 C CA . THR A 1 346 ? 9.960 -9.420 10.728 1.00 90.88 346 THR A CA 1
ATOM 2795 C C . THR A 1 346 ? 9.421 -10.831 10.991 1.00 90.88 346 THR A C 1
ATOM 2797 O O . THR A 1 346 ? 8.436 -11.238 10.388 1.00 90.88 346 THR A O 1
ATOM 2800 N N . SER A 1 347 ? 10.000 -11.572 11.942 1.00 89.25 347 SER A N 1
ATOM 2801 C CA . SER A 1 347 ? 9.531 -12.915 12.322 1.00 89.25 347 SER A CA 1
ATOM 2802 C C . SER A 1 347 ? 8.101 -12.951 12.874 1.00 89.25 347 SER A C 1
ATOM 2804 O O . SER A 1 347 ? 7.562 -14.031 13.076 1.00 89.25 347 SER A O 1
ATOM 2806 N N . LYS A 1 348 ? 7.514 -11.790 13.183 1.00 92.19 348 LYS A N 1
ATOM 2807 C CA . LYS A 1 348 ? 6.148 -11.646 13.695 1.00 92.19 348 LYS A CA 1
ATOM 2808 C C . LYS A 1 348 ? 5.118 -11.388 12.595 1.00 92.19 348 LYS A C 1
ATOM 2810 O O . LYS A 1 348 ? 3.947 -11.257 12.914 1.00 92.19 348 LYS A O 1
ATOM 2815 N N . VAL A 1 349 ? 5.530 -11.333 11.323 1.00 91.62 349 VAL A N 1
ATOM 2816 C CA . VAL A 1 349 ? 4.616 -11.043 10.206 1.00 91.62 349 VAL A CA 1
ATOM 2817 C C . VAL A 1 349 ? 3.464 -12.050 10.116 1.00 91.62 349 VAL A C 1
ATOM 2819 O O . VAL A 1 349 ? 2.332 -11.648 9.895 1.00 91.62 349 VAL A O 1
ATOM 2822 N N . GLN A 1 350 ? 3.739 -13.326 10.410 1.00 89.31 350 GLN A N 1
ATOM 2823 C CA . GLN A 1 350 ? 2.754 -14.415 10.399 1.00 89.31 350 GLN A CA 1
ATOM 2824 C C . GLN A 1 350 ? 1.710 -14.319 11.525 1.00 89.31 350 GLN A C 1
ATOM 2826 O O . GLN A 1 350 ? 0.775 -15.106 11.561 1.00 89.31 350 GLN A O 1
ATOM 2831 N N . GLU A 1 351 ? 1.885 -13.412 12.492 1.00 93.06 351 GLU A N 1
ATOM 2832 C CA . GLU A 1 351 ? 0.888 -13.208 13.548 1.00 93.06 351 GLU A CA 1
ATOM 2833 C C . GLU A 1 351 ? -0.238 -12.268 13.110 1.00 93.06 351 GLU A C 1
ATOM 2835 O O . GLU A 1 351 ? -1.279 -12.240 13.767 1.00 93.06 351 GLU A O 1
ATOM 2840 N N . PHE A 1 352 ? -0.032 -11.466 12.061 1.00 95.19 352 PHE A N 1
ATOM 2841 C CA . PHE A 1 352 ? -1.065 -10.554 11.588 1.00 95.19 352 PHE A CA 1
ATOM 2842 C C . PHE A 1 352 ? -2.164 -11.314 10.853 1.00 95.19 352 PHE A C 1
ATOM 2844 O O . PHE A 1 352 ? -1.864 -12.260 10.125 1.00 95.19 352 PHE A O 1
ATOM 2851 N N . PRO A 1 353 ? -3.426 -10.888 11.005 1.00 94.62 353 PRO A N 1
ATOM 2852 C CA . PRO A 1 353 ? -4.530 -11.527 10.319 1.00 94.62 353 PRO A CA 1
ATOM 2853 C C . PRO A 1 353 ? -4.379 -11.367 8.806 1.00 94.62 353 PRO A C 1
ATOM 2855 O O . PRO A 1 353 ? -4.143 -10.263 8.305 1.00 94.62 353 PRO A O 1
ATOM 2858 N N . GLU A 1 354 ? -4.543 -12.471 8.080 1.00 92.44 354 GLU A N 1
ATOM 2859 C CA . GLU A 1 354 ? -4.577 -12.472 6.616 1.00 92.44 354 GLU A CA 1
ATOM 2860 C C . GLU A 1 354 ? -5.768 -11.669 6.092 1.00 92.44 354 GLU A C 1
ATOM 2862 O O . GLU A 1 354 ? -5.664 -11.028 5.053 1.00 92.44 354 GLU A O 1
ATOM 2867 N N . GLU A 1 355 ? -6.878 -11.653 6.834 1.00 93.81 355 GLU A N 1
ATOM 2868 C CA . GLU A 1 355 ? -8.088 -10.908 6.509 1.00 93.81 355 GLU A CA 1
ATOM 2869 C C . GLU A 1 355 ? -8.520 -10.038 7.696 1.00 93.81 355 GLU A C 1
ATOM 2871 O O . GLU A 1 355 ? -8.624 -10.516 8.820 1.00 93.81 355 GLU A O 1
ATOM 2876 N N . ILE A 1 356 ? -8.845 -8.772 7.443 1.00 93.50 356 ILE A N 1
ATOM 2877 C CA . ILE A 1 356 ? -9.491 -7.877 8.411 1.00 93.50 356 ILE A CA 1
ATOM 2878 C C . ILE A 1 356 ? -10.874 -7.470 7.918 1.00 93.50 356 ILE A C 1
ATOM 2880 O O . ILE A 1 356 ? -11.133 -7.408 6.717 1.00 93.50 356 ILE A O 1
ATOM 2884 N N . LYS A 1 357 ? -11.764 -7.099 8.839 1.00 90.75 357 LYS A N 1
ATOM 2885 C CA . LYS A 1 357 ? -13.102 -6.602 8.502 1.00 90.75 357 LYS A CA 1
ATOM 2886 C C . LYS A 1 357 ? -13.270 -5.141 8.893 1.00 90.75 357 LYS A C 1
ATOM 2888 O O . LYS A 1 357 ? -13.039 -4.769 10.041 1.00 90.75 357 LYS A O 1
ATOM 2893 N N . ILE A 1 358 ? -13.745 -4.316 7.957 1.00 89.75 358 ILE A N 1
ATOM 2894 C CA . ILE A 1 358 ? -14.077 -2.909 8.214 1.00 89.75 358 ILE A CA 1
ATOM 2895 C C . ILE A 1 358 ? -15.502 -2.630 7.744 1.00 89.75 358 ILE A C 1
ATOM 2897 O O . ILE A 1 358 ? -15.791 -2.506 6.555 1.00 89.75 358 ILE A O 1
ATOM 2901 N N . GLY A 1 359 ? -16.425 -2.520 8.701 1.00 86.50 359 GLY A N 1
ATOM 2902 C CA . GLY A 1 359 ? -17.850 -2.451 8.388 1.00 86.50 359 GLY A CA 1
ATOM 2903 C C . GLY A 1 359 ? -18.345 -3.781 7.817 1.00 86.50 359 GLY A C 1
ATOM 2904 O O . GLY A 1 359 ? -18.278 -4.806 8.492 1.00 86.50 359 GLY A O 1
ATOM 2905 N N . GLN A 1 360 ? -18.875 -3.760 6.594 1.00 85.56 360 GLN A N 1
ATOM 2906 C CA . GLN A 1 360 ? -19.340 -4.964 5.892 1.00 85.56 360 GLN A CA 1
ATOM 2907 C C . GLN A 1 360 ? -18.301 -5.541 4.922 1.00 85.56 360 GLN A C 1
ATOM 2909 O O . GLN A 1 360 ? -18.464 -6.676 4.490 1.00 85.56 360 GLN A O 1
ATOM 2914 N N . GLU A 1 361 ? -17.238 -4.795 4.628 1.00 87.06 361 GLU A N 1
ATOM 2915 C CA . GLU A 1 361 ? -16.199 -5.197 3.683 1.00 87.06 361 GLU A CA 1
ATOM 2916 C C . GLU A 1 361 ? -15.075 -5.931 4.411 1.00 87.06 361 GLU A C 1
ATOM 2918 O O . GLU A 1 361 ? -14.730 -5.587 5.550 1.00 87.06 361 GLU A O 1
ATOM 2923 N N . LYS A 1 362 ? -14.500 -6.935 3.752 1.00 90.94 362 LYS A N 1
ATOM 2924 C CA . LYS A 1 362 ? -13.307 -7.629 4.239 1.00 90.94 362 LYS A CA 1
ATOM 2925 C C . LYS A 1 362 ? -12.122 -7.208 3.384 1.00 90.94 362 LYS A C 1
ATOM 2927 O O . LYS A 1 362 ? -12.304 -6.897 2.211 1.00 90.94 362 LYS A O 1
ATOM 2932 N N . PHE A 1 363 ? -10.932 -7.197 3.957 1.00 91.75 363 PHE A N 1
ATOM 2933 C CA . PHE A 1 363 ? -9.702 -6.837 3.272 1.00 91.75 363 PHE A CA 1
ATOM 2934 C C . PHE A 1 363 ? -8.633 -7.881 3.549 1.00 91.75 363 PHE A C 1
ATOM 2936 O O . PHE A 1 363 ? -8.438 -8.253 4.699 1.00 91.75 363 PHE A O 1
ATOM 2943 N N . VAL A 1 364 ? -7.929 -8.308 2.509 1.00 92.62 364 VAL A N 1
ATOM 2944 C CA . VAL A 1 364 ? -6.874 -9.317 2.536 1.00 92.62 364 VAL A CA 1
ATOM 2945 C C . VAL A 1 364 ? -5.508 -8.639 2.529 1.00 92.62 364 VAL A C 1
ATOM 2947 O O . VAL A 1 364 ? -5.293 -7.643 1.833 1.00 92.62 364 VAL A O 1
ATOM 2950 N N . LEU A 1 365 ? -4.577 -9.163 3.316 1.00 93.75 365 LEU A N 1
ATOM 2951 C CA . LEU A 1 365 ? -3.204 -8.691 3.392 1.00 93.75 365 LEU A CA 1
ATOM 2952 C C . LEU A 1 365 ? -2.493 -8.944 2.055 1.00 93.75 365 LEU A C 1
ATOM 2954 O O . LEU A 1 365 ? -2.217 -10.084 1.696 1.00 93.75 365 LEU A O 1
ATOM 2958 N N . GLY A 1 366 ? -2.169 -7.881 1.320 1.00 92.56 366 GLY A N 1
ATOM 2959 C CA . GLY A 1 366 ? -1.422 -7.976 0.060 1.00 92.56 366 GLY A CA 1
ATOM 2960 C C . GLY A 1 366 ? 0.072 -7.706 0.204 1.00 92.56 366 GLY A C 1
ATOM 2961 O O . GLY A 1 366 ? 0.830 -7.980 -0.720 1.00 92.56 366 GLY A O 1
ATOM 2962 N N . GLY A 1 367 ? 0.516 -7.171 1.342 1.00 94.94 367 GLY A N 1
ATOM 2963 C CA . GLY A 1 367 ? 1.935 -6.969 1.606 1.00 94.94 367 GLY A CA 1
ATOM 2964 C C . GLY A 1 367 ? 2.224 -6.159 2.860 1.00 94.94 367 GLY A C 1
ATOM 2965 O O . GLY A 1 367 ? 1.331 -5.633 3.526 1.00 94.94 367 GLY A O 1
ATOM 2966 N N . VAL A 1 368 ? 3.507 -6.070 3.187 1.00 95.56 368 VAL A N 1
ATOM 2967 C CA . VAL A 1 368 ? 4.017 -5.438 4.402 1.00 95.56 368 VAL A CA 1
ATOM 2968 C C . VAL A 1 368 ? 5.269 -4.647 4.068 1.00 95.56 368 VAL A C 1
ATOM 2970 O O . VAL A 1 368 ? 6.162 -5.172 3.414 1.00 95.56 368 VAL A O 1
ATOM 2973 N N . THR A 1 369 ? 5.396 -3.414 4.548 1.00 94.31 369 THR A N 1
ATOM 2974 C CA . THR A 1 369 ? 6.680 -2.711 4.493 1.00 94.31 369 THR A CA 1
ATOM 2975 C C . THR A 1 369 ? 7.504 -2.992 5.736 1.00 94.31 369 THR A C 1
ATOM 2977 O O . THR A 1 369 ? 7.008 -3.037 6.869 1.00 94.31 369 THR A O 1
ATOM 2980 N N . LEU A 1 370 ? 8.802 -3.165 5.523 1.00 93.44 370 LEU A N 1
ATOM 2981 C CA . LEU A 1 370 ? 9.793 -3.240 6.575 1.00 93.44 370 LEU A CA 1
ATOM 2982 C C . LEU A 1 370 ? 10.681 -2.005 6.536 1.00 93.44 370 LEU A C 1
ATOM 2984 O O . LEU A 1 370 ? 11.029 -1.524 5.466 1.00 93.44 370 LEU A O 1
ATOM 2988 N N . HIS A 1 371 ? 11.113 -1.553 7.704 1.00 91.56 371 HIS A N 1
ATOM 2989 C CA . HIS A 1 371 ? 12.017 -0.429 7.861 1.00 91.56 371 HIS A CA 1
ATOM 2990 C C . HIS A 1 371 ? 13.320 -0.880 8.526 1.00 91.56 371 HIS A C 1
ATOM 2992 O O . HIS A 1 371 ? 13.305 -1.525 9.584 1.00 91.56 371 HIS A O 1
ATOM 2998 N N . ASP A 1 372 ? 14.448 -0.526 7.916 1.00 89.75 372 ASP A N 1
ATOM 2999 C CA . ASP A 1 372 ? 15.781 -0.725 8.469 1.00 89.75 372 ASP A CA 1
ATOM 3000 C 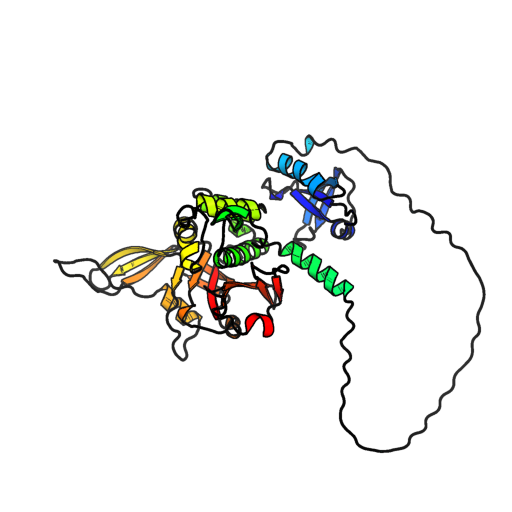C . ASP A 1 372 ? 16.416 0.616 8.840 1.00 89.75 372 ASP A C 1
ATOM 3002 O O . ASP A 1 372 ? 16.700 1.460 7.993 1.00 89.75 372 ASP A O 1
ATOM 3006 N N . LYS A 1 373 ? 16.660 0.798 10.139 1.00 85.38 373 LYS A N 1
ATOM 3007 C CA . LYS A 1 373 ? 17.275 2.012 10.686 1.00 85.38 373 LYS A CA 1
ATOM 3008 C C . LYS A 1 373 ? 18.799 2.013 10.597 1.00 85.38 373 LYS A C 1
ATOM 3010 O O . LYS A 1 373 ? 19.401 2.991 11.025 1.00 85.38 373 LYS A O 1
ATOM 3015 N N . SER A 1 374 ? 19.435 0.933 10.129 1.00 80.69 374 SER A N 1
ATOM 3016 C CA . SER A 1 374 ? 20.893 0.934 9.959 1.00 80.69 374 SER A CA 1
ATOM 3017 C C . SER A 1 374 ? 21.363 1.776 8.776 1.00 80.69 374 SER A C 1
ATOM 3019 O O . SER A 1 374 ? 22.548 2.077 8.699 1.00 80.69 374 SER A O 1
ATOM 3021 N N . TYR A 1 375 ? 20.458 2.135 7.866 1.00 73.12 375 TYR A N 1
ATOM 3022 C CA . TYR A 1 375 ? 20.733 3.049 6.765 1.00 73.12 375 TYR A CA 1
ATOM 3023 C C . TYR A 1 375 ? 20.645 4.494 7.256 1.00 73.12 375 TYR A C 1
ATOM 3025 O O . TYR A 1 375 ? 19.777 4.832 8.067 1.00 73.12 375 TYR A O 1
ATOM 3033 N N . GLU A 1 376 ? 21.529 5.357 6.762 1.00 69.69 376 GLU A N 1
ATOM 3034 C CA . GLU A 1 376 ? 21.454 6.794 7.014 1.00 69.69 376 GLU A CA 1
ATOM 3035 C C . GLU A 1 376 ? 20.140 7.338 6.428 1.00 69.69 376 GLU A C 1
ATOM 3037 O O . GLU A 1 376 ? 19.886 7.209 5.236 1.00 69.69 376 GLU A O 1
ATOM 3042 N N . GLY A 1 377 ? 19.252 7.860 7.282 1.00 70.62 377 GLY A N 1
ATOM 3043 C CA . GLY A 1 377 ? 17.896 8.273 6.885 1.00 70.62 377 GLY A CA 1
ATOM 3044 C C . GLY A 1 377 ? 16.836 7.160 6.879 1.00 70.62 377 GLY A C 1
ATOM 3045 O O . GLY A 1 377 ? 15.649 7.473 6.812 1.00 70.62 377 GLY A O 1
ATOM 3046 N N . GLY A 1 378 ? 17.236 5.897 7.066 1.00 84.25 378 GLY A N 1
ATOM 3047 C CA . GLY A 1 378 ? 16.355 4.726 7.043 1.00 84.25 378 GLY A CA 1
ATOM 3048 C C . GLY A 1 378 ? 16.076 4.200 5.631 1.00 84.25 378 GLY A C 1
ATOM 3049 O O . GLY A 1 378 ? 16.077 4.956 4.665 1.00 84.25 378 GLY A O 1
ATOM 3050 N N . HIS A 1 379 ? 15.842 2.891 5.506 1.00 87.69 379 HIS A N 1
ATOM 3051 C CA . HIS A 1 379 ? 15.529 2.243 4.225 1.00 87.69 379 HIS A CA 1
ATOM 3052 C C . HIS A 1 379 ? 14.305 1.339 4.333 1.00 87.69 379 HIS A C 1
ATOM 3054 O O . HIS A 1 379 ? 14.123 0.651 5.345 1.00 87.69 379 HIS A O 1
ATOM 3060 N N . PHE A 1 380 ? 13.467 1.357 3.299 1.00 89.50 380 PHE A N 1
ATOM 3061 C CA . PHE A 1 380 ? 12.226 0.592 3.239 1.00 89.50 380 PHE A CA 1
ATOM 3062 C C . PHE A 1 380 ? 12.335 -0.572 2.261 1.00 89.50 380 PHE A C 1
ATOM 3064 O O . PHE A 1 380 ? 12.928 -0.460 1.192 1.00 89.50 380 PHE A O 1
ATOM 3071 N N . PHE A 1 381 ? 11.723 -1.680 2.658 1.00 90.81 381 PHE A N 1
ATOM 3072 C CA . PHE A 1 381 ? 11.639 -2.923 1.904 1.00 90.81 381 PHE A CA 1
ATOM 3073 C C . PHE A 1 381 ? 10.180 -3.351 1.848 1.00 90.81 381 PHE A C 1
ATOM 3075 O O . PHE A 1 381 ? 9.431 -3.093 2.793 1.00 90.81 381 PHE A O 1
ATOM 3082 N N . ALA A 1 382 ? 9.793 -4.091 0.816 1.00 91.94 382 ALA A N 1
ATOM 3083 C CA . ALA A 1 382 ? 8.499 -4.761 0.786 1.00 91.94 382 ALA A CA 1
ATOM 3084 C C . ALA A 1 382 ? 8.644 -6.248 1.112 1.00 91.94 382 ALA A C 1
ATOM 3086 O O . ALA A 1 382 ? 9.599 -6.901 0.707 1.00 91.94 382 ALA A O 1
ATOM 3087 N N . LEU A 1 383 ? 7.674 -6.784 1.838 1.00 92.75 383 LEU A N 1
ATOM 3088 C CA . LEU A 1 383 ? 7.391 -8.202 1.961 1.00 92.75 383 LEU A CA 1
ATOM 3089 C C . LEU A 1 383 ? 6.054 -8.484 1.298 1.00 92.75 383 LEU A C 1
ATOM 3091 O O . LEU A 1 383 ? 5.047 -7.858 1.625 1.00 92.75 383 LEU A O 1
ATOM 3095 N N . ILE A 1 384 ? 6.060 -9.440 0.385 1.00 90.88 384 ILE A N 1
ATOM 3096 C CA . ILE A 1 384 ? 4.931 -9.757 -0.476 1.00 90.88 384 ILE A CA 1
ATOM 3097 C C . ILE A 1 384 ? 4.599 -11.236 -0.260 1.00 90.88 384 ILE A C 1
ATOM 3099 O O . ILE A 1 384 ? 5.506 -12.068 -0.384 1.00 90.88 384 ILE A O 1
ATOM 3103 N N . PRO A 1 385 ? 3.355 -11.578 0.111 1.00 88.06 385 PRO A N 1
ATOM 3104 C CA . PRO A 1 385 ? 2.943 -12.966 0.228 1.00 88.06 385 PRO A CA 1
ATOM 3105 C C . PRO A 1 385 ? 2.906 -13.603 -1.166 1.00 88.06 385 PRO A C 1
ATOM 3107 O O . PRO A 1 385 ? 2.397 -13.010 -2.118 1.00 88.06 385 PRO A O 1
ATOM 3110 N N . TYR A 1 386 ? 3.468 -14.802 -1.288 1.00 82.38 386 TYR A N 1
ATOM 3111 C CA . TYR A 1 386 ? 3.426 -15.605 -2.505 1.00 82.38 386 TYR A CA 1
ATOM 3112 C C . TYR A 1 386 ? 3.367 -17.082 -2.130 1.00 82.38 386 TYR A C 1
ATOM 3114 O O . TYR A 1 386 ? 4.347 -17.627 -1.620 1.00 82.38 386 TYR A O 1
ATOM 3122 N N . GLU A 1 387 ? 2.221 -17.715 -2.384 1.00 79.19 387 GLU A N 1
ATOM 3123 C CA . GLU A 1 387 ? 1.951 -19.094 -1.963 1.00 79.19 387 GLU A CA 1
ATOM 3124 C C . GLU A 1 387 ? 2.204 -19.263 -0.449 1.00 79.19 387 GLU A C 1
ATOM 3126 O O . GLU A 1 387 ? 1.648 -18.526 0.362 1.00 79.19 387 GLU A O 1
ATOM 3131 N N . ASP A 1 388 ? 3.061 -20.205 -0.057 1.00 76.44 388 ASP A N 1
ATOM 3132 C CA . ASP A 1 388 ? 3.463 -20.481 1.323 1.00 76.44 388 ASP A CA 1
ATOM 3133 C C . ASP A 1 388 ? 4.700 -19.676 1.774 1.00 76.44 388 ASP A C 1
ATOM 3135 O O . ASP A 1 388 ? 5.250 -19.897 2.859 1.00 76.44 388 ASP A O 1
ATOM 3139 N N . LYS A 1 389 ? 5.164 -18.736 0.942 1.00 82.94 389 LYS A N 1
ATOM 3140 C CA . LYS A 1 389 ? 6.417 -17.997 1.120 1.00 82.94 389 LYS A CA 1
ATOM 3141 C C . LYS A 1 389 ? 6.195 -16.492 1.173 1.00 82.94 389 LYS A C 1
ATOM 3143 O O . LYS A 1 389 ? 5.181 -15.936 0.762 1.00 82.94 389 LYS A O 1
ATOM 3148 N N . TRP A 1 390 ? 7.230 -15.818 1.660 1.00 86.19 390 TRP A N 1
ATOM 3149 C CA . TRP A 1 390 ? 7.353 -14.369 1.595 1.00 86.19 390 TRP A CA 1
ATOM 3150 C C . TRP A 1 390 ? 8.455 -14.002 0.615 1.00 86.19 390 TRP A C 1
ATOM 3152 O O . TRP A 1 390 ? 9.574 -14.507 0.719 1.00 86.19 390 TRP A O 1
ATOM 3162 N N . ILE A 1 391 ? 8.157 -13.092 -0.304 1.00 87.38 391 ILE A N 1
ATOM 3163 C CA . ILE A 1 391 ? 9.137 -12.466 -1.185 1.00 87.38 391 ILE A CA 1
ATOM 3164 C C . ILE A 1 391 ? 9.534 -11.131 -0.568 1.00 87.38 391 ILE A C 1
ATOM 3166 O O . ILE A 1 391 ? 8.674 -10.322 -0.232 1.00 87.38 391 ILE A O 1
ATOM 3170 N N . ILE A 1 392 ? 10.834 -10.901 -0.397 1.00 87.62 392 ILE A N 1
ATOM 3171 C CA . ILE A 1 392 ? 11.368 -9.596 -0.021 1.00 87.62 392 ILE A CA 1
ATOM 3172 C C . ILE A 1 392 ? 11.781 -8.833 -1.270 1.00 87.62 392 ILE A C 1
ATOM 3174 O O . ILE A 1 392 ? 12.508 -9.368 -2.108 1.00 87.62 392 ILE A O 1
ATOM 3178 N N . TYR A 1 393 ? 11.327 -7.588 -1.361 1.00 86.62 393 TYR A N 1
ATOM 3179 C CA . TYR A 1 393 ? 11.724 -6.633 -2.376 1.00 86.62 393 TYR A CA 1
ATOM 3180 C C . TYR A 1 393 ? 12.575 -5.507 -1.779 1.00 86.62 393 TYR A C 1
ATOM 3182 O O . TYR A 1 393 ? 12.208 -4.922 -0.754 1.00 86.62 393 TYR A O 1
ATOM 3190 N N . ASP A 1 394 ? 13.691 -5.214 -2.445 1.00 84.69 394 ASP A N 1
ATOM 3191 C CA . ASP A 1 394 ? 14.579 -4.082 -2.173 1.00 84.69 394 ASP A CA 1
ATOM 3192 C C . ASP A 1 394 ? 14.743 -3.249 -3.454 1.00 84.69 394 ASP A C 1
ATOM 3194 O O . ASP A 1 394 ? 15.149 -3.767 -4.496 1.00 84.69 394 ASP A O 1
ATOM 3198 N N . GLY A 1 395 ? 14.407 -1.959 -3.376 1.00 71.62 395 GLY A N 1
ATOM 3199 C CA . GLY A 1 395 ? 14.481 -1.029 -4.504 1.00 71.62 395 GLY A CA 1
ATOM 3200 C C . GLY A 1 395 ? 15.898 -0.586 -4.886 1.00 71.62 395 GLY A C 1
ATOM 3201 O O . GLY A 1 395 ? 16.053 -0.001 -5.961 1.00 71.62 395 GLY A O 1
ATOM 3202 N N . ASP A 1 396 ? 16.899 -0.870 -4.040 1.00 67.31 396 ASP A N 1
ATOM 3203 C CA . ASP A 1 396 ? 18.301 -0.448 -4.204 1.00 67.31 396 ASP A CA 1
ATOM 3204 C C . ASP A 1 396 ? 19.213 -1.559 -4.775 1.00 67.31 396 ASP A C 1
ATOM 3206 O O . ASP A 1 396 ? 20.271 -1.273 -5.329 1.00 67.31 396 ASP A O 1
ATOM 3210 N N . GLU A 1 397 ? 18.813 -2.837 -4.698 1.00 54.88 397 GLU A N 1
ATOM 3211 C CA . GLU A 1 397 ? 19.638 -3.966 -5.162 1.00 54.88 397 GLU A CA 1
ATOM 3212 C C . GLU A 1 397 ? 19.410 -4.342 -6.644 1.00 54.88 397 GLU A C 1
ATOM 3214 O O . GLU A 1 397 ? 18.285 -4.360 -7.151 1.00 54.88 397 GLU A O 1
ATOM 3219 N N . ASP A 1 398 ? 20.484 -4.778 -7.322 1.00 46.09 398 ASP A N 1
ATOM 3220 C CA . ASP A 1 398 ? 20.458 -5.306 -8.701 1.00 46.09 398 ASP A CA 1
ATOM 3221 C C . ASP A 1 398 ? 19.533 -6.535 -8.866 1.00 46.09 398 ASP A C 1
ATOM 3223 O O . ASP A 1 398 ? 18.961 -6.758 -9.937 1.00 46.09 398 ASP A O 1
ATOM 3227 N N . ILE A 1 399 ? 19.348 -7.328 -7.797 1.00 47.91 399 ILE A N 1
ATOM 3228 C CA . ILE A 1 399 ? 18.365 -8.423 -7.719 1.00 47.91 399 ILE A CA 1
ATOM 3229 C C . ILE A 1 399 ? 17.266 -8.012 -6.741 1.00 47.91 399 ILE A C 1
ATOM 3231 O O . ILE A 1 399 ? 17.378 -8.209 -5.532 1.00 47.91 399 ILE A O 1
ATOM 3235 N N . LYS A 1 400 ? 16.191 -7.473 -7.312 1.00 66.88 400 LYS A N 1
ATOM 3236 C CA . LYS A 1 400 ? 15.148 -6.726 -6.600 1.00 66.88 400 LYS A CA 1
ATOM 3237 C C . LYS A 1 400 ? 14.228 -7.569 -5.741 1.00 66.88 400 LYS A C 1
ATOM 3239 O O . LYS A 1 400 ? 13.619 -7.023 -4.839 1.00 66.88 400 LYS A O 1
ATOM 3244 N N . MET A 1 401 ? 14.067 -8.855 -6.046 1.00 73.00 401 MET A N 1
ATOM 3245 C CA . MET A 1 401 ? 13.166 -9.753 -5.323 1.00 73.00 401 MET A CA 1
ATOM 3246 C C . MET A 1 401 ? 13.846 -11.072 -5.003 1.00 73.00 401 MET A C 1
ATOM 3248 O O . MET A 1 401 ? 14.504 -11.665 -5.859 1.00 73.00 401 MET A O 1
ATOM 3252 N N . LYS A 1 402 ? 13.694 -11.526 -3.761 1.00 76.25 402 LYS A N 1
ATOM 3253 C CA . LYS A 1 402 ? 14.271 -12.775 -3.253 1.00 76.25 402 LYS A CA 1
ATOM 3254 C C . LYS A 1 402 ? 13.294 -13.423 -2.284 1.00 76.25 402 LYS A C 1
ATOM 3256 O O . LYS A 1 402 ? 12.503 -12.731 -1.653 1.00 76.25 402 LYS A O 1
ATOM 3261 N N . ILE A 1 403 ? 13.399 -14.733 -2.081 1.00 81.06 403 ILE A N 1
ATOM 3262 C CA . ILE A 1 403 ? 12.706 -15.377 -0.960 1.00 81.06 403 ILE A CA 1
ATOM 3263 C C . ILE A 1 403 ? 13.223 -14.754 0.348 1.00 81.06 403 ILE A C 1
ATOM 3265 O O . ILE A 1 403 ? 14.433 -14.589 0.563 1.00 81.06 403 ILE A O 1
ATOM 3269 N N . ALA A 1 404 ? 12.300 -14.364 1.220 1.00 81.62 404 ALA A N 1
ATOM 3270 C CA . ALA A 1 404 ? 12.614 -13.840 2.533 1.00 81.62 404 ALA A CA 1
ATOM 3271 C C . ALA A 1 404 ? 13.221 -14.957 3.389 1.00 81.62 404 ALA A C 1
ATOM 3273 O O . ALA A 1 404 ? 12.659 -16.035 3.562 1.00 81.62 404 ALA A O 1
ATOM 3274 N N . THR A 1 405 ? 14.389 -14.686 3.954 1.00 80.19 405 THR A N 1
ATOM 3275 C CA . THR A 1 405 ? 15.110 -15.589 4.846 1.00 80.19 405 THR A CA 1
ATOM 3276 C C . THR A 1 405 ? 15.412 -14.865 6.148 1.00 80.19 405 THR A C 1
ATOM 3278 O O . THR A 1 405 ? 15.401 -13.633 6.231 1.00 80.19 405 THR A O 1
ATOM 3281 N N . LYS A 1 406 ? 15.760 -15.612 7.198 1.00 76.62 406 LYS A N 1
ATOM 3282 C CA . LYS A 1 406 ? 16.217 -15.006 8.457 1.00 76.62 406 LYS A CA 1
ATOM 3283 C C . LYS A 1 406 ? 17.422 -14.078 8.244 1.00 76.62 406 LYS A C 1
ATOM 3285 O O . LYS A 1 406 ? 17.550 -13.093 8.963 1.00 76.62 406 LYS A O 1
ATOM 3290 N N . GLY A 1 407 ? 18.285 -14.373 7.267 1.00 78.56 407 GLY A N 1
ATOM 3291 C CA . GLY A 1 407 ? 19.461 -13.567 6.934 1.00 78.56 407 GLY A CA 1
ATOM 3292 C C . GLY A 1 407 ? 19.094 -12.179 6.408 1.00 78.56 407 GLY A C 1
ATOM 3293 O O . GLY A 1 407 ? 19.501 -11.177 6.995 1.00 78.56 407 GLY A O 1
ATOM 3294 N N . ASN A 1 408 ? 18.266 -12.112 5.362 1.00 76.19 408 ASN A N 1
ATOM 3295 C CA . ASN A 1 408 ? 17.905 -10.844 4.714 1.00 76.19 408 ASN A CA 1
ATOM 3296 C C . ASN A 1 408 ? 16.813 -10.045 5.457 1.00 76.19 408 ASN A C 1
ATOM 3298 O O . ASN A 1 408 ? 16.579 -8.887 5.118 1.00 76.19 408 ASN A O 1
ATOM 3302 N N . THR A 1 409 ? 16.211 -10.586 6.524 1.00 82.12 409 THR A N 1
ATOM 3303 C CA . THR A 1 409 ? 15.187 -9.892 7.334 1.00 82.12 409 THR A CA 1
ATOM 3304 C C . THR A 1 409 ? 15.620 -9.513 8.757 1.00 82.12 409 THR A C 1
ATOM 3306 O O . THR A 1 409 ? 14.912 -8.750 9.417 1.00 82.12 409 THR A O 1
ATOM 3309 N N . LYS A 1 410 ? 16.778 -9.990 9.246 1.00 77.81 410 LYS A N 1
ATOM 3310 C CA . LYS A 1 410 ? 17.167 -9.991 10.678 1.00 77.81 410 LYS A CA 1
ATOM 3311 C C . LYS A 1 410 ? 17.067 -8.645 11.412 1.00 77.81 410 LYS A C 1
ATOM 3313 O O . LYS A 1 410 ? 16.771 -8.629 12.605 1.00 77.81 410 LYS A O 1
ATOM 3318 N N . ARG A 1 411 ? 17.384 -7.533 10.743 1.00 83.25 411 ARG A N 1
ATOM 3319 C CA . ARG A 1 411 ? 17.466 -6.187 11.353 1.00 83.25 411 ARG A CA 1
ATOM 3320 C C . ARG A 1 411 ? 16.249 -5.311 11.075 1.00 83.25 411 ARG A C 1
ATOM 3322 O O . ARG A 1 411 ? 16.095 -4.259 11.689 1.00 83.25 411 ARG A O 1
ATOM 3329 N N . LYS A 1 412 ? 15.372 -5.781 10.198 1.00 90.50 412 LYS A N 1
ATOM 3330 C CA . LYS A 1 412 ? 14.242 -5.023 9.693 1.00 90.50 412 LYS A CA 1
ATOM 3331 C C . LYS A 1 412 ? 13.076 -5.078 10.680 1.00 90.50 412 LYS A C 1
ATOM 3333 O O . LYS A 1 412 ? 12.873 -6.077 11.380 1.00 90.50 412 LYS A O 1
ATOM 3338 N N . LYS A 1 413 ? 12.341 -3.974 10.775 1.00 94.06 413 LYS A N 1
ATOM 3339 C CA . LYS A 1 413 ? 11.163 -3.834 11.633 1.00 94.06 413 LYS A CA 1
ATOM 3340 C C . LYS A 1 413 ? 9.921 -3.669 10.789 1.00 94.06 413 LYS A C 1
ATOM 3342 O O . LYS A 1 413 ? 9.957 -2.959 9.796 1.00 94.06 413 LYS A O 1
ATOM 3347 N N . ILE A 1 414 ? 8.836 -4.300 11.205 1.00 94.75 414 ILE A N 1
ATOM 3348 C CA . ILE A 1 414 ? 7.556 -4.171 10.519 1.00 94.75 414 ILE A CA 1
ATOM 3349 C C . ILE A 1 414 ? 7.063 -2.732 10.686 1.00 94.75 414 ILE A C 1
ATOM 3351 O O . ILE A 1 414 ? 7.045 -2.220 11.808 1.00 94.75 414 ILE A O 1
ATOM 3355 N N . SER A 1 415 ? 6.732 -2.086 9.568 1.00 93.75 415 SER A N 1
ATOM 3356 C CA . SER A 1 415 ? 6.302 -0.690 9.523 1.00 93.75 415 SER A CA 1
ATOM 3357 C C . SER A 1 415 ? 4.815 -0.587 9.220 1.00 93.75 415 SER A C 1
ATOM 3359 O O . SER A 1 415 ? 4.048 -0.187 10.091 1.00 93.75 415 SER A O 1
ATOM 3361 N N . THR A 1 416 ? 4.396 -0.995 8.025 1.00 94.06 416 THR A N 1
ATOM 3362 C CA . THR A 1 416 ? 3.030 -0.765 7.545 1.00 94.06 416 THR A CA 1
ATOM 3363 C C . THR A 1 416 ? 2.480 -2.034 6.904 1.00 94.06 416 THR A C 1
ATOM 3365 O O . THR A 1 416 ? 3.193 -2.727 6.183 1.00 94.06 416 THR A O 1
ATOM 3368 N N . LEU A 1 417 ? 1.212 -2.342 7.159 1.00 95.31 417 LEU A N 1
ATOM 3369 C CA . LEU A 1 417 ? 0.476 -3.440 6.533 1.00 95.31 417 LEU A CA 1
ATOM 3370 C C . LEU A 1 417 ? -0.453 -2.885 5.453 1.00 95.31 417 LEU A C 1
ATOM 3372 O O . LEU A 1 417 ? -1.113 -1.863 5.665 1.00 95.31 417 LEU A O 1
ATOM 3376 N N . PHE A 1 418 ? -0.510 -3.573 4.317 1.00 94.19 418 PHE A N 1
ATOM 3377 C CA . PHE A 1 418 ? -1.252 -3.169 3.128 1.00 94.19 418 PHE A CA 1
ATOM 3378 C C . PHE A 1 418 ? -2.381 -4.166 2.886 1.00 94.19 418 PHE A C 1
ATOM 3380 O O . PHE A 1 418 ? -2.131 -5.302 2.486 1.00 94.19 418 PHE A O 1
ATOM 3387 N N . TYR A 1 419 ? -3.616 -3.736 3.140 1.00 93.31 419 TYR A N 1
ATOM 3388 C CA . TYR A 1 419 ? -4.811 -4.566 3.029 1.00 93.31 419 TYR A CA 1
ATOM 3389 C C . TYR A 1 419 ? -5.667 -4.115 1.843 1.00 93.31 419 TYR A C 1
ATOM 3391 O O . TYR A 1 419 ? -6.018 -2.941 1.740 1.00 93.31 419 TYR A O 1
ATOM 3399 N N . PHE A 1 420 ? -6.030 -5.045 0.967 1.00 91.25 420 PHE A N 1
ATOM 3400 C CA . PHE A 1 420 ? -6.817 -4.812 -0.246 1.00 91.25 420 PHE A CA 1
ATOM 3401 C C . PHE A 1 420 ? -8.176 -5.477 -0.115 1.00 91.25 420 PHE A C 1
ATOM 3403 O O . PHE A 1 420 ? -8.273 -6.546 0.476 1.00 91.25 420 PHE A O 1
ATOM 3410 N N . ALA A 1 421 ? -9.248 -4.856 -0.597 1.00 88.81 421 ALA A N 1
ATOM 3411 C CA . ALA A 1 421 ? -10.573 -5.406 -0.323 1.00 88.81 421 ALA A CA 1
ATOM 3412 C C . ALA A 1 421 ? -10.789 -6.780 -0.996 1.00 88.81 421 ALA A C 1
ATOM 3414 O O . ALA A 1 421 ? -10.420 -7.007 -2.142 1.00 88.81 421 ALA A O 1
ATOM 3415 N N . SER A 1 422 ? -11.383 -7.702 -0.241 1.00 77.19 422 SER A N 1
ATOM 3416 C CA . SER A 1 422 ? -11.623 -9.106 -0.602 1.00 77.19 422 SER A CA 1
ATOM 3417 C C . SER A 1 422 ? -12.653 -9.284 -1.706 1.00 77.19 422 SER A C 1
ATOM 3419 O O . SER A 1 422 ? -12.616 -10.282 -2.402 1.00 77.19 422 SER A O 1
ATOM 3421 N N . SER A 1 423 ? -13.547 -8.312 -1.924 1.00 65.38 423 SER A N 1
ATOM 3422 C CA . SER A 1 423 ? -14.420 -8.309 -3.106 1.00 65.38 423 SER A CA 1
ATOM 3423 C C . SER A 1 423 ? -13.638 -8.250 -4.429 1.00 65.38 423 SER A C 1
ATOM 3425 O O . SER A 1 423 ? -14.244 -8.283 -5.501 1.00 65.38 423 SER A O 1
ATOM 3427 N N . TYR A 1 424 ? -12.308 -8.154 -4.351 1.00 56.75 424 TYR A N 1
ATOM 3428 C CA . TYR A 1 424 ? -11.372 -8.057 -5.459 1.00 56.75 424 TYR A CA 1
ATOM 3429 C C . TYR A 1 424 ? -10.353 -9.208 -5.497 1.00 56.75 424 TYR A C 1
ATOM 3431 O O . TYR A 1 424 ? -9.578 -9.239 -6.449 1.00 56.75 424 TYR A O 1
ATOM 3439 N N . VAL A 1 425 ? -10.373 -10.107 -4.500 1.00 48.53 425 VAL A N 1
ATOM 3440 C CA . VAL A 1 425 ? -9.512 -11.294 -4.327 1.00 48.53 425 VAL A CA 1
ATOM 3441 C C . VAL A 1 425 ? -10.339 -12.541 -4.600 1.00 48.53 425 VAL A C 1
ATOM 3443 O O . VAL A 1 425 ? -9.890 -13.379 -5.410 1.00 48.53 425 VAL A O 1
#

Sequence (425 aa):
MTRARDYYLFYFSDECSLDQQFGFLSQKQFNALKDQFALGEEKVLTWPYMPQLDYKARLISVGKYKEEIKPLHRDLVNGNKTVDDLDVPEFPPPINHMDVDDQEHDDPMEEATNDTDVVNQEGSERAEEVVDRDEKIDEEGSKALKDREIGFWRVPSWGGMKEVEIVVDGKVKLEKEIYNTCSLDSFLAILISHHRFYPHIFTKIGTDSDYEKCLRSILSGDIDQGKDDMIVQCYSKKKDMEGRYNLAGADTANLEQLLAHSSVIKMIVKCSKCGNLKTDPRWQFECSKKEPGESWDETFEKSILGQRKCKIKVDGKSCHGDKKVIHIEPKAWFVQIDVSLQKLPTSKVQEFPEEIKIGQEKFVLGGVTLHDKSYEGGHFFALIPYEDKWIIYDGDEDIKMKIATKGNTKRKKISTLFYFASSYV

Secondary structure (DSSP, 8-state):
-PPP--EEEEEETT-SSTTTTEEEEEHHHHTTSSSPPPTT-EEEEE-TT-TT-EEEEEEEEEESSHHHHHHHHHHHHTTSS-GGGS---------PPP--------------------------------------S-HHHHHHHHHHHHHHT----TTS--EEEEEETTEEEEEESEE--HHHHHHHHHHHHHHHH-GGGGGTS-SSSHHHHHHHHHHTT-HHHHHHHHHHHH-GGGB-TTS-EE--S-HHHHHHHHHHHHS-EEEEEEETTT--EEEEEESEEEPPPPPTT--HHHHHHHHHSPPPBP--EETTEE--PBEEEEEEEE--SEEEEE-GGG--BGGGGGGS-SEEEETTEEEEEEEEEEEETTSTT-EEEEEEEETTEEEEEESSSSS-EEE--HHHHTT-EEEEEEEEEGGG-

Radius of gyration: 29.08 Å; chains: 1; bounding box: 60×94×73 Å

Foldseek 3Di:
DDQFKKKWKKAFPPDPAQLVRIDMDINVQQVVWPDHADQQDWDWTCRPLRNPDITGMHTHDMDRDPVVCVVVSVCSSVVVDDSVNRPGDPDDDDDPPDDDDDDDDDDDDDDDDDDDDDDDDDDDDDDDDPDDDDPDPDPVVVVVVLVVVCVLQPQAFPPDADWDFDADPNDTDTDHLADPCQLVSQVSSLVLNVCSVFVCLLVQQDDPDQQSVLNNCCNSPVVPVSVVSCCVRVVCVQADPVRGHYPQDHNCVSCVVVQQPRFWKWFWKAFPFPRDTDTDIDAEWEFDAADPPDALQRRVVCRLQPWDFAQDDDPNDGRRGTIGGPAIDGSGQKHKYWPVVNQAAPVCPVRHDQWHDDGPWIWGFQWWKWWAPVDDSIGIWIWGDDDPFTWIAHSHDPSGIDTDDCVVRVRIGTTMTMIGTPVRD